Protein AF-0000000071588575 (afdb_homodimer)

Sequence (608 aa):
MKNNDIKLSIPNIRRSRLINVIKSHGCIRILETHNPISALIAEKASANDIDSEENVEYQGFWSSSLTDSVSQGKPDIELLDIKNRISNISDIFEVTSKPLIIDGDTGGKIEHLSFNIRSLERLGVSAIIIEDKTGLKKNSLLGNEVEQKQDTIESFCTKIKKGKESQLTEEFMIIARVESLILDAGMEDALERAFAYSESGADGIMIHSRHQDGKEIFDFAKQYRSKYPDKILVCVPTSYNEIKFDELKQAGFNIVIYANHMLRAAYKAMEYTSEQILKNGRTSEIESHFLSIKRMLDLVPGTRMKNNDIKLSIPNIRRSRLINVIKSHGCIRILETHNPISALIAEKASANDIDSEENVEYQGFWSSSLTDSVSQGKPDIELLDIKNRISNISDIFEVTSKPLIIDGDTGGKIEHLSFNIRSLERLGVSAIIIEDKTGLKKNSLLGNEVEQKQDTIESFCTKIKKGKESQLTEEFMIIARVESLILDAGMEDALERAFAYSESGADGIMIHSRHQDGKEIFDFAKQYRSKYPDKILVCVPTSYNEIKFDELKQAGFNIVIYANHMLRAAYKAMEYTSEQILKNGRTSEIESHFLSIKRMLDLVPGTR

pLDDT: mean 90.4, std 13.35, range [30.83, 98.88]

Solvent-accessible surface area (backbone atoms only — not comparable to full-atom values): 30810 Å² total; per-residue (Å²): 120,59,80,70,46,58,62,34,45,36,31,71,53,13,13,44,39,47,62,51,50,31,68,73,58,52,41,39,41,26,38,31,32,74,42,23,36,51,38,37,47,47,68,69,32,55,23,55,18,72,86,78,64,40,79,41,60,53,62,29,34,27,40,37,52,57,56,44,24,45,48,55,36,34,44,59,56,78,68,94,44,59,64,59,48,50,53,50,50,52,47,29,46,73,68,42,44,65,21,35,36,34,51,42,50,56,38,70,53,64,72,55,32,28,53,49,50,44,54,38,46,67,67,16,36,15,31,38,36,30,32,43,53,43,76,85,63,68,64,77,84,72,52,79,84,58,93,73,44,66,48,54,66,68,60,46,27,50,45,44,35,51,41,60,69,42,50,88,53,85,54,51,37,46,26,40,29,44,49,28,50,63,68,68,60,38,68,66,54,35,50,53,45,51,54,50,35,46,72,37,62,34,54,23,40,28,55,47,56,69,56,54,79,44,59,67,58,51,52,48,36,52,58,51,36,74,77,42,74,80,53,44,26,31,40,50,51,75,46,18,24,80,56,37,47,66,59,44,40,73,48,58,33,27,36,41,35,47,64,52,57,43,60,26,14,18,50,37,33,28,50,52,48,54,27,47,30,44,22,65,33,30,49,54,92,52,52,86,55,37,44,53,68,67,58,58,44,62,65,22,63,80,51,113,119,59,81,71,47,58,62,34,46,36,32,72,53,14,13,43,39,46,62,52,50,30,68,74,58,52,42,39,39,26,39,31,32,74,43,22,38,51,38,38,46,45,69,68,32,54,23,54,17,70,86,79,65,41,80,40,58,53,63,29,32,28,39,36,54,59,56,43,25,45,49,54,34,35,43,58,55,78,74,86,41,62,66,60,47,50,53,49,49,52,46,30,45,74,68,43,44,65,18,34,37,36,51,43,50,55,40,71,54,65,71,54,30,28,52,48,50,44,53,39,48,68,68,13,38,16,31,39,36,30,32,45,53,42,78,83,61,69,63,77,85,73,53,77,85,57,94,72,45,66,48,54,66,67,59,48,27,49,44,44,36,51,42,61,68,43,50,88,54,86,55,51,36,45,25,42,28,44,50,29,51,64,68,68,61,37,68,68,51,35,49,53,46,51,52,50,36,46,73,36,60,32,54,24,38,29,55,47,54,68,56,55,79,44,58,68,58,50,53,47,36,52,57,50,37,74,78,42,74,81,54,43,26,32,39,52,55,74,45,19,24,80,56,37,48,67,59,44,41,72,50,60,33,26,37,40,36,47,65,51,58,43,59,26,14,18,51,37,33,27,49,52,49,55,27,46,30,44,22,65,34,29,50,56,93,52,51,88,56,36,45,51,69,66,57,57,43,64,67,22,62,81,50,113

InterPro domains:
  IPR012698 Phosphoenolpyruvate phosphomutase, core [TIGR02320] (18-303)
  IPR015813 Pyruvate/Phosphoenolpyruvate kinase-like domain superfamily [SSF51621] (14-301)
  IPR039556 ICL/PEPM domain [cd00377] (22-276)
  IPR040442 Pyruvate kinase-like domain superfamily [G3DSA:3.20.20.60] (12-299)

Foldseek 3Di:
DPPVFVVLLQLVNQQLQLVVVLVVPVAFEEEEDQAQLSLLCLQPDWDQDPVVSDIHGGQEYEHELCLNQVVVVHPSWLPPPVVVSLVRVLRNSVFGRGAYEYENEQCPDLVSNLVSQASCSNSNHHEYEHEQWDDTDDDLQVAPPDPIHGHDLVVSLVSLLSNVVSHPDPRRFYEYEYCCQSNVVDLVVSLVSQVSNVVSPHQAYEYEHQAQQCVSVLVNLQVNCVVPVDGAYEYENPRNVVDDPVNCSVSRHSYYYPHCVVSVVVVVLVVVQVVVCVVVVHNVVCVVSDDDPVVVQVSGPPSD/DPPVFVVLLQLVNQQLQLVVVLVVPVAFEEEEDQAQLSLLCLQPDWDQDPVVRDIHGGQYYEAELCLNQVVVVHPSWLPPPVVVSLVRVLRNSVFGRGAYEYECEQCPDLVSNLVSQASCSNSNHHEYEHEQWDDTDDDLQVAPPDPIHGHDLVVSLVSLLSNVVSHPDPRRFYEYEYCCQSNVVDLVVSLVSQVSNVVSPHQAYEYEHQAQQCVSVLVNLQVNCVVPVPGAYEYECPRNVVDDPVNCSVSSHSYYYPHCVVSVVVVVLVVVQVVVCVVVVHNVVCVVSDDDPVVVQVSGPPSD

Structure (mmCIF, N/CA/C/O backbone):
data_AF-0000000071588575-model_v1
#
loop_
_entity.id
_entity.type
_entity.pdbx_description
1 polymer 'phosphoenolpyruvate mutase'
#
loop_
_atom_site.group_PDB
_atom_site.id
_atom_site.type_symbol
_atom_site.label_atom_id
_atom_site.label_alt_id
_atom_site.label_comp_id
_atom_site.label_asym_id
_atom_site.label_entity_id
_atom_site.label_seq_id
_atom_site.pdbx_PDB_ins_code
_atom_site.Cartn_x
_atom_site.Cartn_y
_atom_site.Cartn_z
_atom_site.occupancy
_atom_site.B_iso_or_equiv
_atom_site.auth_seq_id
_atom_site.auth_comp_id
_atom_site.auth_asym_id
_atom_site.auth_atom_id
_atom_site.pdbx_PDB_model_num
ATOM 1 N N . MET A 1 1 ? 21.141 2.66 6.652 1 30.83 1 MET A N 1
ATOM 2 C CA . MET A 1 1 ? 20.922 3.773 7.574 1 30.83 1 MET A CA 1
ATOM 3 C C . MET A 1 1 ? 22.188 4.059 8.383 1 30.83 1 MET A C 1
ATOM 5 O O . MET A 1 1 ? 22.688 3.191 9.102 1 30.83 1 MET A O 1
ATOM 9 N N . LYS A 1 2 ? 22.875 4.992 7.988 1 34.88 2 LYS A N 1
ATOM 10 C CA . LYS A 1 2 ? 24.125 5.32 8.68 1 34.88 2 LYS A CA 1
ATOM 11 C C . LYS A 1 2 ? 23.891 5.473 10.18 1 34.88 2 LYS A C 1
ATOM 13 O O . LYS A 1 2 ? 22.781 5.766 10.617 1 34.88 2 LYS A O 1
ATOM 18 N N . ASN A 1 3 ? 24.859 5.242 11.039 1 41.91 3 ASN A N 1
ATOM 19 C CA . ASN A 1 3 ? 24.922 5.387 12.492 1 41.91 3 ASN A CA 1
ATOM 20 C C . ASN A 1 3 ? 24.078 6.562 12.969 1 41.91 3 ASN A C 1
ATOM 22 O O . ASN A 1 3 ? 23.438 6.488 14.023 1 41.91 3 ASN A O 1
ATOM 26 N N . ASN A 1 4 ? 24.078 7.668 12.375 1 42.34 4 ASN A N 1
ATOM 27 C CA . ASN A 1 4 ? 23.359 8.883 12.758 1 42.34 4 ASN A CA 1
ATOM 28 C C . ASN A 1 4 ? 21.859 8.758 12.492 1 42.34 4 ASN A C 1
ATOM 30 O O . ASN A 1 4 ? 21.062 9.445 13.133 1 42.34 4 ASN A O 1
ATOM 34 N N . ASP A 1 5 ? 21.438 7.949 11.68 1 47.62 5 ASP A N 1
ATOM 35 C CA . ASP A 1 5 ? 20.047 7.715 11.289 1 47.62 5 ASP A CA 1
ATOM 36 C C . ASP A 1 5 ? 19.297 6.902 12.352 1 47.62 5 ASP A C 1
ATOM 38 O O . ASP A 1 5 ? 18.109 7.109 12.578 1 47.62 5 ASP A O 1
ATOM 42 N N . ILE A 1 6 ? 20.078 5.996 13.047 1 48.12 6 ILE A N 1
ATOM 43 C CA . ILE A 1 6 ? 19.516 5.223 14.148 1 48.12 6 ILE A CA 1
ATOM 44 C C . ILE A 1 6 ? 19.125 6.16 15.289 1 48.12 6 ILE A C 1
ATOM 46 O O . ILE A 1 6 ? 18.062 5.98 15.906 1 48.12 6 ILE A O 1
ATOM 50 N N . LYS A 1 7 ? 20.078 7.023 15.688 1 44.59 7 LYS A N 1
ATOM 51 C CA . LYS A 1 7 ? 19.828 7.953 16.781 1 44.59 7 LYS A CA 1
ATOM 52 C C . LYS A 1 7 ? 18.594 8.805 16.516 1 44.59 7 LYS A C 1
ATOM 54 O O . LYS A 1 7 ? 17.859 9.156 17.438 1 44.59 7 LYS A O 1
ATOM 59 N N . LEU A 1 8 ? 18.281 9.195 15.297 1 47.62 8 LEU A N 1
ATOM 60 C CA . LEU A 1 8 ? 17.156 10.023 14.891 1 47.62 8 LEU A CA 1
ATOM 61 C C . LEU A 1 8 ? 15.852 9.242 14.945 1 47.62 8 LEU A C 1
ATOM 63 O O . LEU A 1 8 ? 14.766 9.82 14.883 1 47.62 8 LEU A O 1
ATOM 67 N N . SER A 1 9 ? 16.047 7.965 15.258 1 58.03 9 SER A N 1
ATOM 68 C CA . SER A 1 9 ? 14.875 7.094 15.297 1 58.03 9 SER A CA 1
ATOM 69 C C . SER A 1 9 ? 14.359 6.941 16.719 1 58.03 9 SER A C 1
ATOM 71 O O . SER A 1 9 ? 13.305 6.348 16.953 1 58.03 9 SER A O 1
ATOM 73 N N . ILE A 1 10 ? 15.062 7.73 17.656 1 67.19 10 ILE A N 1
ATOM 74 C CA . ILE A 1 10 ? 14.625 7.68 19.047 1 67.19 10 ILE A CA 1
ATOM 75 C C . ILE A 1 10 ? 13.398 8.578 19.234 1 67.19 10 ILE A C 1
ATOM 77 O O . ILE A 1 10 ? 13.391 9.727 18.781 1 67.19 10 ILE A O 1
ATOM 81 N N . PRO A 1 11 ? 12.484 8.102 19.859 1 76 11 PRO A N 1
ATOM 82 C CA . PRO A 1 11 ? 11.195 8.781 19.938 1 76 11 PRO A CA 1
ATOM 83 C C . PRO A 1 11 ? 11.32 10.227 20.422 1 76 11 PRO A C 1
ATOM 85 O O . PRO A 1 11 ? 10.672 11.125 19.875 1 76 11 PRO A O 1
ATOM 88 N N . ASN A 1 12 ? 12.18 10.523 21.375 1 76.81 12 ASN A N 1
ATOM 89 C CA . ASN A 1 12 ? 12.312 11.883 21.906 1 76.81 12 ASN A CA 1
ATOM 90 C C . ASN A 1 12 ? 12.914 12.828 20.859 1 76.81 12 ASN A C 1
ATOM 92 O O . ASN A 1 12 ? 12.492 13.977 20.75 1 76.81 12 ASN A O 1
ATOM 96 N N . ILE A 1 13 ? 13.844 12.367 20.141 1 76.69 13 ILE A N 1
ATOM 97 C CA . ILE A 1 13 ? 14.5 13.18 19.109 1 76.69 13 ILE A CA 1
ATOM 98 C C . ILE A 1 13 ? 13.531 13.453 17.969 1 76.69 13 ILE A C 1
ATOM 100 O O . ILE A 1 13 ? 13.391 14.594 17.516 1 76.69 13 ILE A O 1
ATOM 104 N N . ARG A 1 14 ? 12.836 12.484 17.562 1 80.5 14 ARG A N 1
ATOM 105 C CA . ARG A 1 14 ? 11.898 12.633 16.453 1 80.5 14 ARG A CA 1
ATOM 106 C C . ARG A 1 14 ? 10.781 13.609 16.812 1 80.5 14 ARG A C 1
ATOM 108 O O . ARG A 1 14 ? 10.406 14.461 15.992 1 80.5 14 ARG A O 1
ATOM 115 N N . ARG A 1 15 ? 10.375 13.562 17.984 1 81.06 15 ARG A N 1
ATOM 116 C CA . ARG A 1 15 ? 9.273 14.398 18.438 1 81.06 15 ARG A CA 1
ATOM 117 C C . ARG A 1 15 ? 9.648 15.875 18.391 1 81.06 15 ARG A C 1
ATOM 119 O O . ARG A 1 15 ? 8.852 16.703 17.969 1 81.06 15 ARG A O 1
ATOM 126 N N . SER A 1 16 ? 10.875 16.172 18.766 1 85.88 16 SER A N 1
ATOM 127 C CA . SER A 1 16 ? 11.305 17.562 18.844 1 85.88 16 SER A CA 1
ATOM 128 C C . SER A 1 16 ? 11.781 18.078 17.5 1 85.88 16 SER A C 1
ATOM 130 O O . SER A 1 16 ? 11.961 19.297 17.312 1 85.88 16 SER A O 1
ATOM 132 N N . ARG A 1 17 ? 11.836 17.219 16.609 1 87.88 17 ARG A N 1
ATOM 133 C CA . ARG A 1 17 ? 12.414 17.578 15.312 1 87.88 17 ARG A CA 1
ATOM 134 C C . ARG A 1 17 ? 11.484 18.5 14.531 1 87.88 17 ARG A C 1
ATOM 136 O O . ARG A 1 17 ? 11.945 19.391 13.82 1 87.88 17 ARG A O 1
ATOM 143 N N . LEU A 1 18 ? 10.25 18.281 14.688 1 94.62 18 LEU A N 1
ATOM 144 C CA . LEU A 1 18 ? 9.297 19.047 13.883 1 94.62 18 LEU A CA 1
ATOM 145 C C . LEU A 1 18 ? 9.43 20.547 14.164 1 94.62 18 LEU A C 1
ATOM 147 O O . LEU A 1 18 ? 9.586 21.344 13.234 1 94.62 18 LEU A O 1
ATOM 151 N N . ILE A 1 19 ? 9.469 20.906 15.406 1 92.75 19 ILE A N 1
ATOM 152 C CA . ILE A 1 19 ? 9.547 22.312 15.773 1 92.75 19 ILE A CA 1
ATOM 153 C C . ILE A 1 19 ? 10.883 22.891 15.328 1 92.75 19 ILE A C 1
ATOM 155 O O . ILE A 1 19 ? 10.953 24.031 14.891 1 92.75 19 ILE A O 1
ATOM 159 N N . ASN A 1 20 ? 11.906 22.109 15.406 1 93.44 20 ASN A N 1
ATOM 160 C CA . ASN A 1 20 ? 13.234 22.562 15.016 1 93.44 20 ASN A CA 1
ATOM 161 C C . ASN A 1 20 ? 13.32 22.812 13.508 1 93.44 20 ASN A C 1
ATOM 163 O O . ASN A 1 20 ? 13.914 23.797 13.07 1 93.44 20 ASN A O 1
ATOM 167 N N . VAL A 1 21 ? 12.719 21.922 12.812 1 95.25 21 VAL A N 1
ATOM 168 C CA . VAL A 1 21 ? 12.789 22.094 11.367 1 95.25 21 VAL A CA 1
ATOM 169 C C . VAL A 1 21 ? 11.898 23.266 10.93 1 95.25 21 VAL A C 1
ATOM 171 O O . VAL A 1 21 ? 12.219 23.969 9.984 1 95.25 21 VAL A O 1
ATOM 174 N N . ILE A 1 22 ? 10.766 23.453 11.578 1 96.5 22 ILE A N 1
ATOM 175 C CA . ILE A 1 22 ? 9.914 24.609 11.289 1 96.5 22 ILE A CA 1
ATOM 176 C C . ILE A 1 22 ? 10.672 25.891 11.555 1 96.5 22 ILE A C 1
ATOM 178 O O . ILE A 1 22 ? 10.641 26.828 10.75 1 96.5 22 ILE A O 1
ATOM 182 N N . LYS A 1 23 ? 11.375 25.938 12.641 1 94.19 23 LYS A N 1
ATOM 183 C CA . LYS A 1 23 ? 12.141 27.125 13 1 94.19 23 LYS A CA 1
ATOM 184 C C . LYS A 1 23 ? 13.258 27.391 11.992 1 94.19 23 LYS A C 1
ATOM 186 O O . LYS A 1 23 ? 13.516 28.531 11.625 1 94.19 23 LYS A O 1
ATOM 191 N N . SER A 1 24 ? 13.867 26.391 11.555 1 95 24 SER A N 1
ATOM 192 C CA . SER A 1 24 ? 15.016 26.5 10.664 1 95 24 SER A CA 1
ATOM 193 C C . SER A 1 24 ? 14.586 26.922 9.258 1 95 24 SER A C 1
ATOM 195 O O . SER A 1 24 ? 15.273 27.703 8.602 1 95 24 SER A O 1
ATOM 197 N N . HIS A 1 25 ? 13.406 26.484 8.797 1 95.38 25 HIS A N 1
ATOM 198 C CA . HIS A 1 25 ? 13.008 26.672 7.406 1 95.38 25 HIS A CA 1
ATOM 199 C C . HIS A 1 25 ? 11.922 27.719 7.273 1 95.38 25 HIS A C 1
ATOM 201 O O . HIS A 1 25 ? 11.688 28.25 6.184 1 95.38 25 HIS A O 1
ATOM 207 N N . GLY A 1 26 ? 11.266 28.016 8.383 1 96.75 26 GLY A N 1
ATOM 208 C CA . GLY A 1 26 ? 10.117 28.906 8.352 1 96.75 26 GLY A CA 1
ATOM 209 C C . GLY A 1 26 ? 8.844 28.219 7.902 1 96.75 26 GLY A C 1
ATOM 210 O O . GLY A 1 26 ? 7.789 28.391 8.523 1 96.75 26 GLY A O 1
ATOM 211 N N . CYS A 1 27 ? 8.914 27.547 6.801 1 98.25 27 CYS A N 1
ATOM 212 C CA . CYS A 1 27 ? 7.828 26.75 6.25 1 98.25 27 CYS A CA 1
ATOM 213 C C . CYS A 1 27 ? 8.344 25.406 5.734 1 98.25 27 CYS A C 1
ATOM 215 O O . CYS A 1 27 ? 9.398 25.344 5.098 1 98.25 27 CYS A O 1
ATOM 217 N N . ILE A 1 28 ? 7.602 24.344 6.062 1 98.62 28 ILE A N 1
ATOM 218 C CA . ILE A 1 28 ? 8.102 23.031 5.699 1 98.62 28 ILE A CA 1
ATOM 219 C C . ILE A 1 28 ? 7.062 22.297 4.855 1 98.62 28 ILE A C 1
ATOM 221 O O . ILE A 1 28 ? 5.875 22.625 4.891 1 98.62 28 ILE A O 1
ATOM 225 N N . ARG A 1 29 ? 7.562 21.344 4.062 1 98.69 29 ARG A N 1
ATOM 226 C CA . ARG A 1 29 ? 6.758 20.453 3.229 1 98.69 29 ARG A CA 1
ATOM 227 C C . ARG A 1 29 ? 6.531 19.109 3.912 1 98.69 29 ARG A C 1
ATOM 229 O O . ARG A 1 29 ? 7.484 18.453 4.324 1 98.69 29 ARG A O 1
ATOM 236 N N . ILE A 1 30 ? 5.266 18.75 4.043 1 98.81 30 ILE A N 1
ATOM 237 C CA . ILE A 1 30 ? 4.863 17.484 4.641 1 98.81 30 ILE A CA 1
ATOM 238 C C . ILE A 1 30 ? 4.129 16.641 3.605 1 98.81 30 ILE A C 1
ATOM 240 O O . ILE A 1 30 ? 3.227 17.125 2.922 1 98.81 30 ILE A O 1
ATOM 244 N N . LEU A 1 31 ? 4.551 15.398 3.445 1 98.88 31 LEU A N 1
ATOM 245 C CA . LEU A 1 31 ? 3.947 14.531 2.438 1 98.88 31 LEU A CA 1
ATOM 246 C C . LEU A 1 31 ? 3.234 13.352 3.094 1 98.88 31 LEU A C 1
ATOM 248 O O . LEU A 1 31 ? 3.756 12.75 4.035 1 98.88 31 LEU A O 1
ATOM 252 N N . GLU A 1 32 ? 2.062 13.055 2.57 1 98.44 32 GLU A N 1
ATOM 253 C CA . GLU A 1 32 ? 1.29 11.898 3.025 1 98.44 32 GLU A CA 1
ATOM 254 C C . GLU A 1 32 ? 2.041 10.594 2.771 1 98.44 32 GLU A C 1
ATOM 256 O O . GLU A 1 32 ? 2.607 10.398 1.694 1 98.44 32 GLU A O 1
ATOM 261 N N . THR A 1 33 ? 2.117 9.797 3.742 1 97.31 33 THR A N 1
ATOM 262 C CA . THR A 1 33 ? 2.645 8.438 3.664 1 97.31 33 THR A CA 1
ATOM 263 C C . THR A 1 33 ? 1.688 7.445 4.316 1 97.31 33 THR A C 1
ATOM 265 O O . THR A 1 33 ? 1.182 7.691 5.414 1 97.31 33 THR A O 1
ATOM 268 N N . HIS A 1 34 ? 1.453 6.312 3.641 1 95.25 34 HIS A N 1
ATOM 269 C CA . HIS A 1 34 ? 0.417 5.41 4.129 1 95.25 34 HIS A CA 1
ATOM 270 C C . HIS A 1 34 ? 0.994 4.035 4.457 1 95.25 34 HIS A C 1
ATOM 272 O O . HIS A 1 34 ? 0.264 3.139 4.879 1 95.25 34 HIS A O 1
ATOM 278 N N . ASN A 1 35 ? 2.207 3.791 4.312 1 92.94 35 ASN A N 1
ATOM 279 C CA . ASN A 1 35 ? 2.947 2.596 4.703 1 92.94 35 ASN A CA 1
ATOM 280 C C . ASN A 1 35 ? 4.453 2.848 4.719 1 92.94 35 ASN A C 1
ATOM 282 O O . ASN A 1 35 ? 4.906 3.93 4.344 1 92.94 35 ASN A O 1
ATOM 286 N N . PRO A 1 36 ? 5.277 1.904 5.184 1 93.31 36 PRO A N 1
ATOM 287 C CA . PRO A 1 36 ? 6.723 2.127 5.312 1 93.31 36 PRO A CA 1
ATOM 288 C C . PRO A 1 36 ? 7.387 2.449 3.975 1 93.31 36 PRO A C 1
ATOM 290 O O . PRO A 1 36 ? 8.258 3.32 3.91 1 93.31 36 PRO A O 1
ATOM 293 N N . ILE A 1 37 ? 6.992 1.932 2.92 1 92.5 37 ILE A N 1
ATOM 294 C CA . ILE A 1 37 ? 7.676 2.166 1.651 1 92.5 37 ILE A CA 1
ATOM 295 C C . ILE A 1 37 ? 7.328 3.559 1.128 1 92.5 37 ILE A C 1
ATOM 297 O O . ILE A 1 37 ? 8.195 4.266 0.609 1 92.5 37 ILE A O 1
ATOM 301 N N . SER A 1 38 ? 6.035 3.92 1.235 1 96.38 38 SER A N 1
ATOM 302 C CA . SER A 1 38 ? 5.723 5.289 0.844 1 96.38 38 SER A CA 1
ATOM 303 C C . SER A 1 38 ? 6.5 6.297 1.685 1 96.38 38 SER A C 1
ATOM 305 O O . SER A 1 38 ? 6.902 7.352 1.186 1 96.38 38 SER A O 1
ATOM 307 N N . ALA A 1 39 ? 6.742 5.98 2.943 1 97.12 39 ALA A N 1
ATOM 308 C CA . ALA A 1 39 ? 7.52 6.848 3.822 1 97.12 39 ALA A CA 1
ATOM 309 C C . ALA A 1 39 ? 8.992 6.871 3.41 1 97.12 39 ALA A C 1
ATOM 311 O O . ALA A 1 39 ? 9.633 7.922 3.441 1 97.12 39 ALA A O 1
ATOM 312 N N . LEU A 1 40 ? 9.5 5.711 3.037 1 95.5 40 LEU A N 1
ATOM 313 C CA . LEU A 1 40 ? 10.883 5.641 2.561 1 95.5 40 LEU A CA 1
ATOM 314 C C . LEU A 1 40 ? 11.062 6.457 1.286 1 95.5 40 LEU A C 1
ATOM 316 O O . LEU A 1 40 ? 12.062 7.16 1.13 1 95.5 40 LEU A O 1
ATOM 320 N N . ILE A 1 41 ? 10.102 6.344 0.407 1 96.5 41 ILE A N 1
ATOM 321 C CA . ILE A 1 41 ? 10.125 7.113 -0.831 1 96.5 41 ILE A CA 1
ATOM 322 C C . ILE A 1 41 ? 10.109 8.609 -0.508 1 96.5 41 ILE A C 1
ATOM 324 O O . ILE A 1 41 ? 10.922 9.367 -1.045 1 96.5 41 ILE A O 1
ATOM 328 N N . ALA A 1 42 ? 9.25 9.031 0.384 1 98.12 42 ALA A N 1
ATOM 329 C CA . ALA A 1 42 ? 9.164 10.43 0.793 1 98.12 42 ALA A CA 1
ATOM 330 C C . ALA A 1 42 ? 10.461 10.883 1.465 1 98.12 42 ALA A C 1
ATOM 332 O O . ALA A 1 42 ? 10.922 12.008 1.237 1 98.12 42 ALA A O 1
ATOM 333 N N . GLU A 1 43 ? 11 10.039 2.303 1 96.69 43 GLU A N 1
ATOM 334 C CA . GLU A 1 43 ? 12.227 10.328 3.035 1 96.69 43 GLU A CA 1
ATOM 335 C C . GLU A 1 43 ? 13.383 10.617 2.082 1 96.69 43 GLU A C 1
ATOM 337 O O . GLU A 1 43 ? 14.188 11.523 2.328 1 96.69 43 GLU A O 1
ATOM 342 N N . LYS A 1 44 ? 13.43 9.922 0.966 1 95.19 44 LYS A N 1
ATOM 343 C CA . LYS A 1 44 ? 14.57 9.977 0.049 1 95.19 44 LYS A CA 1
ATOM 344 C C . LYS A 1 44 ? 14.312 10.977 -1.076 1 95.19 44 LYS A C 1
ATOM 346 O O . LYS A 1 44 ? 15.234 11.352 -1.802 1 95.19 44 LYS A O 1
ATOM 351 N N . ALA A 1 45 ? 13.125 11.406 -1.218 1 97.62 45 ALA A N 1
ATOM 352 C CA . ALA A 1 45 ? 12.758 12.297 -2.32 1 97.62 45 ALA A CA 1
ATOM 353 C C . ALA A 1 45 ? 13.461 13.641 -2.195 1 97.62 45 ALA A C 1
ATOM 355 O O . ALA A 1 45 ? 13.555 14.203 -1.101 1 97.62 45 ALA A O 1
ATOM 356 N N . SER A 1 46 ? 14 14.086 -3.234 1 98.12 46 SER A N 1
ATOM 357 C CA . SER A 1 46 ? 14.594 15.406 -3.379 1 98.12 46 SER A CA 1
ATOM 358 C C . SER A 1 46 ? 14.516 15.898 -4.82 1 98.12 46 SER A C 1
ATOM 360 O O . SER A 1 46 ? 14.398 15.094 -5.75 1 98.12 46 SER A O 1
ATOM 362 N N . ALA A 1 47 ? 14.422 17.094 -4.996 1 98.25 47 ALA A N 1
ATOM 363 C CA . ALA A 1 47 ? 14.383 17.688 -6.332 1 98.25 47 ALA A CA 1
ATOM 364 C C . ALA A 1 47 ? 14.859 19.141 -6.305 1 98.25 47 ALA A C 1
ATOM 366 O O . ALA A 1 47 ? 14.828 19.781 -5.258 1 98.25 47 ALA A O 1
ATOM 367 N N . ASN A 1 48 ? 15.367 19.547 -7.441 1 97.88 48 ASN A N 1
ATOM 368 C CA . ASN A 1 48 ? 15.617 20.969 -7.613 1 97.88 48 ASN A CA 1
ATOM 369 C C . ASN A 1 48 ? 14.336 21.734 -7.957 1 97.88 48 ASN A C 1
ATOM 371 O O . ASN A 1 48 ? 13.75 21.516 -9.016 1 97.88 48 ASN A O 1
ATOM 375 N N . ASP A 1 49 ? 13.977 22.578 -7.016 1 96.88 49 ASP A N 1
ATOM 376 C CA . ASP A 1 49 ? 12.797 23.391 -7.266 1 96.88 49 ASP A CA 1
ATOM 377 C C . ASP A 1 49 ? 13 24.312 -8.477 1 96.88 49 ASP A C 1
ATOM 379 O O . ASP A 1 49 ? 14 25.031 -8.555 1 96.88 49 ASP A O 1
ATOM 383 N N . ILE A 1 50 ? 12.023 24.359 -9.352 1 96 50 ILE A N 1
ATOM 384 C CA . ILE A 1 50 ? 12.227 25.031 -10.641 1 96 50 ILE A CA 1
ATOM 385 C C . ILE A 1 50 ? 12.234 26.547 -10.445 1 96 50 ILE A C 1
ATOM 387 O O . ILE A 1 50 ? 12.867 27.266 -11.211 1 96 50 ILE A O 1
ATOM 391 N N . ASP A 1 51 ? 11.609 27.016 -9.469 1 93.44 51 ASP A N 1
ATOM 392 C CA . ASP A 1 51 ? 11.531 28.453 -9.234 1 93.44 51 ASP A CA 1
ATOM 393 C C . ASP A 1 51 ? 12.742 28.953 -8.445 1 93.44 51 ASP A C 1
ATOM 395 O O . ASP A 1 51 ? 13.414 29.891 -8.852 1 93.44 51 ASP A O 1
ATOM 399 N N . SER A 1 52 ? 13.102 28.266 -7.383 1 92.75 52 SER A N 1
ATOM 400 C CA . SER A 1 52 ? 14.188 28.703 -6.504 1 92.75 52 SER A CA 1
ATOM 401 C C . SER A 1 52 ? 15.516 28.094 -6.93 1 92.75 52 SER A C 1
ATOM 403 O O . SER A 1 52 ? 16.578 28.547 -6.512 1 92.75 52 SER A O 1
ATOM 405 N N . GLU A 1 53 ? 15.516 27.047 -7.699 1 94.5 53 GLU A N 1
ATOM 406 C CA . GLU A 1 53 ? 16.688 26.297 -8.148 1 94.5 53 GLU A CA 1
ATOM 407 C C . GLU A 1 53 ? 17.406 25.641 -6.969 1 94.5 53 GLU A C 1
ATOM 409 O O . GLU A 1 53 ? 18.531 25.172 -7.113 1 94.5 53 GLU A O 1
ATOM 414 N N . GLU A 1 54 ? 16.797 25.672 -5.871 1 95.81 54 GLU A N 1
ATOM 415 C CA . GLU A 1 54 ? 17.344 25.031 -4.684 1 95.81 54 GLU A CA 1
ATOM 416 C C . GLU A 1 54 ? 16.906 23.562 -4.605 1 95.81 54 GLU A C 1
ATOM 418 O O . GLU A 1 54 ? 15.828 23.219 -5.062 1 95.81 54 GLU A O 1
ATOM 423 N N . ASN A 1 55 ? 17.859 22.781 -4.047 1 97.88 55 ASN A N 1
ATOM 424 C CA . ASN A 1 55 ? 17.469 21.406 -3.742 1 97.88 55 ASN A CA 1
ATOM 425 C C . ASN A 1 55 ? 16.547 21.344 -2.537 1 97.88 55 ASN A C 1
ATOM 427 O O . ASN A 1 55 ? 16.859 21.859 -1.468 1 97.88 55 ASN A O 1
ATOM 431 N N . VAL A 1 56 ? 15.422 20.781 -2.744 1 98.12 56 VAL A N 1
ATOM 432 C CA . VAL A 1 56 ? 14.422 20.75 -1.688 1 98.12 56 VAL A CA 1
ATOM 433 C C . VAL A 1 56 ? 14.023 19.312 -1.385 1 98.12 56 VAL A C 1
ATOM 435 O O . VAL A 1 56 ? 14.188 18.422 -2.229 1 98.12 56 VAL A O 1
ATOM 438 N N . GLU A 1 57 ? 13.555 19.047 -0.172 1 98.38 57 GLU A N 1
ATOM 439 C CA . GLU A 1 57 ? 13.086 17.75 0.314 1 98.38 57 GLU A CA 1
ATOM 440 C C . GLU A 1 57 ? 11.898 17.906 1.257 1 98.38 57 GLU A C 1
ATOM 442 O O . GLU A 1 57 ? 11.562 19.031 1.664 1 98.38 57 GLU A O 1
ATOM 447 N N . TYR A 1 58 ? 11.219 16.891 1.501 1 98.69 58 TYR A N 1
ATOM 448 C CA . TYR A 1 58 ? 10.195 16.891 2.543 1 98.69 58 TYR A CA 1
ATOM 449 C C . TYR A 1 58 ? 10.828 16.875 3.928 1 98.69 58 TYR A C 1
ATOM 451 O O . TYR A 1 58 ? 11.828 16.188 4.148 1 98.69 58 TYR A O 1
ATOM 459 N N . GLN A 1 59 ? 10.18 17.562 4.852 1 98.25 59 GLN A N 1
ATOM 460 C CA . GLN A 1 59 ? 10.758 17.625 6.188 1 98.25 59 GLN A CA 1
ATOM 461 C C . GLN A 1 59 ? 10.016 16.734 7.164 1 98.25 59 GLN A C 1
ATOM 463 O O . GLN A 1 59 ? 10.406 16.609 8.328 1 98.25 59 GLN A O 1
ATOM 468 N N . GLY A 1 60 ? 8.961 16.062 6.703 1 98.19 60 GLY A N 1
ATOM 469 C CA . GLY A 1 60 ? 8.203 15.164 7.559 1 98.19 60 GLY A CA 1
ATOM 470 C C . GLY A 1 60 ? 7.082 14.453 6.828 1 98.19 60 GLY A C 1
ATOM 471 O O . GLY A 1 60 ? 6.957 14.57 5.605 1 98.19 60 GLY A O 1
ATOM 472 N N . PHE A 1 61 ? 6.301 13.68 7.629 1 98.44 61 PHE A N 1
ATOM 473 C CA . PHE A 1 61 ? 5.258 12.82 7.078 1 98.44 61 PHE A CA 1
ATOM 474 C C . PHE A 1 61 ? 3.889 13.219 7.621 1 98.44 61 PHE A C 1
ATOM 476 O O . PHE A 1 61 ? 3.775 13.664 8.766 1 98.44 61 PHE A O 1
ATOM 483 N N . TRP A 1 62 ? 2.898 13.07 6.781 1 98.56 62 TRP A N 1
ATOM 484 C CA . TRP A 1 62 ? 1.491 13.172 7.152 1 98.56 62 TRP A CA 1
ATOM 485 C C . TRP A 1 62 ? 0.832 11.797 7.188 1 98.56 62 TRP A C 1
ATOM 487 O O . TRP A 1 62 ? 0.792 11.094 6.172 1 98.56 62 TRP A O 1
ATOM 497 N N . SER A 1 63 ? 0.432 11.352 8.375 1 96.69 63 SER A N 1
ATOM 498 C CA . SER A 1 63 ? -0.404 10.164 8.508 1 96.69 63 SER A CA 1
ATOM 499 C C . SER A 1 63 ? -1.883 10.508 8.375 1 96.69 63 SER A C 1
ATOM 501 O O . SER A 1 63 ? -2.5 11 9.32 1 96.69 63 SER A O 1
ATOM 503 N N . SER A 1 64 ? -2.406 10.203 7.254 1 94.44 64 SER A N 1
ATOM 504 C CA . SER A 1 64 ? -3.762 10.578 6.871 1 94.44 64 SER A CA 1
ATOM 505 C C . SER A 1 64 ? -4.77 9.516 7.301 1 94.44 64 SER A C 1
ATOM 507 O O . SER A 1 64 ? -4.59 8.336 7.02 1 94.44 64 SER A O 1
ATOM 509 N N . SER A 1 65 ? -5.832 10.008 7.996 1 90.69 65 SER A N 1
ATOM 510 C CA . SER A 1 65 ? -6.91 9.086 8.336 1 90.69 65 SER A CA 1
ATOM 511 C C . SER A 1 65 ? -7.594 8.555 7.078 1 90.69 65 SER A C 1
ATOM 513 O O . SER A 1 65 ? -7.898 7.359 6.988 1 90.69 65 SER A O 1
ATOM 515 N N . LEU A 1 66 ? -7.781 9.367 6.117 1 88.25 66 LEU A N 1
ATOM 516 C CA . LEU A 1 66 ? -8.422 8.992 4.863 1 88.25 66 LEU A CA 1
ATOM 517 C C . LEU A 1 66 ? -7.621 7.918 4.141 1 88.25 66 LEU A C 1
ATOM 519 O O . LEU A 1 66 ? -8.148 6.844 3.84 1 88.25 66 LEU A O 1
ATOM 523 N N . THR A 1 67 ? -6.312 8.164 3.844 1 91.19 67 THR A N 1
ATOM 524 C CA . THR A 1 67 ? -5.523 7.246 3.033 1 91.19 67 THR A CA 1
ATOM 525 C C . THR A 1 67 ? -5.25 5.953 3.795 1 91.19 67 THR A C 1
ATOM 527 O O . THR A 1 67 ? -5.168 4.879 3.197 1 91.19 67 THR A O 1
ATOM 530 N N . ASP A 1 68 ? -5.156 6.035 5.137 1 89.19 68 ASP A N 1
ATOM 531 C CA . ASP A 1 68 ? -4.977 4.82 5.93 1 89.19 68 ASP A CA 1
ATOM 532 C C . ASP A 1 68 ? -6.203 3.918 5.832 1 89.19 68 ASP A C 1
ATOM 534 O O . ASP A 1 68 ? -6.074 2.707 5.637 1 89.19 68 ASP A O 1
ATOM 538 N N . SER A 1 69 ? -7.359 4.551 5.98 1 85.81 69 SER A N 1
ATOM 539 C CA . SER A 1 69 ? -8.594 3.779 5.926 1 85.81 69 SER A CA 1
ATOM 540 C C . SER A 1 69 ? -8.805 3.176 4.539 1 85.81 69 SER A C 1
ATOM 542 O O . SER A 1 69 ? -9.117 1.989 4.414 1 85.81 69 SER A O 1
ATOM 544 N N . VAL A 1 70 ? -8.602 3.949 3.516 1 86.25 70 VAL A N 1
ATOM 545 C CA . VAL A 1 70 ? -8.844 3.5 2.146 1 86.25 70 VAL A CA 1
ATOM 546 C C . VAL A 1 70 ? -7.848 2.398 1.783 1 86.25 70 VAL A C 1
ATOM 548 O O . VAL A 1 70 ? -8.211 1.427 1.114 1 86.25 70 VAL A O 1
ATOM 551 N N . SER A 1 71 ? -6.637 2.5 2.232 1 86.94 71 SER A N 1
ATOM 552 C CA . SER A 1 71 ? -5.625 1.495 1.931 1 86.94 71 SER A CA 1
ATOM 553 C C . SER A 1 71 ? -5.992 0.142 2.531 1 86.94 71 SER A C 1
ATOM 555 O O . SER A 1 71 ? -5.562 -0.901 2.033 1 86.94 71 SER A O 1
ATOM 557 N N . GLN A 1 72 ? -6.766 0.179 3.58 1 84.19 72 GLN A N 1
ATOM 558 C CA . GLN A 1 72 ? -7.195 -1.046 4.246 1 84.19 72 GLN A CA 1
ATOM 559 C C . GLN A 1 72 ? -8.539 -1.527 3.705 1 84.19 72 GLN A C 1
ATOM 561 O O . GLN A 1 72 ? -9.086 -2.52 4.188 1 84.19 72 GLN A O 1
ATOM 566 N N . GLY A 1 73 ? -9.031 -0.792 2.688 1 82.06 73 GLY A N 1
ATOM 567 C CA . GLY A 1 73 ? -10.305 -1.174 2.096 1 82.06 73 GLY A CA 1
ATOM 568 C C . GLY A 1 73 ? -11.484 -0.903 3.004 1 82.06 73 GLY A C 1
ATOM 569 O O . GLY A 1 73 ? -12.508 -1.586 2.916 1 82.06 73 GLY A O 1
ATOM 570 N N . LYS A 1 74 ? -11.289 -0.04 3.883 1 78.25 74 LYS A N 1
ATOM 571 C CA . LYS A 1 74 ? -12.328 0.287 4.859 1 78.25 74 LYS A CA 1
ATOM 572 C C . LYS A 1 74 ? -12.812 1.724 4.684 1 78.25 74 LYS A C 1
ATOM 574 O O . LYS A 1 74 ? -12.062 2.586 4.227 1 78.25 74 LYS A O 1
ATOM 579 N N . PRO A 1 75 ? -14.156 1.865 5.023 1 71.56 75 PRO A N 1
ATOM 580 C CA . PRO A 1 75 ? -14.625 3.25 4.996 1 71.56 75 PRO A CA 1
ATOM 581 C C . PRO A 1 75 ? -13.898 4.145 5.996 1 71.56 75 PRO A C 1
ATOM 583 O O . PRO A 1 75 ? -13.375 3.65 6.996 1 71.56 75 PRO A O 1
ATOM 586 N N . ASP A 1 76 ? -13.789 5.391 5.641 1 63.72 76 ASP A N 1
ATOM 587 C CA . ASP A 1 76 ? -13.148 6.355 6.527 1 63.72 76 ASP A CA 1
ATOM 588 C C . ASP A 1 76 ? -14.055 6.695 7.711 1 63.72 76 ASP A C 1
ATOM 590 O O . ASP A 1 76 ? -14.664 7.766 7.746 1 63.72 76 ASP A O 1
ATOM 594 N N . ILE A 1 77 ? -14.25 5.68 8.562 1 61.25 77 ILE A N 1
ATOM 595 C CA . ILE A 1 77 ? -15.016 5.887 9.789 1 61.25 77 ILE A CA 1
ATOM 596 C C . ILE A 1 77 ? -14.086 5.895 10.992 1 61.25 77 ILE A C 1
ATOM 598 O O . ILE A 1 77 ? -13.086 5.168 11.016 1 61.25 77 ILE A O 1
ATOM 602 N N . GLU A 1 78 ? -14.109 7.039 11.883 1 56.19 78 GLU A N 1
ATOM 603 C CA . GLU A 1 78 ? -13.211 7.363 12.992 1 56.19 78 GLU A CA 1
ATOM 604 C C . GLU A 1 78 ? -12.922 6.133 13.844 1 56.19 78 GLU A C 1
ATOM 606 O O . GLU A 1 78 ? -11.828 5.996 14.391 1 56.19 78 GLU A O 1
ATOM 611 N N . LEU A 1 79 ? -13.812 5.285 14.141 1 49.16 79 LEU A N 1
ATOM 612 C CA . LEU A 1 79 ? -13.695 4.379 15.281 1 49.16 79 LEU A CA 1
ATOM 613 C C . LEU A 1 79 ? -12.461 3.488 15.141 1 49.16 79 LEU A C 1
ATOM 615 O O . LEU A 1 79 ? -11.602 3.471 16.016 1 49.16 79 LEU A O 1
ATOM 619 N N . LEU A 1 80 ? -12.609 2.238 14.875 1 51.91 80 LEU A N 1
ATOM 620 C CA . LEU A 1 80 ? -11.836 1.03 15.141 1 51.91 80 LEU A CA 1
ATOM 621 C C . LEU A 1 80 ? -10.383 1.206 14.695 1 51.91 80 LEU A C 1
ATOM 623 O O . LEU A 1 80 ? -9.531 0.381 15.023 1 51.91 80 LEU A O 1
ATOM 627 N N . ASP A 1 81 ? -9.844 2.598 14.414 1 67.06 81 ASP A N 1
ATOM 628 C CA . ASP A 1 81 ? -8.805 2.756 13.398 1 67.06 81 ASP A CA 1
ATOM 629 C C . ASP A 1 81 ? -7.52 3.305 14.008 1 67.06 81 ASP A C 1
ATOM 631 O O . ASP A 1 81 ? -6.422 3.012 13.531 1 67.06 81 ASP A O 1
ATOM 635 N N . ILE A 1 82 ? -7.539 3.852 15.453 1 77 82 ILE A N 1
ATOM 636 C CA . ILE A 1 82 ? -6.316 4.543 15.844 1 77 82 ILE A CA 1
ATOM 637 C C . ILE A 1 82 ? -5.23 3.525 16.172 1 77 82 ILE A C 1
ATOM 639 O O . ILE A 1 82 ? -4.047 3.766 15.922 1 77 82 ILE A O 1
ATOM 643 N N . LYS A 1 83 ? -5.688 2.389 16.734 1 76.88 83 LYS A N 1
ATOM 644 C CA . LYS A 1 83 ? -4.711 1.354 17.062 1 76.88 83 LYS A CA 1
ATOM 645 C C . LYS A 1 83 ? -3.992 0.855 15.812 1 76.88 83 LYS A C 1
ATOM 647 O O . LYS A 1 83 ? -2.771 0.694 15.82 1 76.88 83 LYS A O 1
ATOM 652 N N . ASN A 1 84 ? -4.812 0.636 14.844 1 82.75 84 ASN A N 1
ATOM 653 C CA . ASN A 1 84 ? -4.227 0.215 13.578 1 82.75 84 ASN A CA 1
ATOM 654 C C . ASN A 1 84 ? -3.297 1.281 13.008 1 82.75 84 ASN A C 1
ATOM 656 O O . ASN A 1 84 ? -2.246 0.96 12.453 1 82.75 84 ASN A O 1
ATOM 660 N N . ARG A 1 85 ? -3.688 2.484 13.242 1 90.44 85 ARG A N 1
ATOM 661 C CA . ARG A 1 85 ? -2.875 3.584 12.734 1 90.44 85 ARG A CA 1
ATOM 662 C C . ARG A 1 85 ? -1.57 3.709 13.516 1 90.44 85 ARG A C 1
ATOM 664 O O . ARG A 1 85 ? -0.52 3.992 12.938 1 90.44 85 ARG A O 1
ATOM 671 N N . ILE A 1 86 ? -1.639 3.465 14.82 1 90.81 86 ILE A N 1
ATOM 672 C CA . ILE A 1 86 ? -0.449 3.523 15.664 1 90.81 86 ILE A CA 1
ATOM 673 C C . ILE A 1 86 ? 0.533 2.432 15.242 1 90.81 86 ILE A C 1
ATOM 675 O O . ILE A 1 86 ? 1.738 2.674 15.148 1 90.81 86 ILE A O 1
ATOM 679 N N . SER A 1 87 ? 0.026 1.261 15 1 89.06 87 SER A N 1
ATOM 680 C CA . SER A 1 87 ? 0.874 0.165 14.539 1 89.06 87 SER A CA 1
ATOM 681 C C . SER A 1 87 ? 1.564 0.515 13.227 1 89.06 87 SER A C 1
ATOM 683 O O . SER A 1 87 ? 2.764 0.277 13.062 1 89.06 87 SER A O 1
ATOM 685 N N . ASN A 1 88 ? 0.825 1.029 12.328 1 91.19 88 ASN A N 1
ATOM 686 C CA . ASN A 1 88 ? 1.383 1.45 11.047 1 91.19 88 ASN A CA 1
ATOM 687 C C . ASN A 1 88 ? 2.467 2.51 11.227 1 91.19 88 ASN A C 1
ATOM 689 O O . ASN A 1 88 ? 3.514 2.449 10.586 1 91.19 88 ASN A O 1
ATOM 693 N N . ILE A 1 89 ? 2.24 3.469 12.094 1 95.31 89 ILE A N 1
ATOM 694 C CA . ILE A 1 89 ? 3.205 4.531 12.359 1 95.31 89 ILE A CA 1
ATOM 695 C C . ILE A 1 89 ? 4.477 3.936 12.961 1 95.31 89 ILE A C 1
ATOM 697 O O . ILE A 1 89 ? 5.586 4.336 12.609 1 95.31 89 ILE A O 1
ATOM 701 N N . SER A 1 90 ? 4.27 3.008 13.859 1 93.06 90 SER A N 1
ATOM 702 C CA . SER A 1 90 ? 5.422 2.314 14.422 1 93.06 90 SER A CA 1
ATOM 703 C C . SER A 1 90 ? 6.281 1.69 13.328 1 93.06 90 SER A C 1
ATOM 705 O O . SER A 1 90 ? 7.508 1.812 13.344 1 93.06 90 SER A O 1
ATOM 707 N N . ASP A 1 91 ? 5.656 1.03 12.375 1 90.19 91 ASP A N 1
ATOM 708 C CA . ASP A 1 91 ? 6.363 0.416 11.258 1 90.19 91 ASP A CA 1
ATOM 709 C C . ASP A 1 91 ? 7.086 1.469 10.414 1 90.19 91 ASP A C 1
ATOM 711 O O . ASP A 1 91 ? 8.211 1.246 9.961 1 90.19 91 ASP A O 1
ATOM 715 N N . ILE A 1 92 ? 6.465 2.582 10.172 1 94.19 92 ILE A N 1
ATOM 716 C CA . ILE A 1 92 ? 7.059 3.684 9.422 1 94.19 92 ILE A CA 1
ATOM 717 C C . ILE A 1 92 ? 8.305 4.188 10.148 1 94.19 92 ILE A C 1
ATOM 719 O O . ILE A 1 92 ? 9.352 4.406 9.531 1 94.19 92 ILE A O 1
ATOM 723 N N . PHE A 1 93 ? 8.242 4.301 11.492 1 94.69 93 PHE A N 1
ATOM 724 C CA . PHE A 1 93 ? 9.336 4.844 12.289 1 94.69 93 PHE A CA 1
ATOM 725 C C . PHE A 1 93 ? 10.516 3.875 12.32 1 94.69 93 PHE A C 1
ATOM 727 O O . PHE A 1 93 ? 11.648 4.285 12.57 1 94.69 93 PHE A O 1
ATOM 734 N N . GLU A 1 94 ? 10.258 2.637 12.031 1 89.19 94 GLU A N 1
ATOM 735 C CA . GLU A 1 94 ? 11.328 1.644 12.008 1 89.19 94 GLU A CA 1
ATOM 736 C C . GLU A 1 94 ? 12.273 1.873 10.836 1 89.19 94 GLU A C 1
ATOM 738 O O . GLU A 1 94 ? 13.43 1.46 10.875 1 89.19 94 GLU A O 1
ATOM 743 N N . VAL A 1 95 ? 11.75 2.551 9.82 1 90.5 95 VAL A N 1
ATOM 744 C CA . VAL A 1 95 ? 12.555 2.58 8.602 1 90.5 95 VAL A CA 1
ATOM 745 C C . VAL A 1 95 ? 12.836 4.027 8.203 1 90.5 95 VAL A C 1
ATOM 747 O O . VAL A 1 95 ? 13.461 4.285 7.176 1 90.5 95 VAL A O 1
ATOM 750 N N . THR A 1 96 ? 12.367 5.004 8.961 1 93.88 96 THR A N 1
ATOM 751 C CA . THR A 1 96 ? 12.555 6.414 8.641 1 93.88 96 THR A CA 1
ATOM 752 C C . THR A 1 96 ? 12.977 7.199 9.883 1 93.88 96 THR A C 1
ATOM 754 O O . THR A 1 96 ? 12.961 6.668 10.992 1 93.88 96 THR A O 1
ATOM 757 N N . SER A 1 97 ? 13.32 8.516 9.695 1 93.81 97 SER A N 1
ATOM 758 C CA . SER A 1 97 ? 13.805 9.312 10.812 1 93.81 97 SER A CA 1
ATOM 759 C C . SER A 1 97 ? 13.086 10.656 10.883 1 93.81 97 SER A C 1
ATOM 761 O O . SER A 1 97 ? 13.156 11.359 11.898 1 93.81 97 SER A O 1
ATOM 763 N N . LYS A 1 98 ? 12.406 11.047 9.883 1 96.44 98 LYS A N 1
ATOM 764 C CA . LYS A 1 98 ? 11.766 12.359 9.836 1 96.44 98 LYS A CA 1
ATOM 765 C C . LYS A 1 98 ? 10.539 12.398 10.734 1 96.44 98 LYS A C 1
ATOM 767 O O . LYS A 1 98 ? 9.945 11.359 11.047 1 96.44 98 LYS A O 1
ATOM 772 N N . PRO A 1 99 ? 10.156 13.586 11.195 1 97.38 99 PRO A N 1
ATOM 773 C CA . PRO A 1 99 ? 8.984 13.695 12.078 1 97.38 99 PRO A CA 1
ATOM 774 C C . PRO A 1 99 ? 7.672 13.406 11.352 1 97.38 99 PRO A C 1
ATOM 776 O O . PRO A 1 99 ? 7.617 13.469 10.125 1 97.38 99 PRO A O 1
ATOM 779 N N . LEU A 1 100 ? 6.652 13.086 12.148 1 98.12 100 LEU A N 1
ATOM 780 C CA . LEU A 1 100 ? 5.355 12.711 11.594 1 98.12 100 LEU A CA 1
ATOM 781 C C . LEU A 1 100 ? 4.227 13.445 12.305 1 98.12 100 LEU A C 1
ATOM 783 O O . LEU A 1 100 ? 4.242 13.586 13.531 1 98.12 100 LEU A O 1
ATOM 787 N N . ILE A 1 101 ? 3.287 14.031 11.492 1 98.44 101 ILE A N 1
ATOM 788 C CA . ILE A 1 101 ? 2.033 14.625 11.938 1 98.44 101 ILE A CA 1
ATOM 789 C C . ILE A 1 101 ? 0.875 13.68 11.641 1 98.44 101 ILE A C 1
ATOM 791 O O . ILE A 1 101 ? 0.752 13.172 10.523 1 98.44 101 ILE A O 1
ATOM 795 N N . ILE A 1 102 ? 0.01 13.414 12.641 1 97.12 102 ILE A N 1
ATOM 796 C CA . ILE A 1 102 ? -1.083 12.469 12.422 1 97.12 102 ILE A CA 1
ATOM 797 C C . ILE A 1 102 ? -2.408 13.227 12.367 1 97.12 102 ILE A C 1
ATOM 799 O O . ILE A 1 102 ? -2.629 14.172 13.125 1 97.12 102 ILE A O 1
ATOM 803 N N . ASP A 1 103 ? -3.256 12.836 11.43 1 95.5 103 ASP A N 1
ATOM 804 C CA . ASP A 1 103 ? -4.652 13.266 11.406 1 95.5 103 ASP A CA 1
ATOM 805 C C . ASP A 1 103 ? -5.449 12.594 12.523 1 95.5 103 ASP A C 1
ATOM 807 O O . ASP A 1 103 ? -5.703 11.391 12.477 1 95.5 103 ASP A O 1
ATOM 811 N N . GLY A 1 104 ? -5.898 13.383 13.438 1 92.81 104 GLY A N 1
ATOM 812 C CA . GLY A 1 104 ? -6.625 12.836 14.57 1 92.81 104 GLY A CA 1
ATOM 813 C C . GLY A 1 104 ? -8.133 12.938 14.422 1 92.81 104 GLY A C 1
ATOM 814 O O . GLY A 1 104 ? -8.875 12.68 15.367 1 92.81 104 GLY A O 1
ATOM 815 N N . ASP A 1 105 ? -8.547 13.375 13.273 1 90.62 105 ASP A N 1
ATOM 816 C CA . ASP A 1 105 ? -9.977 13.586 13.031 1 90.62 105 ASP A CA 1
ATOM 817 C C . ASP A 1 105 ? -10.594 14.477 14.102 1 90.62 105 ASP A C 1
ATOM 819 O O . ASP A 1 105 ? -10.094 15.57 14.367 1 90.62 105 ASP A O 1
ATOM 823 N N . THR A 1 106 ? -11.695 14.016 14.672 1 90.94 106 THR A N 1
ATOM 824 C CA . THR A 1 106 ? -12.367 14.852 15.656 1 90.94 106 THR A CA 1
ATOM 825 C C . THR A 1 106 ? -11.703 14.719 17.016 1 90.94 106 THR A C 1
ATOM 827 O O . THR A 1 106 ? -12.031 15.461 17.953 1 90.94 106 THR A O 1
ATOM 830 N N . GLY A 1 107 ? -10.805 13.844 17.172 1 90.25 107 GLY A N 1
ATOM 831 C CA . GLY A 1 107 ? -10.203 13.555 18.469 1 90.25 107 GLY A CA 1
ATOM 832 C C . GLY A 1 107 ? -11.055 12.641 19.328 1 90.25 107 GLY A C 1
ATOM 833 O O . GLY A 1 107 ? -10.594 12.156 20.359 1 90.25 107 GLY A O 1
ATOM 834 N N . GLY A 1 108 ? -12.219 12.453 18.922 1 87.44 108 GLY A N 1
ATOM 835 C CA . GLY A 1 108 ? -13.125 11.617 19.688 1 87.44 108 GLY A CA 1
ATOM 836 C C . GLY A 1 108 ? -13.469 12.203 21.047 1 87.44 108 GLY A C 1
ATOM 837 O O . GLY A 1 108 ? -13.562 13.422 21.203 1 87.44 108 GLY A O 1
ATOM 838 N N . LYS A 1 109 ? -13.789 11.25 21.969 1 89.06 109 LYS A N 1
ATOM 839 C CA . LYS A 1 109 ? -14.062 11.656 23.344 1 89.06 109 LYS A CA 1
ATOM 840 C C . LYS A 1 109 ? -12.789 12.141 24.031 1 89.06 109 LYS A C 1
ATOM 842 O O . LYS A 1 109 ? -11.695 11.641 23.75 1 89.06 109 LYS A O 1
ATOM 847 N N . ILE A 1 110 ? -13.008 13.055 24.938 1 91.69 110 ILE A N 1
ATOM 848 C CA . ILE A 1 110 ? -11.883 13.688 25.625 1 91.69 110 ILE A CA 1
ATOM 849 C C . ILE A 1 110 ? -11.023 12.625 26.297 1 91.69 110 ILE A C 1
ATOM 851 O O . ILE A 1 110 ? -9.789 12.688 26.234 1 91.69 110 ILE A O 1
ATOM 855 N N . GLU A 1 111 ? -11.664 11.648 26.906 1 90.12 111 GLU A N 1
ATOM 856 C CA . GLU A 1 111 ? -10.93 10.578 27.578 1 90.12 111 GLU A CA 1
ATOM 857 C C . GLU A 1 111 ? -10.078 9.789 26.594 1 90.12 111 GLU A C 1
ATOM 859 O O . GLU A 1 111 ? -8.938 9.43 26.906 1 90.12 111 GLU A O 1
ATOM 864 N N . HIS A 1 112 ? -10.609 9.562 25.484 1 88.94 112 HIS A N 1
ATOM 865 C CA . HIS A 1 112 ? -9.883 8.828 24.453 1 88.94 112 HIS A CA 1
ATOM 866 C C . HIS A 1 112 ? -8.75 9.664 23.859 1 88.94 112 HIS A C 1
ATOM 868 O O . HIS A 1 112 ? -7.656 9.156 23.609 1 88.94 112 HIS A O 1
ATOM 874 N N . LEU A 1 113 ? -9.086 10.898 23.672 1 92.19 113 LEU A N 1
ATOM 875 C CA . LEU A 1 113 ? -8.078 11.805 23.125 1 92.19 113 LEU A CA 1
ATOM 876 C C . LEU A 1 113 ? -6.852 11.852 24.031 1 92.19 113 LEU A C 1
ATOM 878 O O . LEU A 1 113 ? -5.719 11.766 23.547 1 92.19 113 LEU A O 1
ATOM 882 N N . SER A 1 114 ? -7.074 11.984 25.312 1 93 114 SER A N 1
ATOM 883 C CA . SER A 1 114 ? -5.984 12.047 26.281 1 93 114 SER A CA 1
ATOM 884 C C . SER A 1 114 ? -5.105 10.805 26.219 1 93 114 SER A C 1
ATOM 886 O O . SER A 1 114 ? -3.879 10.906 26.203 1 93 114 SER A O 1
ATOM 888 N N . PHE A 1 115 ? -5.746 9.711 26.172 1 91.56 115 PHE A N 1
ATOM 889 C CA . PHE A 1 115 ? -5.023 8.445 26.078 1 91.56 115 PHE A CA 1
ATOM 890 C C . PHE A 1 115 ? -4.242 8.367 24.781 1 91.56 115 PHE A C 1
ATOM 892 O O . PHE A 1 115 ? -3.078 7.965 24.766 1 91.56 115 PHE A O 1
ATOM 899 N N . ASN A 1 116 ? -4.859 8.68 23.656 1 91.94 116 ASN A N 1
ATOM 900 C CA . ASN A 1 116 ? -4.234 8.633 22.344 1 91.94 116 ASN A CA 1
ATOM 901 C C . ASN A 1 116 ? -3.016 9.547 22.266 1 91.94 116 ASN A C 1
ATOM 903 O O . ASN A 1 116 ? -1.987 9.172 21.703 1 91.94 116 ASN A O 1
ATOM 907 N N . ILE A 1 117 ? -3.176 10.719 22.812 1 93.94 117 ILE A N 1
ATOM 908 C CA . ILE A 1 117 ? -2.076 11.68 22.812 1 93.94 117 ILE A CA 1
ATOM 909 C C . ILE A 1 117 ? -0.859 11.07 23.516 1 93.94 117 ILE A C 1
ATOM 911 O O . ILE A 1 117 ? 0.252 11.109 22.969 1 93.94 117 ILE A O 1
ATOM 915 N N . ARG A 1 118 ? -1.031 10.438 24.641 1 92.81 118 ARG A N 1
ATOM 916 C CA . ARG A 1 118 ? 0.075 9.828 25.359 1 92.81 118 ARG A CA 1
ATOM 917 C C . ARG A 1 118 ? 0.705 8.695 24.562 1 92.81 118 ARG A C 1
ATOM 919 O O . ARG A 1 118 ? 1.931 8.57 24.5 1 92.81 118 ARG A O 1
ATOM 926 N N . SER A 1 119 ? -0.133 7.949 23.953 1 92.31 119 SER A N 1
ATOM 927 C CA . SER A 1 119 ? 0.357 6.848 23.125 1 92.31 119 SER A CA 1
ATOM 928 C C . SER A 1 119 ? 1.163 7.359 21.938 1 92.31 119 SER A C 1
ATOM 930 O O . SER A 1 119 ? 2.23 6.824 21.625 1 92.31 119 SER A O 1
ATOM 932 N N . LEU A 1 120 ? 0.681 8.344 21.312 1 94.12 120 LEU A N 1
ATOM 933 C CA . LEU A 1 120 ? 1.342 8.938 20.156 1 94.12 120 LEU A CA 1
ATOM 934 C C . LEU A 1 120 ? 2.67 9.57 20.547 1 94.12 120 LEU A C 1
ATOM 936 O O . LEU A 1 120 ? 3.674 9.414 19.844 1 94.12 120 LEU A O 1
ATOM 940 N N . GLU A 1 121 ? 2.605 10.219 21.641 1 92.75 121 GLU A N 1
ATOM 941 C CA . GLU A 1 121 ? 3.811 10.859 22.156 1 92.75 121 GLU A CA 1
ATOM 942 C C . GLU A 1 121 ? 4.895 9.836 22.453 1 92.75 121 GLU A C 1
ATOM 944 O O . GLU A 1 121 ? 6.066 10.039 22.125 1 92.75 121 GLU A O 1
ATOM 949 N N . ARG A 1 122 ? 4.543 8.805 23.078 1 90.88 122 ARG A N 1
ATOM 950 C CA . ARG A 1 122 ? 5.484 7.738 23.422 1 90.88 122 ARG A CA 1
ATOM 951 C C . ARG A 1 122 ? 6.078 7.117 22.156 1 90.88 122 ARG A C 1
ATOM 953 O O . ARG A 1 122 ? 7.246 6.723 22.141 1 90.88 122 ARG A O 1
ATOM 960 N N . LEU A 1 123 ? 5.297 7.098 21.156 1 92.94 123 LEU A N 1
ATOM 961 C CA . LEU A 1 123 ? 5.727 6.508 19.906 1 92.94 123 LEU A CA 1
ATOM 962 C C . LEU A 1 123 ? 6.688 7.434 19.172 1 92.94 123 LEU A C 1
ATOM 964 O O . LEU A 1 123 ? 7.418 7 18.266 1 92.94 123 LEU A O 1
ATOM 968 N N . GLY A 1 124 ? 6.664 8.727 19.453 1 94.62 124 GLY A N 1
ATOM 969 C CA . GLY A 1 124 ? 7.562 9.688 18.844 1 94.62 124 GLY A CA 1
ATOM 970 C C . GLY A 1 124 ? 6.883 10.57 17.812 1 94.62 124 GLY A C 1
ATOM 971 O O . GLY A 1 124 ? 7.551 11.266 17.031 1 94.62 124 GLY A O 1
ATOM 972 N N . VAL A 1 125 ? 5.57 10.508 17.797 1 96.5 125 VAL A N 1
ATOM 973 C CA . VAL A 1 125 ? 4.816 11.383 16.906 1 96.5 125 VAL A CA 1
ATOM 974 C C . VAL A 1 125 ? 4.977 12.836 17.344 1 96.5 125 VAL A C 1
ATOM 976 O O . VAL A 1 125 ? 5 13.125 18.547 1 96.5 125 VAL A O 1
ATOM 979 N N . SER A 1 126 ? 5.055 13.734 16.391 1 97.38 126 SER A N 1
ATOM 980 C CA . SER A 1 126 ? 5.402 15.117 16.719 1 97.38 126 SER A CA 1
ATOM 981 C C . SER A 1 126 ? 4.152 15.961 16.938 1 97.38 126 SER A C 1
ATOM 983 O O . SER A 1 126 ? 4.184 16.938 17.688 1 97.38 126 SER A O 1
ATOM 985 N N . ALA A 1 127 ? 3.109 15.609 16.203 1 97.81 127 ALA A N 1
ATOM 986 C CA . ALA A 1 127 ? 1.928 16.469 16.297 1 97.81 127 ALA A CA 1
ATOM 987 C C . ALA A 1 127 ? 0.667 15.695 15.906 1 97.81 127 ALA A C 1
ATOM 989 O O . ALA A 1 127 ? 0.725 14.758 15.102 1 97.81 127 ALA A O 1
ATOM 990 N N . ILE A 1 128 ? -0.446 16.094 16.516 1 97.38 128 ILE A N 1
ATOM 991 C CA . ILE A 1 128 ? -1.772 15.625 16.125 1 97.38 128 ILE A CA 1
ATOM 992 C C . ILE A 1 128 ? -2.631 16.812 15.695 1 97.38 128 ILE A C 1
ATOM 994 O O . ILE A 1 128 ? -2.561 17.891 16.297 1 97.38 128 ILE A O 1
ATOM 998 N N . ILE A 1 129 ? -3.336 16.672 14.625 1 98.06 129 ILE A N 1
ATOM 999 C CA . ILE A 1 129 ? -4.301 17.672 14.195 1 98.06 129 ILE A CA 1
ATOM 1000 C C . ILE A 1 129 ? -5.723 17.172 14.461 1 98.06 129 ILE A C 1
ATOM 1002 O O . ILE A 1 129 ? -6.105 16.094 13.992 1 98.06 129 ILE A O 1
ATOM 1006 N N . ILE A 1 130 ? -6.504 17.906 15.195 1 96.56 130 ILE A N 1
ATOM 1007 C CA . ILE A 1 130 ? -7.883 17.531 15.484 1 96.56 130 ILE A CA 1
ATOM 1008 C C . ILE A 1 130 ? -8.828 18.578 14.906 1 96.56 130 ILE A C 1
ATOM 1010 O O . ILE A 1 130 ? -8.531 19.781 14.945 1 96.56 130 ILE A O 1
ATOM 1014 N N . GLU A 1 131 ? -9.914 18.109 14.352 1 95.94 131 GLU A N 1
ATOM 1015 C CA . GLU A 1 131 ? -10.828 19.016 13.664 1 95.94 131 GLU A CA 1
ATOM 1016 C C . GLU A 1 131 ? -12.078 19.266 14.5 1 95.94 131 GLU A C 1
ATOM 1018 O O . GLU A 1 131 ? -12.469 18.438 15.32 1 95.94 131 GLU A O 1
ATOM 1023 N N . ASP A 1 132 ? -12.742 20.375 14.273 1 96.25 132 ASP A N 1
ATOM 1024 C CA . ASP A 1 132 ? -13.852 20.812 15.109 1 96.25 132 ASP A CA 1
ATOM 1025 C C . ASP A 1 132 ? -15.195 20.422 14.484 1 96.25 132 ASP A C 1
ATOM 1027 O O . ASP A 1 132 ? -16.141 21.203 14.516 1 96.25 132 ASP A O 1
ATOM 1031 N N . LYS A 1 133 ? -15.227 19.281 13.914 1 91.06 133 LYS A N 1
ATOM 1032 C CA . LYS A 1 133 ? -16.5 18.719 13.453 1 91.06 133 LYS A CA 1
ATOM 1033 C C . LYS A 1 133 ? -17.078 17.766 14.492 1 91.06 133 LYS A C 1
ATOM 1035 O O . LYS A 1 133 ? -16.406 17.391 15.445 1 91.06 133 LYS A O 1
ATOM 1040 N N . THR A 1 134 ? -18.438 17.672 14.352 1 81.75 134 THR A N 1
ATOM 1041 C CA . THR A 1 134 ? -19.141 16.688 15.172 1 81.75 134 THR A CA 1
ATOM 1042 C C . THR A 1 134 ? -19.906 15.703 14.297 1 81.75 134 THR A C 1
ATOM 1044 O O . THR A 1 134 ? -20.156 15.984 13.117 1 81.75 134 THR A O 1
ATOM 1047 N N . GLY A 1 135 ? -20.156 14.469 14.727 1 65.69 135 GLY A N 1
ATOM 1048 C CA . GLY A 1 135 ? -20.938 13.461 14.039 1 65.69 135 GLY A CA 1
ATOM 1049 C C . GLY A 1 135 ? -20.094 12.516 13.203 1 65.69 135 GLY A C 1
ATOM 1050 O O . GLY A 1 135 ? -18.891 12.406 13.414 1 65.69 135 GLY A O 1
ATOM 1051 N N . LEU A 1 136 ? -20.906 11.781 12.375 1 59.97 136 LEU A N 1
ATOM 1052 C CA . LEU A 1 136 ? -20.266 10.734 11.586 1 59.97 136 LEU A CA 1
ATOM 1053 C C . LEU A 1 136 ? -19.375 11.344 10.508 1 59.97 136 LEU A C 1
ATOM 1055 O O . LEU A 1 136 ? -19.812 12.203 9.742 1 59.97 136 LEU A O 1
ATOM 1059 N N . LYS A 1 137 ? -18.188 11.141 10.625 1 59.81 137 LYS A N 1
ATOM 1060 C CA . LYS A 1 137 ? -17.156 11.727 9.766 1 59.81 137 LYS A CA 1
ATOM 1061 C C . LYS A 1 137 ? -17.344 11.297 8.312 1 59.81 137 LYS A C 1
ATOM 1063 O O . LYS A 1 137 ? -17.516 10.109 8.031 1 59.81 137 LYS A O 1
ATOM 1068 N N . LYS A 1 138 ? -17.656 12.305 7.379 1 62.91 138 LYS A N 1
ATOM 1069 C CA . LYS A 1 138 ? -17.453 12.133 5.945 1 62.91 138 LYS A CA 1
ATOM 1070 C C . LYS A 1 138 ? -16.266 12.969 5.453 1 62.91 138 LYS A C 1
ATOM 1072 O O . LYS A 1 138 ? -15.938 14 6.047 1 62.91 138 LYS A O 1
ATOM 1077 N N . ASN A 1 139 ? -15.594 12.516 4.402 1 63.47 139 ASN A N 1
ATOM 1078 C CA . ASN A 1 139 ? -14.43 13.219 3.895 1 63.47 139 ASN A CA 1
ATOM 1079 C C . ASN A 1 139 ? -14.789 14.625 3.408 1 63.47 139 ASN A C 1
ATOM 1081 O O . ASN A 1 139 ? -15.719 14.789 2.623 1 63.47 139 ASN A O 1
ATOM 1085 N N . SER A 1 140 ? -14.125 15.531 3.883 1 66.56 140 SER A N 1
ATOM 1086 C CA . SER A 1 140 ? -14.398 16.953 3.66 1 66.56 140 SER A CA 1
ATOM 1087 C C . SER A 1 140 ? -14.281 17.312 2.184 1 66.56 140 SER A C 1
ATOM 1089 O O . SER A 1 140 ? -14.844 18.312 1.737 1 66.56 140 SER A O 1
ATOM 1091 N N . LEU A 1 141 ? -13.586 16.391 1.496 1 63.06 141 LEU A N 1
ATOM 1092 C CA . LEU A 1 141 ? -13.336 16.75 0.106 1 63.06 141 LEU A CA 1
ATOM 1093 C C . LEU A 1 141 ? -14.5 16.328 -0.786 1 63.06 141 LEU A C 1
ATOM 1095 O O . LEU A 1 141 ? -14.562 16.719 -1.953 1 63.06 141 LEU A O 1
ATOM 1099 N N . LEU A 1 142 ? -15.422 15.453 -0.313 1 65 142 LEU A N 1
ATOM 1100 C CA . LEU A 1 142 ? -16.562 15 -1.101 1 65 142 LEU A CA 1
ATOM 1101 C C . LEU A 1 142 ? -17.734 15.953 -0.958 1 65 142 LEU A C 1
ATOM 1103 O O . LEU A 1 142 ? -18.812 15.703 -1.517 1 65 142 LEU A O 1
ATOM 1107 N N . GLY A 1 143 ? -17.578 16.984 -0.595 1 57.81 143 GLY A N 1
ATOM 1108 C CA . GLY A 1 143 ? -18.656 17.938 -0.512 1 57.81 143 GLY A CA 1
ATOM 1109 C C . GLY A 1 143 ? -19.609 17.672 0.646 1 57.81 143 GLY A C 1
ATOM 1110 O O . GLY A 1 143 ? -19.328 16.812 1.49 1 57.81 143 GLY A O 1
ATOM 1111 N N . ASN A 1 144 ? -20.562 18.531 0.875 1 56.5 144 ASN A N 1
ATOM 1112 C CA . ASN A 1 144 ? -21.469 18.562 2.025 1 56.5 144 ASN A CA 1
ATOM 1113 C C . ASN A 1 144 ? -22.719 17.75 1.776 1 56.5 144 ASN A C 1
ATOM 1115 O O . ASN A 1 144 ? -23.844 18.25 1.896 1 56.5 144 ASN A O 1
ATOM 1119 N N . GLU A 1 145 ? -22.547 16.641 1.165 1 53.84 145 GLU A N 1
ATOM 1120 C CA . GLU A 1 145 ? -23.781 15.898 0.881 1 53.84 145 GLU A CA 1
ATOM 1121 C C . GLU A 1 145 ? -24.453 15.438 2.17 1 53.84 145 GLU A C 1
ATOM 1123 O O . GLU A 1 145 ? -25.672 15.258 2.205 1 53.84 145 GLU A O 1
ATOM 1128 N N . VAL A 1 146 ? -23.594 15.211 3.191 1 56.69 146 VAL A N 1
ATOM 1129 C CA . VAL A 1 146 ? -24.188 14.852 4.473 1 56.69 146 VAL A CA 1
ATOM 1130 C C . VAL A 1 146 ? -23.969 15.977 5.477 1 56.69 146 VAL A C 1
ATOM 1132 O O . VAL A 1 146 ? -22.938 16.641 5.469 1 56.69 146 VAL A O 1
ATOM 1135 N N . GLU A 1 147 ? -25.047 16.234 6.109 1 59.81 147 GLU A N 1
ATOM 1136 C CA . GLU A 1 147 ? -25.016 17.328 7.074 1 59.81 147 GLU A CA 1
ATOM 1137 C C . GLU A 1 147 ? -23.922 17.125 8.109 1 59.81 147 GLU A C 1
ATOM 1139 O O . GLU A 1 147 ? -23.859 16.078 8.766 1 59.81 147 GLU A O 1
ATOM 1144 N N . GLN A 1 148 ? -22.812 17.812 7.953 1 68.69 148 GLN A N 1
ATOM 1145 C CA . GLN A 1 148 ? -21.766 17.859 8.969 1 68.69 148 GLN A CA 1
ATOM 1146 C C . GLN A 1 148 ? -21.906 19.109 9.836 1 68.69 148 GLN A C 1
ATOM 1148 O O . GLN A 1 148 ? -22.234 20.188 9.336 1 68.69 148 GLN A O 1
ATOM 1153 N N . LYS A 1 149 ? -21.938 18.75 11.234 1 82.25 149 LYS A N 1
ATOM 1154 C CA . LYS A 1 149 ? -22.047 19.875 12.156 1 82.25 149 LYS A CA 1
ATOM 1155 C C . LYS A 1 149 ? -20.688 20.219 12.781 1 82.25 149 LYS A C 1
ATOM 1157 O O . LYS A 1 149 ? -19.828 19.344 12.906 1 82.25 149 LYS A O 1
ATOM 1162 N N . GLN A 1 150 ? -20.547 21.484 12.977 1 91.38 150 GLN A N 1
ATOM 1163 C CA . GLN A 1 150 ? -19.359 21.969 13.664 1 91.38 150 GLN A CA 1
ATOM 1164 C C . GLN A 1 150 ? -19.578 21.984 15.18 1 91.38 150 GLN A C 1
ATOM 1166 O O . GLN A 1 150 ? -20.656 22.359 15.656 1 91.38 150 GLN A O 1
ATOM 1171 N N . ASP A 1 151 ? -18.641 21.578 15.906 1 94.12 151 ASP A N 1
ATOM 1172 C CA . ASP A 1 151 ? -18.672 21.641 17.359 1 94.12 151 ASP A CA 1
ATOM 1173 C C . ASP A 1 151 ? -18.812 23.094 17.844 1 94.12 151 ASP A C 1
ATOM 1175 O O . ASP A 1 151 ? -18.516 24.031 17.078 1 94.12 151 ASP A O 1
ATOM 1179 N N . THR A 1 152 ? -19.328 23.234 19.062 1 95.94 152 THR A N 1
ATOM 1180 C CA . THR A 1 152 ? -19.312 24.578 19.625 1 95.94 152 THR A CA 1
ATOM 1181 C C . THR A 1 152 ? -17.875 25.016 19.938 1 95.94 152 THR A C 1
ATOM 1183 O O . THR A 1 152 ? -17.016 24.172 20.172 1 95.94 152 THR A O 1
ATOM 1186 N N . ILE A 1 153 ? -17.641 26.375 19.906 1 98 153 ILE A N 1
ATOM 1187 C CA . ILE A 1 153 ? -16.312 26.922 20.188 1 98 153 ILE A CA 1
ATOM 1188 C C . ILE A 1 153 ? -15.891 26.5 21.609 1 98 153 ILE A C 1
ATOM 1190 O O . ILE A 1 153 ? -14.773 26.031 21.812 1 98 153 ILE A O 1
ATOM 1194 N N . GLU A 1 154 ? -16.781 26.578 22.562 1 97.81 154 GLU A N 1
ATOM 1195 C CA . GLU A 1 154 ? -16.5 26.266 23.953 1 97.81 154 GLU A CA 1
ATOM 1196 C C . GLU A 1 154 ? -16.125 24.797 24.125 1 97.81 154 GLU A C 1
ATOM 1198 O O . GLU A 1 154 ? -15.148 24.469 24.797 1 97.81 154 GLU A O 1
ATOM 1203 N N . SER A 1 155 ? -16.906 23.953 23.562 1 96.56 155 SER A N 1
ATOM 1204 C CA . SER A 1 155 ? -16.672 22.516 23.656 1 96.56 155 SER A CA 1
ATOM 1205 C C . SER A 1 155 ? -15.312 22.156 23.047 1 96.56 155 SER A C 1
ATOM 1207 O O . SER A 1 155 ? -14.547 21.391 23.656 1 96.56 155 SER A O 1
ATOM 1209 N N . PHE A 1 156 ? -15.07 22.672 21.891 1 97.75 156 PHE A N 1
ATOM 1210 C CA . PHE A 1 156 ? -13.812 22.344 21.219 1 97.75 156 PHE A CA 1
ATOM 1211 C C . PHE A 1 156 ? -12.633 22.938 21.969 1 97.75 156 PHE A C 1
ATOM 1213 O O . PHE A 1 156 ? -11.57 22.312 22.078 1 97.75 156 PHE A O 1
ATOM 1220 N N . CYS A 1 157 ? -12.758 24.125 22.531 1 98.31 157 CYS A N 1
ATOM 1221 C CA . CYS A 1 157 ? -11.727 24.703 23.375 1 98.31 157 CYS A CA 1
ATOM 1222 C C . CYS A 1 157 ? -11.43 23.812 24.578 1 98.31 157 CYS A C 1
ATOM 1224 O O . CYS A 1 157 ? -10.266 23.641 24.953 1 98.31 157 CYS A O 1
ATOM 1226 N N . THR A 1 158 ? -12.469 23.297 25.156 1 97.75 158 THR A N 1
ATOM 1227 C CA . THR A 1 158 ? -12.297 22.391 26.281 1 97.75 158 THR A CA 1
ATOM 1228 C C . THR A 1 158 ? -11.5 21.156 25.859 1 97.75 158 THR A C 1
ATOM 1230 O O . THR A 1 158 ? -10.633 20.688 26.609 1 97.75 158 THR A O 1
ATOM 1233 N N . LYS A 1 159 ? -11.812 20.656 24.703 1 97.12 159 LYS A N 1
ATOM 1234 C CA . LYS A 1 159 ? -11.094 19.516 24.188 1 97.12 159 LYS A CA 1
ATOM 1235 C C . LYS A 1 159 ? -9.609 19.828 23.984 1 97.12 159 LYS A C 1
ATOM 1237 O O . LYS A 1 159 ? -8.742 19.031 24.359 1 97.12 159 LYS A O 1
ATOM 1242 N N . ILE A 1 160 ? -9.297 20.938 23.422 1 97.94 160 ILE A N 1
ATOM 1243 C CA . ILE A 1 160 ? -7.918 21.375 23.219 1 97.94 160 ILE A CA 1
ATOM 1244 C C . ILE A 1 160 ? -7.203 21.484 24.562 1 97.94 160 ILE A C 1
ATOM 1246 O O . ILE A 1 160 ? -6.102 20.969 24.734 1 97.94 160 ILE A O 1
ATOM 1250 N N . LYS A 1 161 ? -7.871 22.109 25.484 1 97.69 161 LYS A N 1
ATOM 1251 C CA . LYS A 1 161 ? -7.281 22.312 26.812 1 97.69 161 LYS A CA 1
ATOM 1252 C C . LYS A 1 161 ? -6.969 20.984 27.484 1 97.69 161 LYS A C 1
ATOM 1254 O O . LYS A 1 161 ? -5.879 20.797 28.031 1 97.69 161 LYS A O 1
ATOM 1259 N N . LYS A 1 162 ? -7.918 20.125 27.438 1 96.62 162 LYS A N 1
ATOM 1260 C CA . LYS A 1 162 ? -7.734 18.812 28.062 1 96.62 162 LYS A CA 1
ATOM 1261 C C . LYS A 1 162 ? -6.645 18.016 27.344 1 96.62 162 LYS A C 1
ATOM 1263 O O . LYS A 1 162 ? -5.898 17.266 27.984 1 96.62 162 LYS A O 1
ATOM 1268 N N . GLY A 1 163 ? -6.629 18.141 26.016 1 96.25 163 GLY A N 1
ATOM 1269 C CA . GLY A 1 163 ? -5.539 17.531 25.266 1 96.25 163 GLY A CA 1
ATOM 1270 C C . GLY A 1 163 ? -4.172 18.047 25.688 1 96.25 163 GLY A C 1
ATOM 1271 O O . GLY A 1 163 ? -3.252 17.266 25.922 1 96.25 163 GLY A O 1
ATOM 1272 N N . LYS A 1 164 ? -4.051 19.312 25.828 1 96.75 164 LYS A N 1
ATOM 1273 C CA . LYS A 1 164 ? -2.795 19.953 26.234 1 96.75 164 LYS A CA 1
ATOM 1274 C C . LYS A 1 164 ? -2.375 19.5 27.625 1 96.75 164 LYS A C 1
ATOM 1276 O O . LYS A 1 164 ? -1.189 19.281 27.891 1 96.75 164 LYS A O 1
ATOM 1281 N N . GLU A 1 165 ? -3.318 19.375 28.438 1 95.38 165 GLU A N 1
ATOM 1282 C CA . GLU A 1 165 ? -3.057 18.953 29.797 1 95.38 165 GLU A CA 1
ATOM 1283 C C . GLU A 1 165 ? -2.547 17.516 29.844 1 95.38 165 GLU A C 1
ATOM 1285 O O . GLU A 1 165 ? -1.851 17.109 30.781 1 95.38 165 GLU A O 1
ATOM 1290 N N . SER A 1 166 ? -2.895 16.75 28.875 1 94.31 166 SER A N 1
ATOM 1291 C CA . SER A 1 166 ? -2.572 15.328 28.875 1 94.31 166 SER A CA 1
ATOM 1292 C C . SER A 1 166 ? -1.16 15.086 28.344 1 94.31 166 SER A C 1
ATOM 1294 O O . SER A 1 166 ? -0.615 13.992 28.5 1 94.31 166 SER A O 1
ATOM 1296 N N . GLN A 1 167 ? -0.594 16.062 27.734 1 93.12 167 GLN A N 1
ATOM 1297 C CA . GLN A 1 167 ? 0.715 15.906 27.109 1 93.12 167 GLN A CA 1
ATOM 1298 C C . GLN A 1 167 ? 1.785 15.578 28.156 1 93.12 167 GLN A C 1
ATOM 1300 O O . GLN A 1 167 ? 1.734 16.078 29.281 1 93.12 167 GLN A O 1
ATOM 1305 N N . LEU A 1 168 ? 2.785 14.797 27.734 1 88.44 168 LEU A N 1
ATOM 1306 C CA . LEU A 1 168 ? 3.912 14.414 28.578 1 88.44 168 LEU A CA 1
ATOM 1307 C C . LEU A 1 168 ? 5.109 15.32 28.328 1 88.44 168 LEU A C 1
ATOM 1309 O O . LEU A 1 168 ? 5.973 15.477 29.203 1 88.44 168 LEU A O 1
ATOM 1313 N N . THR A 1 169 ? 5.191 15.828 27.141 1 86.69 169 THR A N 1
ATOM 1314 C CA . THR A 1 169 ? 6.312 16.672 26.734 1 86.69 169 THR A CA 1
ATOM 1315 C C . THR A 1 169 ? 5.816 17.984 26.125 1 86.69 169 THR A C 1
ATOM 1317 O O . THR A 1 169 ? 4.684 18.047 25.656 1 86.69 169 THR A O 1
ATOM 1320 N N . GLU A 1 170 ? 6.695 18.891 26.094 1 86.56 170 GLU A N 1
ATOM 1321 C CA . GLU A 1 170 ? 6.332 20.188 25.516 1 86.56 170 GLU A CA 1
ATOM 1322 C C . GLU A 1 170 ? 6.496 20.188 24 1 86.56 170 GLU A C 1
ATOM 1324 O O . GLU A 1 170 ? 5.957 21.047 23.312 1 86.56 170 GLU A O 1
ATOM 1329 N N . GLU A 1 171 ? 7.211 19.219 23.547 1 90.12 171 GLU A N 1
ATOM 1330 C CA . GLU A 1 171 ? 7.562 19.203 22.125 1 90.12 171 GLU A CA 1
ATOM 1331 C C . GLU A 1 171 ? 6.402 18.688 21.281 1 90.12 171 GLU A C 1
ATOM 1333 O O . GLU A 1 171 ? 6.273 19.062 20.109 1 90.12 171 GLU A O 1
ATOM 1338 N N . PHE A 1 172 ? 5.52 17.812 21.891 1 94.75 172 PHE A N 1
ATOM 1339 C CA . PHE A 1 172 ? 4.359 17.312 21.156 1 94.75 172 PHE A CA 1
ATOM 1340 C C . PHE A 1 172 ? 3.344 18.422 20.922 1 94.75 172 PHE A C 1
ATOM 1342 O O . PHE A 1 172 ? 2.998 19.156 21.859 1 94.75 172 PHE A O 1
ATOM 1349 N N . MET A 1 173 ? 2.887 18.547 19.672 1 97 173 MET A N 1
ATOM 1350 C CA . MET A 1 173 ? 2.012 19.672 19.359 1 97 173 MET A CA 1
ATOM 1351 C C . MET A 1 173 ? 0.586 19.188 19.109 1 97 173 MET A C 1
ATOM 1353 O O . MET A 1 173 ? 0.376 18.125 18.531 1 97 173 MET A O 1
ATOM 1357 N N . ILE A 1 174 ? -0.362 20 19.531 1 97.88 174 ILE A N 1
ATOM 1358 C CA . ILE A 1 174 ? -1.775 19.859 19.203 1 97.88 174 ILE A CA 1
ATOM 1359 C C . ILE A 1 174 ? -2.215 21.031 18.312 1 97.88 174 ILE A C 1
ATOM 1361 O O . ILE A 1 174 ? -2.182 22.188 18.734 1 97.88 174 ILE A O 1
ATOM 1365 N N . ILE A 1 175 ? -2.586 20.703 17.125 1 98.62 175 ILE A N 1
ATOM 1366 C CA . ILE A 1 175 ? -3.002 21.703 16.141 1 98.62 175 ILE A CA 1
ATOM 1367 C C . ILE A 1 175 ? -4.504 21.578 15.883 1 98.62 175 ILE A C 1
ATOM 1369 O O . ILE A 1 175 ? -5.02 20.469 15.711 1 98.62 175 ILE A O 1
ATOM 1373 N N . ALA A 1 176 ? -5.176 22.688 15.961 1 98.69 176 ALA A N 1
ATOM 1374 C CA . ALA A 1 176 ? -6.625 22.703 15.773 1 98.69 176 ALA A CA 1
ATOM 1375 C C . ALA A 1 176 ? -6.992 22.984 14.32 1 98.69 176 ALA A C 1
ATOM 1377 O O . ALA A 1 176 ? -6.535 23.969 13.742 1 98.69 176 ALA A O 1
ATOM 1378 N N . ARG A 1 177 ? -7.727 22.125 13.773 1 98.38 177 ARG A N 1
ATOM 1379 C CA . ARG A 1 177 ? -8.219 22.328 12.414 1 98.38 177 ARG A CA 1
ATOM 1380 C C . ARG A 1 177 ? -9.594 22.984 12.43 1 98.38 177 ARG A C 1
ATOM 1382 O O . ARG A 1 177 ? -10.531 22.469 13.047 1 98.38 177 ARG A O 1
ATOM 1389 N N . VAL A 1 178 ? -9.695 24.078 11.727 1 98.12 178 VAL A N 1
ATOM 1390 C CA . VAL A 1 178 ? -10.922 24.875 11.648 1 98.12 178 VAL A CA 1
ATOM 1391 C C . VAL A 1 178 ? -11.711 24.484 10.398 1 98.12 178 VAL A C 1
ATOM 1393 O O . VAL A 1 178 ? -11.227 24.656 9.273 1 98.12 178 VAL A O 1
ATOM 1396 N N . GLU A 1 179 ? -12.961 24.062 10.609 1 96.06 179 GLU A N 1
ATOM 1397 C CA . GLU A 1 179 ? -13.742 23.516 9.508 1 96.06 179 GLU A CA 1
ATOM 1398 C C . GLU A 1 179 ? -14.773 24.516 9 1 96.06 179 GLU A C 1
ATOM 1400 O O . GLU A 1 179 ? -15.602 24.188 8.156 1 96.06 179 GLU A O 1
ATOM 1405 N N . SER A 1 180 ? -14.703 25.75 9.445 1 96.69 180 SER A N 1
ATOM 1406 C CA . SER A 1 180 ? -15.68 26.781 9.125 1 96.69 180 SER A CA 1
ATOM 1407 C C . SER A 1 180 ? -15.797 26.984 7.617 1 96.69 180 SER A C 1
ATOM 1409 O O . SER A 1 180 ? -16.906 27.078 7.086 1 96.69 180 SER A O 1
ATOM 1411 N N . LEU A 1 181 ? -14.664 27.047 6.922 1 95.12 181 LEU A N 1
ATOM 1412 C CA . LEU A 1 181 ? -14.711 27.328 5.492 1 95.12 181 LEU A CA 1
ATOM 1413 C C . LEU A 1 181 ? -15.227 26.125 4.719 1 95.12 181 LEU A C 1
ATOM 1415 O O . LEU A 1 181 ? -15.93 26.266 3.715 1 95.12 181 LEU A O 1
ATOM 1419 N N . ILE A 1 182 ? -14.922 24.953 5.18 1 91.25 182 ILE A N 1
ATOM 1420 C CA . ILE A 1 182 ? -15.422 23.719 4.586 1 91.25 182 ILE A CA 1
ATOM 1421 C C . ILE A 1 182 ? -16.953 23.688 4.695 1 91.25 182 ILE A C 1
ATOM 1423 O O . ILE A 1 182 ? -17.625 23.234 3.77 1 91.25 182 ILE A O 1
ATOM 1427 N N . LEU A 1 183 ? -17.469 24.172 5.746 1 90.69 183 LEU A N 1
ATOM 1428 C CA . LEU A 1 183 ? -18.891 24.094 6.047 1 90.69 183 LEU A CA 1
ATOM 1429 C C . LEU A 1 183 ? -19.609 25.359 5.605 1 90.69 183 LEU A C 1
ATOM 1431 O O . LEU A 1 183 ? -20.781 25.578 5.941 1 90.69 183 LEU A O 1
ATOM 1435 N N . ASP A 1 184 ? -18.922 26.266 4.996 1 92.06 184 ASP A N 1
ATOM 1436 C CA . ASP A 1 184 ? -19.453 27.516 4.461 1 92.06 184 ASP A CA 1
ATOM 1437 C C . ASP A 1 184 ? -20 28.406 5.578 1 92.06 184 ASP A C 1
ATOM 1439 O O . ASP A 1 184 ? -21.031 29.062 5.398 1 92.06 184 ASP A O 1
ATOM 1443 N N . ALA A 1 185 ? -19.359 28.312 6.777 1 94.44 185 ALA A N 1
ATOM 1444 C CA . ALA A 1 185 ? -19.766 29.141 7.91 1 94.44 185 ALA A CA 1
ATOM 1445 C C . ALA A 1 185 ? -19.188 30.547 7.781 1 94.44 185 ALA A C 1
ATOM 1447 O O . ALA A 1 185 ? -19.562 31.453 8.523 1 94.44 185 ALA A O 1
ATOM 1448 N N . GLY A 1 186 ? -18.188 30.75 6.914 1 95.5 186 GLY A N 1
ATOM 1449 C CA . GLY A 1 186 ? -17.688 32.062 6.586 1 95.5 186 GLY A CA 1
ATOM 1450 C C . GLY A 1 186 ? -16.375 32.406 7.281 1 95.5 186 GLY A C 1
ATOM 1451 O O . GLY A 1 186 ? -15.961 31.688 8.203 1 95.5 186 GLY A O 1
ATOM 1452 N N . MET A 1 187 ? -15.797 33.531 6.867 1 98.12 187 MET A N 1
ATOM 1453 C CA . MET A 1 187 ? -14.477 33.969 7.324 1 98.12 187 MET A CA 1
ATOM 1454 C C . MET A 1 187 ? -14.531 34.438 8.773 1 98.12 187 MET A C 1
ATOM 1456 O O . MET A 1 187 ? -13.633 34.125 9.562 1 98.12 187 MET A O 1
ATOM 1460 N N . GLU A 1 188 ? -15.523 35.125 9.102 1 98.31 188 GLU A N 1
ATOM 1461 C CA . GLU A 1 188 ? -15.648 35.625 10.469 1 98.31 188 GLU A CA 1
ATOM 1462 C C . GLU A 1 188 ? -15.703 34.5 11.484 1 98.31 188 GLU A C 1
ATOM 1464 O O . GLU A 1 188 ? -15.016 34.531 12.508 1 98.31 188 GLU A O 1
ATOM 1469 N N . ASP A 1 189 ? -16.5 33.531 11.148 1 98.25 189 ASP A N 1
ATOM 1470 C CA . ASP A 1 189 ? -16.594 32.344 12.023 1 98.25 189 ASP A CA 1
ATOM 1471 C C . ASP A 1 189 ? -15.242 31.641 12.125 1 98.25 189 ASP A C 1
ATOM 1473 O O . ASP A 1 189 ? -14.828 31.234 13.219 1 98.25 189 ASP A O 1
ATOM 1477 N N . ALA A 1 190 ? -14.578 31.453 11.016 1 98.56 190 ALA A N 1
ATOM 1478 C CA . ALA A 1 190 ? -13.281 30.781 10.977 1 98.56 190 ALA A CA 1
ATOM 1479 C C . ALA A 1 190 ? -12.273 31.5 11.883 1 98.56 190 ALA A C 1
ATOM 1481 O O . ALA A 1 190 ? -11.586 30.859 12.672 1 98.56 190 ALA A O 1
ATOM 1482 N N . LEU A 1 191 ? -12.258 32.812 11.773 1 98.75 191 LEU A N 1
ATOM 1483 C CA . LEU A 1 191 ? -11.2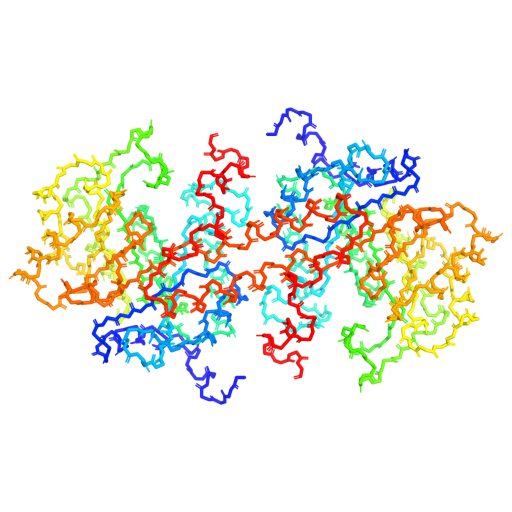97 33.594 12.547 1 98.75 191 LEU A CA 1
ATOM 1484 C C . LEU A 1 191 ? -11.648 33.594 14.031 1 98.75 191 LEU A C 1
ATOM 1486 O O . LEU A 1 191 ? -10.766 33.438 14.875 1 98.75 191 LEU A O 1
ATOM 1490 N N . GLU A 1 192 ? -12.914 33.75 14.344 1 98.69 192 GLU A N 1
ATOM 1491 C CA . GLU A 1 192 ? -13.352 33.688 15.734 1 98.69 192 GLU A CA 1
ATOM 1492 C C . GLU A 1 192 ? -12.922 32.375 16.391 1 98.69 192 GLU A C 1
ATOM 1494 O O . GLU A 1 192 ? -12.391 32.375 17.5 1 98.69 192 GLU A O 1
ATOM 1499 N N . ARG A 1 193 ? -13.133 31.328 15.742 1 98.75 193 ARG A N 1
ATOM 1500 C CA . ARG A 1 193 ? -12.773 30.016 16.25 1 98.75 193 ARG A CA 1
ATOM 1501 C C . ARG A 1 193 ? -11.258 29.859 16.359 1 98.75 193 ARG A C 1
ATOM 1503 O O . ARG A 1 193 ? -10.75 29.375 17.375 1 98.75 193 ARG A O 1
ATOM 1510 N N . ALA A 1 194 ? -10.578 30.266 15.336 1 98.81 194 ALA A N 1
ATOM 1511 C CA . ALA A 1 194 ? -9.125 30.141 15.344 1 98.81 194 ALA A CA 1
ATOM 1512 C C . ALA A 1 194 ? -8.523 30.891 16.531 1 98.81 194 ALA A C 1
ATOM 1514 O O . ALA A 1 194 ? -7.609 30.391 17.188 1 98.81 194 ALA A O 1
ATOM 1515 N N . PHE A 1 195 ? -9.031 32.094 16.75 1 98.81 195 PHE A N 1
ATOM 1516 C CA . PHE A 1 195 ? -8.539 32.906 17.875 1 98.81 195 PHE A CA 1
ATOM 1517 C C . PHE A 1 195 ? -8.867 32.219 19.203 1 98.81 195 PHE A C 1
ATOM 1519 O O . PHE A 1 195 ? -8.008 32.094 20.078 1 98.81 195 PHE A O 1
ATOM 1526 N N . ALA A 1 196 ? -10.07 31.703 19.328 1 98.75 196 ALA A N 1
ATOM 1527 C CA . ALA A 1 196 ? -10.477 31.016 20.547 1 98.75 196 ALA A CA 1
ATOM 1528 C C . ALA A 1 196 ? -9.625 29.781 20.797 1 98.75 196 ALA A C 1
ATOM 1530 O O . ALA A 1 196 ? -9.203 29.516 21.938 1 98.75 196 ALA A O 1
ATOM 1531 N N . TYR A 1 197 ? -9.406 29.016 19.734 1 98.75 197 TYR A N 1
ATOM 1532 C CA . TYR A 1 197 ? -8.602 27.797 19.859 1 98.75 197 TYR A CA 1
ATOM 1533 C C . TYR A 1 197 ? -7.164 28.125 20.25 1 98.75 197 TYR A C 1
ATOM 1535 O O . TYR A 1 197 ? -6.566 27.438 21.078 1 98.75 197 TYR A O 1
ATOM 1543 N N . SER A 1 198 ? -6.621 29.141 19.656 1 98.5 198 SER A N 1
ATOM 1544 C CA . SER A 1 198 ? -5.273 29.594 19.984 1 98.5 198 SER A CA 1
ATOM 1545 C C . SER A 1 198 ? -5.18 30.016 21.453 1 98.5 198 SER A C 1
ATOM 1547 O O . SER A 1 198 ? -4.215 29.672 22.141 1 98.5 198 SER A O 1
ATOM 1549 N N . GLU A 1 199 ? -6.164 30.703 21.891 1 97.88 199 GLU A N 1
ATOM 1550 C CA . GLU A 1 199 ? -6.195 31.156 23.266 1 97.88 199 GLU A CA 1
ATOM 1551 C C . GLU A 1 199 ? -6.359 29.984 24.234 1 97.88 199 GLU A C 1
ATOM 1553 O O . GLU A 1 199 ? -5.895 30.062 25.375 1 97.88 199 GLU A O 1
ATOM 1558 N N . SER A 1 200 ? -6.941 28.953 23.734 1 97.56 200 SER A N 1
ATOM 1559 C CA . SER A 1 200 ? -7.211 27.797 24.578 1 97.56 200 SER A CA 1
ATOM 1560 C C . SER A 1 200 ? -5.984 26.891 24.688 1 97.56 200 SER A C 1
ATOM 1562 O O . SER A 1 200 ? -6.004 25.891 25.422 1 97.56 200 SER A O 1
ATOM 1564 N N . GLY A 1 201 ? -4.961 27.203 23.938 1 97 201 GLY A N 1
ATOM 1565 C CA . GLY A 1 201 ? -3.715 26.484 24.141 1 97 201 GLY A CA 1
ATOM 1566 C C . GLY A 1 201 ? -3.246 25.75 22.891 1 97 201 GLY A C 1
ATOM 1567 O O . GLY A 1 201 ? -2.172 25.141 22.891 1 97 201 GLY A O 1
ATOM 1568 N N . ALA A 1 202 ? -4.027 25.75 21.812 1 98.25 202 ALA A N 1
ATOM 1569 C CA . ALA A 1 202 ? -3.58 25.094 20.594 1 98.25 202 ALA A CA 1
ATOM 1570 C C . ALA A 1 202 ? -2.209 25.609 20.172 1 98.25 202 ALA A C 1
ATOM 1572 O O . ALA A 1 202 ? -1.949 26.828 20.219 1 98.25 202 ALA A O 1
ATOM 1573 N N . ASP A 1 203 ? -1.301 24.688 19.734 1 97.5 203 ASP A N 1
ATOM 1574 C CA . ASP A 1 203 ? 0.04 25.078 19.312 1 97.5 203 ASP A CA 1
ATOM 1575 C C . ASP A 1 203 ? 0.014 25.688 17.906 1 97.5 203 ASP A C 1
ATOM 1577 O O . ASP A 1 203 ? 0.967 26.344 17.5 1 97.5 203 ASP A O 1
ATOM 1581 N N . GLY A 1 204 ? -1.023 25.422 17.2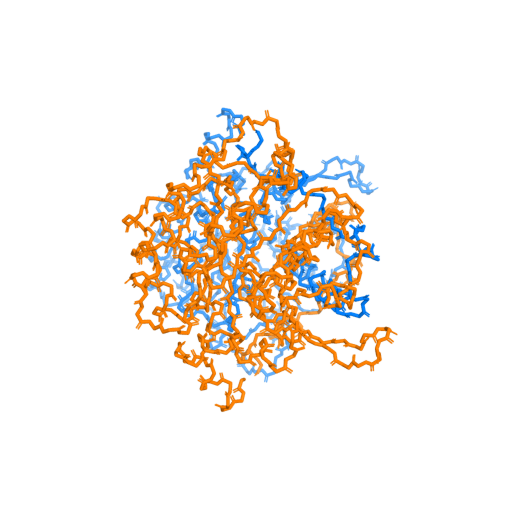19 1 98.25 204 GLY A N 1
ATOM 1582 C CA . GLY A 1 204 ? -1.2 25.938 15.867 1 98.25 204 GLY A CA 1
ATOM 1583 C C . GLY A 1 204 ? -2.613 25.766 15.344 1 98.25 204 GLY A C 1
ATOM 1584 O O . GLY A 1 204 ? -3.471 25.203 16.031 1 98.25 204 GLY A O 1
ATOM 1585 N N . ILE A 1 205 ? -2.828 26.312 14.148 1 98.88 205 ILE A N 1
ATOM 1586 C CA . ILE A 1 205 ? -4.121 26.266 13.477 1 98.88 205 ILE A CA 1
ATOM 1587 C C . ILE A 1 205 ? -3.947 25.703 12.07 1 98.88 205 ILE A C 1
ATOM 1589 O O . ILE A 1 205 ? -3.004 26.078 11.359 1 98.88 205 ILE A O 1
ATOM 1593 N N . MET A 1 206 ? -4.773 24.734 11.734 1 98.88 206 MET A N 1
ATOM 1594 C CA . MET A 1 206 ? -4.934 24.328 10.336 1 98.88 206 MET A CA 1
ATOM 1595 C C . MET A 1 206 ? -6.219 24.906 9.75 1 98.88 206 MET A C 1
ATOM 1597 O O . MET A 1 206 ? -7.305 24.688 10.305 1 98.88 206 MET A O 1
ATOM 1601 N N . ILE A 1 207 ? -6.105 25.688 8.719 1 98.62 207 ILE A N 1
ATOM 1602 C CA . ILE A 1 207 ? -7.281 26.188 8.016 1 98.62 207 ILE A CA 1
ATOM 1603 C C . ILE A 1 207 ? -7.496 25.375 6.738 1 98.62 207 ILE A C 1
ATOM 1605 O O . ILE A 1 207 ? -6.566 25.188 5.945 1 98.62 207 ILE A O 1
ATOM 1609 N N . HIS A 1 208 ? -8.656 24.828 6.566 1 94.94 208 HIS A N 1
ATOM 1610 C CA . HIS A 1 208 ? -8.992 23.969 5.441 1 94.94 208 HIS A CA 1
ATOM 1611 C C . HIS A 1 208 ? -10.062 24.609 4.566 1 94.94 208 HIS A C 1
ATOM 1613 O O . HIS A 1 208 ? -10.961 25.281 5.07 1 94.94 208 HIS A O 1
ATOM 1619 N N . SER A 1 209 ? -9.898 24.5 3.293 1 93.69 209 SER A N 1
ATOM 1620 C CA . SER A 1 209 ? -10.836 25.016 2.303 1 93.69 209 SER A CA 1
ATOM 1621 C C . SER A 1 209 ? -10.961 24.078 1.114 1 93.69 209 SER A C 1
ATOM 1623 O O . SER A 1 209 ? -10.016 23.359 0.768 1 93.69 209 SER A O 1
ATOM 1625 N N . ARG A 1 210 ? -12.164 24.047 0.487 1 91.12 210 ARG A N 1
ATOM 1626 C CA . ARG A 1 210 ? -12.383 23.219 -0.693 1 91.12 210 ARG A CA 1
ATOM 1627 C C . ARG A 1 210 ? -12.445 24.062 -1.958 1 91.12 210 ARG A C 1
ATOM 1629 O O . ARG A 1 210 ? -12.602 23.547 -3.061 1 91.12 210 ARG A O 1
ATOM 1636 N N . HIS A 1 211 ? -12.352 25.359 -1.753 1 93.06 211 HIS A N 1
ATOM 1637 C CA . HIS A 1 211 ? -12.375 26.234 -2.926 1 93.06 211 HIS A CA 1
ATOM 1638 C C . HIS A 1 211 ? -11.078 26.109 -3.725 1 93.06 211 HIS A C 1
ATOM 1640 O O . HIS A 1 211 ? -10 25.922 -3.15 1 93.06 211 HIS A O 1
ATOM 1646 N N . GLN A 1 212 ? -11.18 26.359 -4.996 1 93.94 212 GLN A N 1
ATOM 1647 C CA . GLN A 1 212 ? -10.086 26.016 -5.895 1 93.94 212 GLN A CA 1
ATOM 1648 C C . GLN A 1 212 ? -9.102 27.172 -6.031 1 93.94 212 GLN A C 1
ATOM 1650 O O . GLN A 1 212 ? -7.965 26.984 -6.469 1 93.94 212 GLN A O 1
ATOM 1655 N N . ASP A 1 213 ? -9.469 28.359 -5.691 1 95.25 213 ASP A N 1
ATOM 1656 C CA . ASP A 1 213 ? -8.633 29.516 -6.016 1 95.25 213 ASP A CA 1
ATOM 1657 C C . ASP A 1 213 ? -7.746 29.906 -4.836 1 95.25 213 ASP A C 1
ATOM 1659 O O . ASP A 1 213 ? -6.871 30.766 -4.965 1 95.25 213 ASP A O 1
ATOM 1663 N N . GLY A 1 214 ? -7.91 29.438 -3.664 1 96.12 214 GLY A N 1
ATOM 1664 C CA . GLY A 1 214 ? -7.059 29.656 -2.51 1 96.12 214 GLY A CA 1
ATOM 1665 C C . GLY A 1 214 ? -7.234 31.031 -1.9 1 96.12 214 GLY A C 1
ATOM 1666 O O . GLY A 1 214 ? -6.547 31.391 -0.941 1 96.12 214 GLY A O 1
ATOM 1667 N N . LYS A 1 215 ? -8.188 31.844 -2.348 1 97.25 215 LYS A N 1
ATOM 1668 C CA . LYS A 1 215 ? -8.352 33.219 -1.895 1 97.25 215 LYS A CA 1
ATOM 1669 C C . LYS A 1 215 ? -8.703 33.281 -0.411 1 97.25 215 LYS A C 1
ATOM 1671 O O . LYS A 1 215 ? -8.125 34.062 0.343 1 97.25 215 LYS A O 1
ATOM 1676 N N . GLU A 1 216 ? -9.602 32.469 -0.044 1 97.56 216 GLU A N 1
ATOM 1677 C CA . GLU A 1 216 ? -10.023 32.5 1.352 1 97.56 216 GLU A CA 1
ATOM 1678 C C . GLU A 1 216 ? -8.914 32.031 2.285 1 97.56 216 GLU A C 1
ATOM 1680 O O . GLU A 1 216 ? -8.836 32.5 3.434 1 97.56 216 GLU A O 1
ATOM 1685 N N . ILE A 1 217 ? -8.07 31.188 1.791 1 97.88 217 ILE A N 1
ATOM 1686 C CA . ILE A 1 217 ? -6.941 30.703 2.582 1 97.88 217 ILE A CA 1
ATOM 1687 C C . ILE A 1 217 ? -5.957 31.844 2.822 1 97.88 217 ILE A C 1
ATOM 1689 O O . ILE A 1 217 ? -5.473 32.031 3.939 1 97.88 217 ILE A O 1
ATOM 1693 N N . PHE A 1 218 ? -5.688 32.688 1.842 1 98.5 218 PHE A N 1
ATOM 1694 C CA . PHE A 1 218 ? -4.793 33.812 1.958 1 98.5 218 PHE A CA 1
ATOM 1695 C C . PHE A 1 218 ? -5.395 34.875 2.859 1 98.5 218 PHE A C 1
ATOM 1697 O O . PHE A 1 218 ? -4.691 35.469 3.682 1 98.5 218 PHE A O 1
ATOM 1704 N N . ASP A 1 219 ? -6.652 35.094 2.652 1 98.56 219 ASP A N 1
ATOM 1705 C CA . ASP A 1 219 ? -7.344 36.062 3.492 1 98.56 219 ASP A CA 1
ATOM 1706 C C . ASP A 1 219 ? -7.289 35.656 4.965 1 98.56 219 ASP A C 1
ATOM 1708 O O . ASP A 1 219 ? -6.988 36.469 5.832 1 98.56 219 ASP A O 1
ATOM 1712 N N . PHE A 1 220 ? -7.566 34.438 5.195 1 98.75 220 PHE A N 1
ATOM 1713 C CA . PHE A 1 220 ? -7.5 33.938 6.555 1 98.75 220 PHE A CA 1
ATOM 1714 C C . PHE A 1 220 ? -6.109 34.125 7.145 1 98.75 220 PHE A C 1
ATOM 1716 O O . PHE A 1 220 ? -5.965 34.625 8.266 1 98.75 220 PHE A O 1
ATOM 1723 N N . ALA A 1 221 ? -5.07 33.688 6.426 1 98.75 221 ALA A N 1
ATOM 1724 C CA . ALA A 1 221 ? -3.689 33.781 6.898 1 98.75 221 ALA A CA 1
ATOM 1725 C C . ALA A 1 221 ? -3.32 35.188 7.27 1 98.75 221 ALA A C 1
ATOM 1727 O O . ALA A 1 221 ? -2.74 35.438 8.328 1 98.75 221 ALA A O 1
ATOM 1728 N N . LYS A 1 222 ? -3.697 36.125 6.414 1 98.5 222 LYS A N 1
ATOM 1729 C CA . LYS A 1 222 ? -3.393 37.531 6.652 1 98.5 222 LYS A CA 1
ATOM 1730 C C . LYS A 1 222 ? -4.008 38 7.961 1 98.5 222 LYS A C 1
ATOM 1732 O O . LYS A 1 222 ? -3.32 38.625 8.789 1 98.5 222 LYS A O 1
ATOM 1737 N N . GLN A 1 223 ? -5.234 37.719 8.133 1 98.62 223 GLN A N 1
ATOM 1738 C CA . GLN A 1 223 ? -5.949 38.188 9.312 1 98.62 223 GLN A CA 1
ATOM 1739 C C . GLN A 1 223 ? -5.48 37.469 10.57 1 98.62 223 GLN A C 1
ATOM 1741 O O . GLN A 1 223 ? -5.289 38.094 11.617 1 98.62 223 GLN A O 1
ATOM 1746 N N . TYR A 1 224 ? -5.316 36.188 10.516 1 98.62 224 TYR A N 1
ATOM 1747 C CA . TYR A 1 224 ? -4.859 35.406 11.664 1 98.62 224 TYR A CA 1
ATOM 1748 C C . TYR A 1 224 ? -3.479 35.875 12.117 1 98.62 224 TYR A C 1
ATOM 1750 O O . TYR A 1 224 ? -3.227 36 13.312 1 98.62 224 TYR A O 1
ATOM 1758 N N . ARG A 1 225 ? -2.574 36.156 11.164 1 98.19 225 ARG A N 1
ATOM 1759 C CA . ARG A 1 225 ? -1.195 36.562 11.438 1 98.19 225 ARG A CA 1
ATOM 1760 C C . ARG A 1 225 ? -1.138 37.938 12.109 1 98.19 225 ARG A C 1
ATOM 1762 O O . ARG A 1 225 ? -0.204 38.219 12.867 1 98.19 225 ARG A O 1
ATOM 1769 N N . SER A 1 226 ? -2.086 38.688 11.836 1 97.75 226 SER A N 1
ATOM 1770 C CA . SER A 1 226 ? -2.119 40 12.477 1 97.75 226 SER A CA 1
ATOM 1771 C C . SER A 1 226 ? -2.211 39.875 13.992 1 97.75 226 SER A C 1
ATOM 1773 O O . SER A 1 226 ? -1.67 40.719 14.719 1 97.75 226 SER A O 1
ATOM 1775 N N . LYS A 1 227 ? -2.834 38.875 14.43 1 97.25 227 LYS A N 1
ATOM 1776 C CA . LYS A 1 227 ? -2.994 38.656 15.867 1 97.25 227 LYS A CA 1
ATOM 1777 C C . LYS A 1 227 ? -1.955 37.688 16.406 1 97.25 227 LYS A C 1
ATOM 1779 O O . LYS A 1 227 ? -1.442 37.844 17.516 1 97.25 227 LYS A O 1
ATOM 1784 N N . TYR A 1 228 ? -1.682 36.688 15.633 1 97.38 228 TYR A N 1
ATOM 1785 C CA . TYR A 1 228 ? -0.741 35.656 16.047 1 97.38 228 TYR A CA 1
ATOM 1786 C C . TYR A 1 228 ? 0.376 35.5 15.023 1 97.38 228 TYR A C 1
ATOM 1788 O O . TYR A 1 228 ? 0.377 34.531 14.242 1 97.38 228 TYR A O 1
ATOM 1796 N N . PRO A 1 229 ? 1.397 36.281 15.102 1 95.62 229 PRO A N 1
ATOM 1797 C CA . PRO A 1 229 ? 2.469 36.25 14.102 1 95.62 229 PRO A CA 1
ATOM 1798 C C . PRO A 1 229 ? 3.352 35 14.227 1 95.62 229 PRO A C 1
ATOM 1800 O O . PRO A 1 229 ? 3.969 34.594 13.25 1 95.62 229 PRO A O 1
ATOM 1803 N N . ASP A 1 230 ? 3.346 34.375 15.391 1 94 230 ASP A N 1
ATOM 1804 C CA . ASP A 1 230 ? 4.367 33.344 15.617 1 94 230 ASP A CA 1
ATOM 1805 C C . ASP A 1 230 ? 3.74 31.969 15.766 1 94 230 ASP A C 1
ATOM 1807 O O . ASP A 1 230 ? 4.453 30.969 15.867 1 94 230 ASP A O 1
ATOM 1811 N N . LYS A 1 231 ? 2.414 31.859 15.781 1 96.88 231 LYS A N 1
ATOM 1812 C CA . LYS A 1 231 ? 1.769 30.562 15.938 1 96.88 231 LYS A CA 1
ATOM 1813 C C . LYS A 1 231 ? 1.829 29.75 14.648 1 96.88 231 LYS A C 1
ATOM 1815 O O . LYS A 1 231 ? 1.791 30.328 13.555 1 96.88 231 LYS A O 1
ATOM 1820 N N . ILE A 1 232 ? 1.911 28.469 14.836 1 98.12 232 ILE A N 1
ATOM 1821 C CA . ILE A 1 232 ? 2.01 27.578 13.68 1 98.12 232 ILE A CA 1
ATOM 1822 C C . ILE A 1 232 ? 0.719 27.656 12.867 1 98.12 232 ILE A C 1
ATOM 1824 O O . ILE A 1 232 ? -0.378 27.578 13.43 1 98.12 232 ILE A O 1
ATOM 1828 N N . LEU A 1 233 ? 0.843 27.891 11.625 1 98.81 233 LEU A N 1
ATOM 1829 C CA . LEU A 1 233 ? -0.269 27.891 10.68 1 98.81 233 LEU A CA 1
ATOM 1830 C C . LEU A 1 233 ? -0.072 26.844 9.602 1 98.81 233 LEU A C 1
ATOM 1832 O O . LEU A 1 233 ? 1 26.75 8.992 1 98.81 233 LEU A O 1
ATOM 1836 N N . VAL A 1 234 ? -1.116 25.938 9.391 1 98.88 234 VAL A N 1
ATOM 1837 C CA . VAL A 1 234 ? -1.037 24.781 8.516 1 98.88 234 VAL A CA 1
ATOM 1838 C C . VAL A 1 234 ? -2.09 24.875 7.418 1 98.88 234 VAL A C 1
ATOM 1840 O O . VAL A 1 234 ? -3.223 25.297 7.672 1 98.88 234 VAL A O 1
ATOM 1843 N N . CYS A 1 235 ? -1.748 24.531 6.195 1 98.56 235 CYS A N 1
ATOM 1844 C CA . CYS A 1 235 ? -2.725 24.422 5.117 1 98.56 235 CYS A CA 1
ATOM 1845 C C . CYS A 1 235 ? -2.529 23.141 4.332 1 98.56 235 CYS A C 1
ATOM 1847 O O . CYS A 1 235 ? -1.502 22.469 4.473 1 98.56 235 CYS A O 1
ATOM 1849 N N . VAL A 1 236 ? -3.539 22.703 3.588 1 98.25 236 VAL A N 1
ATOM 1850 C CA . VAL A 1 236 ? -3.59 21.547 2.711 1 98.25 236 VAL A CA 1
ATOM 1851 C C . VAL A 1 236 ? -4.07 21.953 1.323 1 98.25 236 VAL A C 1
ATOM 1853 O O . VAL A 1 236 ? -5.273 22.047 1.076 1 98.25 236 VAL A O 1
ATOM 1856 N N . PRO A 1 237 ? -3.18 22.141 0.404 1 97.88 237 PRO A N 1
ATOM 1857 C CA . PRO A 1 237 ? -3.547 22.75 -0.878 1 97.88 237 PRO A CA 1
ATOM 1858 C C . PRO A 1 237 ? -4.035 21.719 -1.898 1 97.88 237 PRO A C 1
ATOM 1860 O O . PRO A 1 237 ? -3.684 21.797 -3.078 1 97.88 237 PRO A O 1
ATOM 1863 N N . THR A 1 238 ? -4.867 20.812 -1.489 1 95.5 238 THR A N 1
ATOM 1864 C CA . THR A 1 238 ? -5.383 19.781 -2.381 1 95.5 238 THR A CA 1
ATOM 1865 C C . THR A 1 238 ? -6.336 20.375 -3.41 1 95.5 238 THR A C 1
ATOM 1867 O O . THR A 1 238 ? -6.23 20.094 -4.605 1 95.5 238 THR A O 1
ATOM 1870 N N . SER A 1 239 ? -7.258 21.25 -2.984 1 93.62 239 SER A N 1
ATOM 1871 C CA . SER A 1 239 ? -8.266 21.828 -3.869 1 93.62 239 SER A CA 1
ATOM 1872 C C . SER A 1 239 ? -7.738 23.062 -4.594 1 93.62 239 SER A C 1
ATOM 1874 O O . SER A 1 239 ? -8.25 23.438 -5.648 1 93.62 239 SER A O 1
ATOM 1876 N N . TYR A 1 240 ? -6.848 23.703 -4.066 1 96.88 240 TYR A N 1
ATOM 1877 C CA . TYR A 1 240 ? -6.227 24.875 -4.68 1 96.88 240 TYR A CA 1
ATOM 1878 C C . TYR A 1 240 ? -4.781 24.594 -5.066 1 96.88 240 TYR A C 1
ATOM 1880 O O . TYR A 1 240 ? -3.867 25.312 -4.66 1 96.88 240 TYR A O 1
ATOM 1888 N N . ASN A 1 241 ? -4.645 23.625 -5.93 1 97.25 241 ASN A N 1
ATOM 1889 C CA . ASN A 1 241 ? -3.365 23 -6.258 1 97.25 241 ASN A CA 1
ATOM 1890 C C . ASN A 1 241 ? -2.578 23.844 -7.258 1 97.25 241 ASN A C 1
ATOM 1892 O O . ASN A 1 241 ? -1.451 23.5 -7.617 1 97.25 241 ASN A O 1
ATOM 1896 N N . GLU A 1 242 ? -3.107 25 -7.668 1 97.62 242 GLU A N 1
ATOM 1897 C CA . GLU A 1 242 ? -2.369 25.906 -8.547 1 97.62 242 GLU A CA 1
ATOM 1898 C C . GLU A 1 242 ? -1.42 26.781 -7.746 1 97.62 242 GLU A C 1
ATOM 1900 O O . GLU A 1 242 ? -0.516 27.406 -8.312 1 97.62 242 GLU A O 1
ATOM 1905 N N . ILE A 1 243 ? -1.713 26.922 -6.457 1 98.19 243 ILE A N 1
ATOM 1906 C CA . ILE A 1 243 ? -0.9 27.781 -5.598 1 98.19 243 ILE A CA 1
ATOM 1907 C C . ILE A 1 243 ? 0.412 27.078 -5.262 1 98.19 243 ILE A C 1
ATOM 1909 O O . ILE A 1 243 ? 0.414 25.906 -4.871 1 98.19 243 ILE A O 1
ATOM 1913 N N . LYS A 1 244 ? 1.49 27.797 -5.441 1 98.12 244 LYS A N 1
ATOM 1914 C CA . LYS A 1 244 ? 2.811 27.219 -5.203 1 98.12 244 LYS A CA 1
ATOM 1915 C C . LYS A 1 244 ? 3.197 27.328 -3.73 1 98.12 244 LYS A C 1
ATOM 1917 O O . LYS A 1 244 ? 2.717 28.203 -3.016 1 98.12 244 LYS A O 1
ATOM 1922 N N . PHE A 1 245 ? 4.148 26.5 -3.336 1 98.31 245 PHE A N 1
ATOM 1923 C CA . PHE A 1 245 ? 4.664 26.422 -1.973 1 98.31 245 PHE A CA 1
ATOM 1924 C C . PHE A 1 245 ? 5.152 27.797 -1.511 1 98.31 245 PHE A C 1
ATOM 1926 O O . PHE A 1 245 ? 4.828 28.234 -0.406 1 98.31 245 PHE A O 1
ATOM 1933 N N . ASP A 1 246 ? 5.879 28.438 -2.367 1 97.94 246 ASP A N 1
ATOM 1934 C CA . ASP A 1 246 ? 6.496 29.703 -1.987 1 97.94 246 ASP A CA 1
ATOM 1935 C C . ASP A 1 246 ? 5.438 30.766 -1.715 1 97.94 246 ASP A C 1
ATOM 1937 O O . ASP A 1 246 ? 5.625 31.641 -0.856 1 97.94 246 ASP A O 1
ATOM 1941 N N . GLU A 1 247 ? 4.359 30.688 -2.422 1 98.31 247 GLU A N 1
ATOM 1942 C CA . GLU A 1 247 ? 3.258 31.625 -2.172 1 98.31 247 GLU A CA 1
ATOM 1943 C C . GLU A 1 247 ? 2.643 31.391 -0.794 1 98.31 247 GLU A C 1
ATOM 1945 O O . GLU A 1 247 ? 2.307 32.344 -0.092 1 98.31 247 GLU A O 1
ATOM 1950 N N . LEU A 1 248 ? 2.508 30.172 -0.433 1 98.62 248 LEU A N 1
ATOM 1951 C CA . LEU A 1 248 ? 1.957 29.812 0.87 1 98.62 248 LEU A CA 1
ATOM 1952 C C . LEU A 1 248 ? 2.914 30.203 1.991 1 98.62 248 LEU A C 1
ATOM 1954 O O . LEU A 1 248 ? 2.488 30.719 3.027 1 98.62 248 LEU A O 1
ATOM 1958 N N . LYS A 1 249 ? 4.199 29.984 1.725 1 98.19 249 LYS A N 1
ATOM 1959 C CA . LYS A 1 249 ? 5.234 30.406 2.664 1 98.19 249 LYS A CA 1
ATOM 1960 C C . LYS A 1 249 ? 5.18 31.906 2.891 1 98.19 249 LYS A C 1
ATOM 1962 O O . LYS A 1 249 ? 5.18 32.375 4.035 1 98.19 249 LYS A O 1
ATOM 1967 N N . GLN A 1 250 ? 5.043 32.625 1.864 1 97.75 250 GLN A N 1
ATOM 1968 C CA . GLN A 1 250 ? 4.996 34.062 1.946 1 97.75 250 GLN A CA 1
ATOM 1969 C C . GLN A 1 250 ? 3.736 34.531 2.668 1 97.75 250 GLN A C 1
ATOM 1971 O O . GLN A 1 250 ? 3.752 35.562 3.35 1 97.75 250 GLN A O 1
ATOM 1976 N N . ALA A 1 251 ? 2.682 33.781 2.543 1 98.25 251 ALA A N 1
ATOM 1977 C CA . ALA A 1 251 ? 1.408 34.125 3.172 1 98.25 251 ALA A CA 1
ATOM 1978 C C . ALA A 1 251 ? 1.457 33.875 4.676 1 98.25 251 ALA A C 1
ATOM 1980 O O . ALA A 1 251 ? 0.535 34.25 5.406 1 98.25 251 ALA A O 1
ATOM 1981 N N . GLY A 1 252 ? 2.521 33.188 5.145 1 98.12 252 GLY A N 1
ATOM 1982 C CA . GLY A 1 252 ? 2.705 33.062 6.578 1 98.12 252 GLY A CA 1
ATOM 1983 C C . G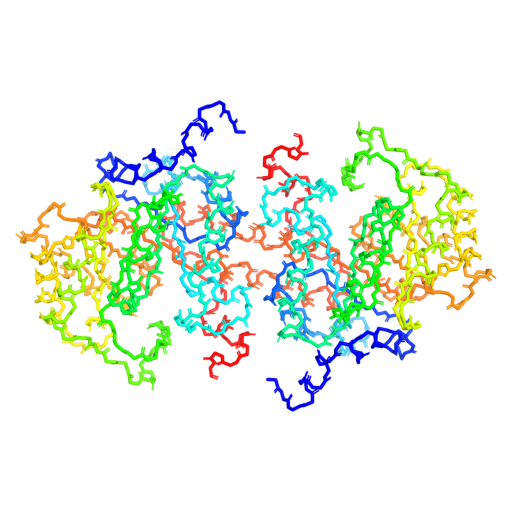LY A 1 252 ? 2.449 31.641 7.066 1 98.12 252 GLY A C 1
ATOM 1984 O O . GLY A 1 25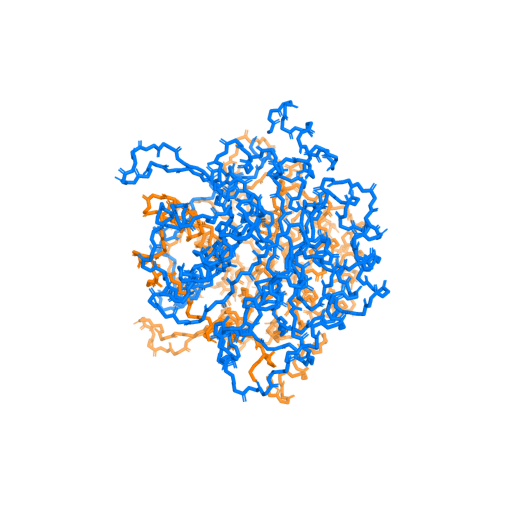2 ? 2.451 31.375 8.273 1 98.12 252 GLY A O 1
ATOM 1985 N N . PHE A 1 253 ? 2.229 30.703 6.156 1 98.75 253 PHE A N 1
ATOM 1986 C CA . PHE A 1 253 ? 2.049 29.312 6.57 1 98.75 253 PHE A CA 1
ATOM 1987 C C . PHE A 1 253 ? 3.375 28.703 7 1 98.75 253 PHE A C 1
ATOM 1989 O O . PHE A 1 253 ? 4.426 29.031 6.445 1 98.75 253 PHE A O 1
ATOM 1996 N N . ASN A 1 254 ? 3.34 27.828 8.008 1 98.75 254 ASN A N 1
ATOM 1997 C CA . ASN A 1 254 ? 4.523 27.156 8.539 1 98.75 254 ASN A CA 1
ATOM 1998 C C . ASN A 1 254 ? 4.609 25.703 8.07 1 98.75 254 ASN A C 1
ATOM 2000 O O . ASN A 1 254 ? 5.688 25.109 8.078 1 98.75 254 ASN A O 1
ATOM 2004 N N . ILE A 1 255 ? 3.461 25.078 7.758 1 98.88 255 ILE A N 1
ATOM 2005 C CA . ILE A 1 255 ? 3.381 23.688 7.328 1 98.88 255 ILE A CA 1
ATOM 2006 C C . ILE A 1 255 ? 2.438 23.562 6.137 1 98.88 255 ILE A C 1
ATOM 2008 O O . ILE A 1 255 ? 1.288 24.016 6.199 1 98.88 255 ILE A O 1
ATOM 2012 N N . VAL A 1 256 ? 2.934 23.047 5.066 1 98.88 256 VAL A N 1
ATOM 2013 C CA . VAL A 1 256 ? 2.133 22.703 3.896 1 98.88 256 VAL A CA 1
ATOM 2014 C C . VAL A 1 256 ? 2.061 21.188 3.744 1 98.88 256 VAL A C 1
ATOM 2016 O O . VAL A 1 256 ? 3.088 20.516 3.594 1 98.88 256 VAL A O 1
ATOM 2019 N N . ILE A 1 257 ? 0.85 20.641 3.756 1 98.81 257 ILE A N 1
ATOM 2020 C CA . ILE A 1 257 ? 0.66 19.188 3.746 1 98.81 257 ILE A CA 1
ATOM 2021 C C . ILE A 1 257 ? 0.116 18.75 2.391 1 98.81 257 ILE A C 1
ATOM 2023 O O . ILE A 1 257 ? -0.953 19.203 1.968 1 98.81 257 ILE A O 1
ATOM 2027 N N . TYR A 1 258 ? 0.84 17.969 1.681 1 98.62 258 TYR A N 1
ATOM 2028 C CA . TYR A 1 258 ? 0.339 17.234 0.525 1 98.62 258 TYR A CA 1
ATOM 2029 C C . TYR A 1 258 ? -0.25 15.891 0.947 1 98.62 258 TYR A C 1
ATOM 2031 O O . TYR A 1 258 ? 0.482 14.914 1.145 1 98.62 258 TYR A O 1
ATOM 2039 N N . ALA A 1 259 ? -1.552 15.797 0.956 1 97.69 259 ALA A N 1
ATOM 2040 C CA . ALA A 1 259 ? -2.23 14.984 1.959 1 97.69 259 ALA A CA 1
ATOM 2041 C C . ALA A 1 259 ? -2.623 13.625 1.387 1 97.69 259 ALA A C 1
ATOM 2043 O O . ALA A 1 259 ? -2.939 12.695 2.135 1 97.69 259 ALA A O 1
ATOM 2044 N N . ASN A 1 260 ? -2.646 13.43 0.114 1 96.69 260 ASN A N 1
ATOM 2045 C CA . ASN A 1 260 ? -3.217 12.172 -0.374 1 96.69 260 ASN A CA 1
ATOM 2046 C C . ASN A 1 260 ? -2.666 11.805 -1.749 1 96.69 260 ASN A C 1
ATOM 2048 O O . ASN A 1 260 ? -3.17 10.891 -2.4 1 96.69 260 ASN A O 1
ATOM 2052 N N . HIS A 1 261 ? -1.676 12.445 -2.143 1 98.19 261 HIS A N 1
ATOM 2053 C CA . HIS A 1 261 ? -1.232 12.391 -3.531 1 98.19 261 HIS A CA 1
ATOM 2054 C C . HIS A 1 261 ? -0.472 11.102 -3.82 1 98.19 261 HIS A C 1
ATOM 2056 O O . HIS A 1 261 ? -0.628 10.508 -4.891 1 98.19 261 HIS A O 1
ATOM 2062 N N . MET A 1 262 ? 0.345 10.609 -2.854 1 98.19 262 MET A N 1
ATOM 2063 C CA . MET A 1 262 ? 1.069 9.359 -3.066 1 98.19 262 MET A CA 1
ATOM 2064 C C . MET A 1 262 ? 0.102 8.195 -3.27 1 98.19 262 MET A C 1
ATOM 2066 O O . MET A 1 262 ? 0.273 7.395 -4.188 1 98.19 262 MET A O 1
ATOM 2070 N N . LEU A 1 263 ? -0.913 8.141 -2.424 1 97.25 263 LEU A N 1
ATOM 2071 C CA . LEU A 1 263 ? -1.863 7.035 -2.51 1 97.25 263 LEU A CA 1
ATOM 2072 C C . LEU A 1 263 ? -2.648 7.094 -3.816 1 97.25 263 LEU A C 1
ATOM 2074 O O . LEU A 1 263 ? -2.82 6.074 -4.488 1 97.25 263 LEU A O 1
ATOM 2078 N N . ARG A 1 264 ? -3.152 8.273 -4.172 1 97.62 264 ARG A N 1
ATOM 2079 C CA . ARG A 1 264 ? -3.938 8.414 -5.395 1 97.62 264 ARG A CA 1
ATOM 2080 C C . ARG A 1 264 ? -3.109 8.055 -6.621 1 97.62 264 ARG A C 1
ATOM 2082 O O . ARG A 1 264 ? -3.627 7.473 -7.578 1 97.62 264 ARG A O 1
ATOM 2089 N N . ALA A 1 265 ? -1.836 8.445 -6.629 1 98.44 265 ALA A N 1
ATOM 2090 C CA . ALA A 1 265 ? -0.937 8.078 -7.719 1 98.44 265 ALA A CA 1
ATOM 2091 C C . ALA A 1 265 ? -0.759 6.566 -7.801 1 98.44 265 ALA A C 1
ATOM 2093 O O . ALA A 1 265 ? -0.825 5.984 -8.891 1 98.44 265 ALA A O 1
ATOM 2094 N N . ALA A 1 266 ? -0.526 5.934 -6.691 1 98 266 ALA A N 1
ATOM 2095 C CA . ALA A 1 266 ? -0.334 4.488 -6.629 1 98 266 ALA A CA 1
ATOM 2096 C C . ALA A 1 266 ? -1.56 3.748 -7.156 1 98 266 ALA A C 1
ATOM 2098 O O . ALA A 1 266 ? -1.433 2.797 -7.93 1 98 266 ALA A O 1
ATOM 2099 N N . TYR A 1 267 ? -2.738 4.188 -6.707 1 96.81 267 TYR A N 1
ATOM 2100 C CA . TYR A 1 267 ? -3.98 3.527 -7.098 1 96.81 267 TYR A CA 1
ATOM 2101 C C . TYR A 1 267 ? -4.195 3.617 -8.602 1 96.81 267 TYR A C 1
ATOM 2103 O O . TYR A 1 267 ? -4.559 2.629 -9.242 1 96.81 267 TYR A O 1
ATOM 2111 N N . LYS A 1 268 ? -3.984 4.773 -9.133 1 97.94 268 LYS A N 1
ATOM 2112 C CA . LYS A 1 268 ? -4.137 4.945 -10.578 1 97.94 268 LYS A CA 1
ATOM 2113 C C . LYS A 1 268 ? -3.182 4.035 -11.344 1 97.94 268 LYS A C 1
ATOM 2115 O O . LYS A 1 268 ? -3.574 3.4 -12.328 1 97.94 268 LYS A O 1
ATOM 2120 N N . ALA A 1 269 ? -1.935 3.984 -10.922 1 98.38 269 ALA A N 1
ATOM 2121 C CA . ALA A 1 269 ? -0.928 3.141 -11.555 1 98.38 269 ALA A CA 1
ATOM 2122 C C . ALA A 1 269 ? -1.327 1.668 -11.5 1 98.38 269 ALA A C 1
ATOM 2124 O O . ALA A 1 269 ? -1.173 0.936 -12.477 1 98.38 269 ALA A O 1
ATOM 2125 N N . MET A 1 270 ? -1.86 1.237 -10.391 1 98.19 270 MET A N 1
ATOM 2126 C CA . MET A 1 270 ? -2.262 -0.157 -10.234 1 98.19 270 MET A CA 1
ATOM 2127 C C . MET A 1 270 ? -3.471 -0.48 -11.102 1 98.19 270 MET A C 1
ATOM 2129 O O . MET A 1 270 ? -3.533 -1.547 -11.719 1 98.19 270 MET A O 1
ATOM 2133 N N . GLU A 1 271 ? -4.445 0.454 -11.125 1 97.69 271 GLU A N 1
ATOM 2134 C CA . GLU A 1 271 ? -5.605 0.254 -11.984 1 97.69 271 GLU A CA 1
ATOM 2135 C C . GLU A 1 271 ? -5.188 0.096 -13.445 1 97.69 271 GLU A C 1
ATOM 2137 O O . GLU A 1 271 ? -5.602 -0.85 -14.117 1 97.69 271 GLU A O 1
ATOM 2142 N N . TYR A 1 272 ? -4.359 0.985 -13.898 1 98.25 272 TYR A N 1
ATOM 2143 C CA . TYR A 1 272 ? -3.861 0.945 -15.273 1 98.25 272 TYR A CA 1
ATOM 2144 C C . TYR A 1 272 ? -3.117 -0.357 -15.547 1 98.25 272 TYR A C 1
ATOM 2146 O O . TYR A 1 272 ? -3.363 -1.02 -16.562 1 98.25 272 TYR A O 1
ATOM 2154 N N . THR A 1 273 ? -2.225 -0.737 -14.672 1 98.62 273 THR A N 1
ATOM 2155 C CA . THR A 1 273 ? -1.396 -1.929 -14.805 1 98.62 273 THR A CA 1
ATOM 2156 C C . THR A 1 273 ? -2.262 -3.184 -14.891 1 98.62 273 THR A C 1
ATOM 2158 O O . THR A 1 273 ? -2.098 -3.996 -15.805 1 98.62 273 THR A O 1
ATOM 2161 N N . SER A 1 274 ? -3.184 -3.334 -13.938 1 98.69 274 SER A N 1
ATOM 2162 C CA . SER A 1 274 ? -4.035 -4.52 -13.891 1 98.69 274 SER A CA 1
ATOM 2163 C C . SER A 1 274 ? -4.852 -4.664 -15.172 1 98.69 274 SER A C 1
ATOM 2165 O O . SER A 1 274 ? -4.969 -5.762 -15.719 1 98.69 274 SER A O 1
ATOM 2167 N N . GLU A 1 275 ? -5.355 -3.594 -15.703 1 98.56 275 GLU A N 1
ATOM 2168 C CA . GLU A 1 275 ? -6.168 -3.623 -16.922 1 98.56 275 GLU A CA 1
ATOM 2169 C C . GLU A 1 275 ? -5.312 -3.91 -18.141 1 98.56 275 GLU A C 1
ATOM 2171 O O . GLU A 1 275 ? -5.711 -4.688 -19.016 1 98.56 275 GLU A O 1
ATOM 2176 N N . GLN A 1 276 ? -4.141 -3.311 -18.188 1 98.75 276 GLN A N 1
ATOM 2177 C CA . GLN A 1 276 ? -3.279 -3.467 -19.359 1 98.75 276 GLN A CA 1
ATOM 2178 C C . GLN A 1 276 ? -2.76 -4.898 -19.469 1 98.75 276 GLN A C 1
ATOM 2180 O O . GLN A 1 276 ? -2.602 -5.418 -20.578 1 98.75 276 GLN A O 1
ATOM 2185 N N . ILE A 1 277 ? -2.455 -5.539 -18.359 1 98.81 277 ILE A N 1
ATOM 2186 C CA . ILE A 1 277 ? -2.01 -6.93 -18.375 1 98.81 277 ILE A CA 1
ATOM 2187 C C . ILE A 1 277 ? -3.109 -7.812 -18.969 1 98.81 277 ILE A C 1
ATOM 2189 O O . ILE A 1 277 ? -2.838 -8.68 -19.812 1 98.81 277 ILE A O 1
ATOM 2193 N N . LEU A 1 278 ? -4.383 -7.594 -18.531 1 98.75 278 LEU A N 1
ATOM 2194 C CA . LEU A 1 278 ? -5.512 -8.344 -19.062 1 98.75 278 LEU A CA 1
ATOM 2195 C C . LEU A 1 278 ? -5.703 -8.055 -20.547 1 98.75 278 LEU A C 1
ATOM 2197 O O . LEU A 1 278 ? -5.863 -8.977 -21.344 1 98.75 278 LEU A O 1
ATOM 2201 N N . LYS A 1 279 ? -5.637 -6.785 -20.922 1 98.62 279 LYS A N 1
ATOM 2202 C CA . LYS A 1 279 ? -5.875 -6.348 -22.297 1 98.62 279 LYS A CA 1
ATOM 2203 C C . LYS A 1 279 ? -4.879 -6.988 -23.25 1 98.62 279 LYS A C 1
ATOM 2205 O O . LYS A 1 279 ? -5.25 -7.422 -24.344 1 98.62 279 LYS A O 1
ATOM 2210 N N . ASN A 1 280 ? -3.609 -7.105 -22.875 1 98.56 280 ASN A N 1
ATOM 2211 C CA . ASN A 1 280 ? -2.547 -7.539 -23.781 1 98.56 280 ASN A CA 1
ATOM 2212 C C . ASN A 1 280 ? -2.225 -9.023 -23.594 1 98.56 280 ASN A C 1
ATOM 2214 O O . ASN A 1 280 ? -1.561 -9.625 -24.438 1 98.56 280 ASN A O 1
ATOM 2218 N N . GLY A 1 281 ? -2.646 -9.555 -22.438 1 98.12 281 GLY A N 1
ATOM 2219 C CA . GLY A 1 281 ? -2.318 -10.93 -22.109 1 98.12 281 GLY A CA 1
ATOM 2220 C C . GLY A 1 281 ? -0.864 -11.125 -21.734 1 98.12 281 GLY A C 1
ATOM 2221 O O . GLY A 1 281 ? -0.346 -12.242 -21.781 1 98.12 281 GLY A O 1
ATOM 2222 N N . ARG A 1 282 ? -0.174 -10.078 -21.453 1 98.31 282 ARG A N 1
ATOM 2223 C CA . ARG A 1 282 ? 1.225 -10.039 -21.031 1 98.31 282 ARG A CA 1
ATOM 2224 C C . ARG A 1 282 ? 1.596 -8.672 -20.484 1 98.31 282 ARG A C 1
ATOM 2226 O O . ARG A 1 282 ? 0.784 -7.742 -20.5 1 98.31 282 ARG A O 1
ATOM 2233 N N . THR A 1 283 ? 2.822 -8.555 -19.922 1 98.19 283 THR A N 1
ATOM 2234 C CA . THR A 1 283 ? 3.191 -7.297 -19.266 1 98.19 283 THR A CA 1
ATOM 2235 C C . THR A 1 283 ? 4.129 -6.488 -20.156 1 98.19 283 THR A C 1
ATOM 2237 O O . THR A 1 283 ? 4.465 -5.344 -19.844 1 98.19 283 THR A O 1
ATOM 2240 N N . SER A 1 284 ? 4.555 -6.953 -21.312 1 97.81 284 SER A N 1
ATOM 2241 C CA . SER A 1 284 ? 5.617 -6.387 -22.141 1 97.81 284 SER A CA 1
ATOM 2242 C C . SER A 1 284 ? 5.328 -4.93 -22.5 1 97.81 284 SER A C 1
ATOM 2244 O O . SER A 1 284 ? 6.234 -4.094 -22.484 1 97.81 284 SER A O 1
ATOM 2246 N N . GLU A 1 285 ? 4.086 -4.562 -22.812 1 97.81 285 GLU A N 1
ATOM 2247 C CA . GLU A 1 285 ? 3.711 -3.236 -23.297 1 97.81 285 GLU A CA 1
ATOM 2248 C C . GLU A 1 285 ? 3.873 -2.184 -22.203 1 97.81 285 GLU A C 1
ATOM 2250 O O . GLU A 1 285 ? 3.955 -0.989 -22.5 1 97.81 285 GLU A O 1
ATOM 2255 N N . ILE A 1 286 ? 3.975 -2.67 -20.875 1 97.62 286 ILE A N 1
ATOM 2256 C CA . ILE A 1 286 ? 3.904 -1.662 -19.828 1 97.62 286 ILE A CA 1
ATOM 2257 C C . ILE A 1 286 ? 5.098 -1.812 -18.891 1 97.62 286 ILE A C 1
ATOM 2259 O O . ILE A 1 286 ? 5.066 -1.333 -17.75 1 97.62 286 ILE A O 1
ATOM 2263 N N . GLU A 1 287 ? 6.105 -2.504 -19.344 1 97 287 GLU A N 1
ATOM 2264 C CA . GLU A 1 287 ? 7.273 -2.74 -18.5 1 97 287 GLU A CA 1
ATOM 2265 C C . GLU A 1 287 ? 7.918 -1.427 -18.078 1 97 287 GLU A C 1
ATOM 2267 O O . GLU A 1 287 ? 8.469 -1.329 -16.969 1 97 287 GLU A O 1
ATOM 2272 N N . SER A 1 288 ? 7.816 -0.408 -18.953 1 96.12 288 SER A N 1
ATOM 2273 C CA . SER A 1 288 ? 8.398 0.894 -18.641 1 96.12 288 SER A CA 1
ATOM 2274 C C . SER A 1 288 ? 7.664 1.568 -17.5 1 96.12 288 SER A C 1
ATOM 2276 O O . SER A 1 288 ? 8.156 2.539 -16.922 1 96.12 288 SER A O 1
ATOM 2278 N N . HIS A 1 289 ? 6.488 1.086 -17.141 1 96.19 289 HIS A N 1
ATOM 2279 C CA . HIS A 1 289 ? 5.676 1.681 -16.078 1 96.19 289 HIS A CA 1
ATOM 2280 C C . HIS A 1 289 ? 6.023 1.092 -14.719 1 96.19 289 HIS A C 1
ATOM 2282 O O . HIS A 1 289 ? 5.438 1.474 -13.703 1 96.19 289 HIS A O 1
ATOM 2288 N N . PHE A 1 290 ? 7.051 0.192 -14.688 1 96.62 290 PHE A N 1
ATOM 2289 C CA . PHE A 1 290 ? 7.414 -0.477 -13.445 1 96.62 290 PHE A CA 1
ATOM 2290 C C . PHE A 1 290 ? 8.797 -0.037 -12.977 1 96.62 290 PHE A C 1
ATOM 2292 O O . PHE A 1 290 ? 9.68 0.215 -13.797 1 96.62 290 PHE A O 1
ATOM 2299 N N . LEU A 1 291 ? 8.914 0.091 -11.648 1 94.69 291 LEU A N 1
ATOM 2300 C CA . LEU A 1 291 ? 10.273 0.095 -11.109 1 94.69 291 LEU A CA 1
ATOM 2301 C C . LEU A 1 291 ? 10.961 -1.239 -11.367 1 94.69 291 LEU A C 1
ATOM 2303 O O . LEU A 1 291 ? 10.328 -2.293 -11.336 1 94.69 291 LEU A O 1
ATOM 2307 N N . SER A 1 292 ? 12.219 -1.149 -11.648 1 92 292 SER A N 1
ATOM 2308 C CA . SER A 1 292 ? 12.953 -2.412 -11.711 1 92 292 SER A CA 1
ATOM 2309 C C . SER A 1 292 ? 12.938 -3.129 -10.367 1 92 292 SER A C 1
ATOM 2311 O O . SER A 1 292 ? 12.789 -2.494 -9.32 1 92 292 SER A O 1
ATOM 2313 N N . ILE A 1 293 ? 13.031 -4.434 -10.398 1 88.31 293 ILE A N 1
ATOM 2314 C CA . ILE A 1 293 ? 13.078 -5.215 -9.164 1 88.31 293 ILE A CA 1
ATOM 2315 C C . ILE A 1 293 ? 14.281 -4.777 -8.32 1 88.31 293 ILE A C 1
ATOM 2317 O O . ILE A 1 293 ? 14.164 -4.621 -7.105 1 88.31 293 ILE A O 1
ATOM 2321 N N . LYS A 1 294 ? 15.375 -4.547 -8.977 1 87.12 294 LYS A N 1
ATOM 2322 C CA . LYS A 1 294 ? 16.578 -4.094 -8.289 1 87.12 294 LYS A CA 1
ATOM 2323 C C . LYS A 1 294 ? 16.328 -2.785 -7.547 1 87.12 294 LYS A C 1
ATOM 2325 O O . LYS A 1 294 ? 16.672 -2.662 -6.367 1 87.12 294 LYS A O 1
ATOM 2330 N N . ARG A 1 295 ? 15.781 -1.86 -8.211 1 88.38 295 ARG A N 1
ATOM 2331 C CA . ARG A 1 295 ? 15.492 -0.57 -7.59 1 88.38 295 ARG A CA 1
ATOM 2332 C C . ARG A 1 295 ? 14.5 -0.719 -6.441 1 88.38 295 ARG A C 1
ATOM 2334 O O . ARG A 1 295 ? 14.633 -0.05 -5.414 1 88.38 295 ARG A O 1
ATOM 2341 N N . MET A 1 296 ? 13.516 -1.534 -6.68 1 87.94 296 MET A N 1
ATOM 2342 C CA . MET A 1 296 ? 12.531 -1.793 -5.637 1 87.94 296 MET A CA 1
ATOM 2343 C C . MET A 1 296 ? 13.203 -2.324 -4.375 1 87.94 296 MET A C 1
ATOM 2345 O O . MET A 1 296 ? 12.906 -1.863 -3.27 1 87.94 296 MET A O 1
ATOM 2349 N N . LEU A 1 297 ? 14.148 -3.197 -4.547 1 85.69 297 LEU A N 1
ATOM 2350 C CA . LEU A 1 297 ? 14.852 -3.789 -3.414 1 85.69 297 LEU A CA 1
ATOM 2351 C C . LEU A 1 297 ? 15.797 -2.777 -2.775 1 85.69 297 LEU A C 1
ATOM 2353 O O . LEU A 1 297 ? 15.992 -2.787 -1.558 1 85.69 297 LEU A O 1
ATOM 2357 N N . ASP A 1 298 ? 16.266 -1.86 -3.541 1 86.44 298 ASP A N 1
ATOM 2358 C CA . ASP A 1 298 ? 17.203 -0.849 -3.059 1 86.44 298 ASP A CA 1
ATOM 2359 C C . ASP A 1 298 ? 16.5 0.167 -2.16 1 86.44 298 ASP A C 1
ATOM 2361 O O . ASP A 1 298 ? 17.156 0.884 -1.397 1 86.44 298 ASP A O 1
ATOM 2365 N N . LEU A 1 299 ? 15.234 0.263 -2.311 1 84.44 299 LEU A N 1
ATOM 2366 C CA . LEU A 1 299 ? 14.492 1.204 -1.48 1 84.44 299 LEU A CA 1
ATOM 2367 C C . LEU A 1 299 ? 14.469 0.745 -0.027 1 84.44 299 LEU A C 1
ATOM 2369 O O . LEU A 1 299 ? 14.266 1.556 0.881 1 84.44 299 LEU A O 1
ATOM 2373 N N . VAL A 1 300 ? 14.57 -0.548 0.195 1 82.88 300 VAL A N 1
ATOM 2374 C CA . VAL A 1 300 ? 14.477 -1.111 1.538 1 82.88 300 VAL A CA 1
ATOM 2375 C C . VAL A 1 300 ? 15.867 -1.268 2.135 1 82.88 300 VAL A C 1
ATOM 2377 O O . VAL A 1 300 ? 16.688 -2.025 1.617 1 82.88 300 VAL A O 1
ATOM 2380 N N . PRO A 1 301 ? 16.078 -0.602 3.236 1 75.5 301 PRO A N 1
ATOM 2381 C CA . PRO A 1 301 ? 17.391 -0.726 3.871 1 75.5 301 PRO A CA 1
ATOM 2382 C C . PRO A 1 301 ? 17.719 -2.162 4.266 1 75.5 301 PRO A C 1
ATOM 2384 O O . PRO A 1 301 ? 16.844 -2.902 4.715 1 75.5 301 PRO A O 1
ATOM 2387 N N . GLY A 1 302 ? 18.906 -2.594 4.055 1 65.88 302 GLY A N 1
ATOM 2388 C CA . GLY A 1 302 ? 19.375 -3.893 4.504 1 65.88 302 GLY A CA 1
ATOM 2389 C C . GLY A 1 302 ? 19.125 -5 3.5 1 65.88 302 GLY A C 1
ATOM 2390 O O . GLY A 1 302 ? 19.5 -6.152 3.727 1 65.88 302 GLY A O 1
ATOM 2391 N N . THR A 1 303 ? 18.281 -4.781 2.512 1 59.44 303 THR A N 1
ATOM 2392 C CA . THR A 1 303 ? 17.969 -5.832 1.554 1 59.44 303 THR A CA 1
ATOM 2393 C C . THR A 1 303 ? 19.156 -6.121 0.649 1 59.44 303 THR A C 1
ATOM 2395 O O . THR A 1 303 ? 19.344 -7.25 0.198 1 59.44 303 THR A O 1
ATOM 2398 N N . ARG A 1 304 ? 19.891 -5.117 0.192 1 54.22 304 ARG A N 1
ATOM 2399 C CA . ARG A 1 304 ? 21.078 -5.434 -0.577 1 54.22 304 ARG A CA 1
ATOM 2400 C C . ARG A 1 304 ? 22.328 -5.363 0.3 1 54.22 304 ARG A C 1
ATOM 2402 O O . ARG A 1 304 ? 22.438 -4.5 1.175 1 54.22 304 ARG A O 1
ATOM 2409 N N . MET B 1 1 ? -21.047 -4.801 -1.956 1 31.02 1 MET B N 1
ATOM 2410 C CA . MET B 1 1 ? -20.922 -6.246 -2.131 1 31.02 1 MET B CA 1
ATOM 2411 C C . MET B 1 1 ? -22.297 -6.914 -2.1 1 31.02 1 MET B C 1
ATOM 2413 O O . MET B 1 1 ? -23.016 -6.816 -1.107 1 31.02 1 MET B O 1
ATOM 2417 N N . LYS B 1 2 ? -22.812 -7.184 -3.178 1 34.78 2 LYS B N 1
ATOM 2418 C CA . LYS B 1 2 ? -24.125 -7.797 -3.252 1 34.78 2 LYS B CA 1
ATOM 2419 C C . LYS B 1 2 ? -24.203 -9.039 -2.365 1 34.78 2 LYS B C 1
ATOM 2421 O O . LYS B 1 2 ? -23.188 -9.656 -2.061 1 34.78 2 LYS B O 1
ATOM 2426 N N . ASN B 1 3 ? -25.359 -9.445 -1.862 1 41.53 3 ASN B N 1
ATOM 2427 C CA . ASN B 1 3 ? -25.703 -10.617 -1.062 1 41.53 3 ASN B CA 1
ATOM 2428 C C . ASN B 1 3 ? -24.859 -11.828 -1.438 1 41.53 3 ASN B C 1
ATOM 2430 O O . ASN B 1 3 ? -24.469 -12.609 -0.571 1 41.53 3 ASN B O 1
ATOM 2434 N N . ASN B 1 4 ? -24.609 -12.117 -2.629 1 42.5 4 ASN B N 1
ATOM 2435 C CA . ASN B 1 4 ? -23.875 -13.273 -3.135 1 42.5 4 ASN B CA 1
ATOM 2436 C C . ASN B 1 4 ? -22.375 -13.125 -2.891 1 42.5 4 ASN B C 1
ATOM 2438 O O . ASN B 1 4 ? -21.656 -14.125 -2.83 1 42.5 4 ASN B O 1
ATOM 2442 N N . ASP B 1 5 ? -21.859 -12.023 -2.719 1 47.81 5 ASP B N 1
ATOM 2443 C CA . ASP B 1 5 ? -20.453 -11.703 -2.512 1 47.81 5 ASP B CA 1
ATOM 2444 C C . ASP B 1 5 ? -20.031 -12.016 -1.081 1 47.81 5 ASP B C 1
ATOM 2446 O O . ASP B 1 5 ? -18.891 -12.43 -0.848 1 47.81 5 ASP B O 1
ATOM 2450 N N . ILE B 1 6 ? -21.016 -11.867 -0.126 1 48.16 6 ILE B N 1
ATOM 2451 C CA . ILE B 1 6 ? -20.766 -12.211 1.267 1 48.16 6 ILE B CA 1
ATOM 2452 C C . ILE B 1 6 ? -20.531 -13.719 1.389 1 48.16 6 ILE B C 1
ATOM 2454 O O . ILE B 1 6 ? -19.641 -14.156 2.127 1 48.16 6 ILE B O 1
ATOM 2458 N N . LYS B 1 7 ? -21.469 -14.5 0.81 1 44.59 7 LYS B N 1
ATOM 2459 C CA . LYS B 1 7 ? -21.375 -15.953 0.889 1 44.59 7 LYS B CA 1
ATOM 2460 C C . LYS B 1 7 ? -20.047 -16.453 0.337 1 44.59 7 LYS B C 1
ATOM 2462 O O . LYS B 1 7 ? -19.484 -17.438 0.828 1 44.59 7 LYS B O 1
ATOM 2467 N N . LEU B 1 8 ? -19.453 -15.852 -0.666 1 47.84 8 LEU B N 1
ATOM 2468 C CA . LEU B 1 8 ? -18.188 -16.219 -1.312 1 47.84 8 LEU B CA 1
ATOM 2469 C C . LEU B 1 8 ? -17 -15.852 -0.43 1 47.84 8 LEU B C 1
ATOM 2471 O O . LEU B 1 8 ? -15.875 -16.281 -0.681 1 47.84 8 LEU B O 1
ATOM 2475 N N . SER B 1 9 ? -17.375 -15.203 0.663 1 58.25 9 SER B N 1
ATOM 2476 C CA . SER B 1 9 ? -16.328 -14.766 1.579 1 58.25 9 SER B CA 1
ATOM 2477 C C . SER B 1 9 ? -16.125 -15.766 2.715 1 58.25 9 SER B C 1
ATOM 2479 O O . SER B 1 9 ? -15.195 -15.633 3.512 1 58.25 9 SER B O 1
ATOM 2481 N N . ILE B 1 10 ? -16.938 -16.906 2.572 1 67.44 10 ILE B N 1
ATOM 2482 C CA . ILE B 1 10 ? -16.797 -17.953 3.592 1 67.44 10 ILE B CA 1
ATOM 2483 C C . ILE B 1 10 ? -15.562 -18.797 3.297 1 67.44 10 ILE B C 1
ATOM 2485 O O . ILE B 1 10 ? -15.359 -19.219 2.158 1 67.44 10 ILE B O 1
ATOM 2489 N N . PRO B 1 11 ? -14.836 -19.031 4.242 1 75.81 11 PRO B N 1
ATOM 2490 C CA . PRO B 1 11 ? -13.531 -19.672 4.055 1 75.81 11 PRO B CA 1
ATOM 2491 C C . PRO B 1 11 ? -13.625 -20.984 3.262 1 75.81 11 PRO B C 1
ATOM 2493 O O . PRO B 1 11 ? -12.797 -21.234 2.383 1 75.81 11 PRO B O 1
ATOM 2496 N N . ASN B 1 12 ? -14.641 -21.797 3.475 1 76.62 12 ASN B N 1
ATOM 2497 C CA . ASN B 1 12 ? -14.75 -23.078 2.777 1 76.62 12 ASN B CA 1
ATOM 2498 C C . ASN B 1 12 ? -15.031 -22.891 1.292 1 76.62 12 ASN B C 1
ATOM 2500 O O . ASN B 1 12 ? -14.492 -23.609 0.451 1 76.62 12 ASN B O 1
ATOM 2504 N N . ILE B 1 13 ? -15.828 -21.953 0.969 1 76.75 13 ILE B N 1
ATOM 2505 C CA . ILE B 1 13 ? -16.188 -21.672 -0.418 1 76.75 13 ILE B CA 1
ATOM 2506 C C . ILE B 1 13 ? -14.984 -21.094 -1.157 1 76.75 13 ILE B C 1
ATOM 2508 O O . ILE B 1 13 ? -14.656 -21.531 -2.264 1 76.75 13 ILE B O 1
ATOM 2512 N N . ARG B 1 14 ? -14.312 -20.219 -0.549 1 80.75 14 ARG B N 1
ATOM 2513 C CA . ARG B 1 14 ? -13.156 -19.578 -1.176 1 80.75 14 ARG B CA 1
ATOM 2514 C C . ARG B 1 14 ? -12.047 -20.594 -1.446 1 80.75 14 ARG B C 1
ATOM 2516 O O . ARG B 1 14 ? -11.445 -20.594 -2.52 1 80.75 14 ARG B O 1
ATOM 2523 N N . ARG B 1 15 ? -11.891 -21.469 -0.579 1 81.06 15 ARG B N 1
ATOM 2524 C CA . ARG B 1 15 ? -10.836 -22.484 -0.68 1 81.06 15 ARG B CA 1
ATOM 2525 C C . ARG B 1 15 ? -11.055 -23.375 -1.891 1 81.06 15 ARG B C 1
ATOM 2527 O O . ARG B 1 15 ? -10.109 -23.688 -2.615 1 81.06 15 ARG B O 1
ATOM 2534 N N . SER B 1 16 ? -12.297 -23.734 -2.119 1 85.81 16 SER B N 1
ATOM 2535 C CA . SER B 1 16 ? -12.609 -24.688 -3.186 1 85.81 16 SER B CA 1
ATOM 2536 C C . SER B 1 16 ? -12.758 -23.984 -4.527 1 85.81 16 SER B C 1
ATOM 2538 O O . SER B 1 16 ? -12.773 -24.625 -5.578 1 85.81 16 SER B O 1
ATOM 2540 N N . ARG B 1 17 ? -12.711 -22.75 -4.461 1 87.94 17 ARG B N 1
ATOM 2541 C CA . ARG B 1 17 ? -12.984 -21.969 -5.668 1 87.94 17 ARG B CA 1
ATOM 2542 C C . ARG B 1 17 ? -11.836 -22.078 -6.664 1 87.94 17 ARG B C 1
ATOM 2544 O O . ARG B 1 17 ? -12.062 -22.109 -7.875 1 87.94 17 ARG B O 1
ATOM 2551 N N . LEU B 1 18 ? -10.68 -22.172 -6.16 1 94.69 18 LEU B N 1
ATOM 2552 C CA . LEU B 1 18 ? -9.523 -22.172 -7.047 1 94.69 18 LEU B CA 1
ATOM 2553 C C . LEU B 1 18 ? -9.57 -23.359 -8 1 94.69 18 LEU B C 1
ATOM 2555 O O . LEU B 1 18 ? -9.469 -23.188 -9.219 1 94.69 18 LEU B O 1
ATOM 2559 N N . ILE B 1 19 ? -9.828 -24.516 -7.484 1 92.75 19 ILE B N 1
ATOM 2560 C CA . ILE B 1 19 ? -9.852 -25.719 -8.305 1 92.75 19 ILE B CA 1
ATOM 2561 C C . ILE B 1 19 ? -11.016 -25.656 -9.297 1 92.75 19 ILE B C 1
ATOM 2563 O O . ILE B 1 19 ? -10.891 -26.078 -10.445 1 92.75 19 ILE B O 1
ATOM 2567 N N . ASN B 1 20 ? -12.094 -25.094 -8.859 1 93.5 20 ASN B N 1
ATOM 2568 C CA . ASN B 1 20 ? -13.273 -24.984 -9.719 1 93.5 20 ASN B CA 1
ATOM 2569 C C . ASN B 1 20 ? -13.031 -24.031 -10.883 1 93.5 20 ASN B C 1
ATOM 2571 O O . ASN B 1 20 ? -13.43 -24.312 -12.016 1 93.5 20 ASN B O 1
ATOM 2575 N N . VAL B 1 21 ? -12.375 -22.984 -10.555 1 95.25 21 VAL B N 1
ATOM 2576 C CA . VAL B 1 21 ? -12.141 -22.016 -11.625 1 95.25 21 VAL B CA 1
ATOM 2577 C C . VAL B 1 21 ? -11.086 -22.547 -12.578 1 95.25 21 VAL B C 1
ATOM 2579 O O . VAL B 1 21 ? -11.141 -22.297 -13.789 1 95.25 21 VAL B O 1
ATOM 2582 N N . ILE B 1 22 ? -10.094 -23.266 -12.086 1 96.5 22 ILE B N 1
ATOM 2583 C CA . ILE B 1 22 ? -9.102 -23.891 -12.953 1 96.5 22 ILE B CA 1
ATOM 2584 C C . ILE B 1 22 ? -9.781 -24.875 -13.891 1 96.5 22 ILE B C 1
ATOM 2586 O O . ILE B 1 22 ? -9.5 -24.906 -15.094 1 96.5 22 ILE B O 1
ATOM 2590 N N . LYS B 1 23 ? -10.672 -25.656 -13.367 1 94.19 23 LYS B N 1
ATOM 2591 C CA . LYS B 1 23 ? -11.391 -26.641 -14.172 1 94.19 23 LYS B CA 1
ATOM 2592 C C . LYS B 1 23 ? -12.25 -25.969 -15.234 1 94.19 23 LYS B C 1
ATOM 2594 O O . LYS B 1 23 ? -12.328 -26.438 -16.375 1 94.19 23 LYS B O 1
ATOM 2599 N N . SER B 1 24 ? -12.852 -24.922 -14.898 1 95 24 SER B N 1
ATOM 2600 C CA . SER B 1 24 ? -13.781 -24.234 -15.781 1 95 24 SER B CA 1
ATOM 2601 C C . SER B 1 24 ? -13.047 -23.516 -16.906 1 95 24 SER B C 1
ATOM 2603 O O . SER B 1 24 ? -13.508 -23.484 -18.047 1 95 24 SER B O 1
ATOM 2605 N N . HIS B 1 25 ? -11.836 -22.969 -16.625 1 95.38 25 HIS B N 1
ATOM 2606 C CA . HIS B 1 25 ? -11.156 -22.109 -17.578 1 95.38 25 HIS B CA 1
ATOM 2607 C C . HIS B 1 25 ? -9.977 -22.812 -18.234 1 95.38 25 HIS B C 1
ATOM 2609 O O . HIS B 1 25 ? -9.484 -22.375 -19.281 1 95.38 25 HIS B O 1
ATOM 2615 N N . GLY B 1 26 ? -9.531 -23.891 -17.609 1 96.75 26 GLY B N 1
ATOM 2616 C CA . GLY B 1 26 ? -8.328 -24.562 -18.062 1 96.75 26 GLY B CA 1
ATOM 2617 C C . GLY B 1 26 ? -7.055 -23.891 -17.594 1 96.75 26 GLY B C 1
ATOM 2618 O O . GLY B 1 26 ? -6.137 -24.547 -17.109 1 96.75 26 GLY B O 1
ATOM 2619 N N . CYS B 1 27 ? -6.973 -22.609 -17.797 1 98.25 27 CYS B N 1
ATOM 2620 C CA . CYS B 1 27 ? -5.871 -21.766 -17.344 1 98.25 27 CYS B CA 1
ATOM 2621 C C . CYS B 1 27 ? -6.391 -20.453 -16.781 1 98.25 27 CYS B C 1
ATOM 2623 O O . CYS B 1 27 ? -7.297 -19.844 -17.359 1 98.25 27 CYS B O 1
ATOM 2625 N N . ILE B 1 28 ? -5.824 -20.062 -15.641 1 98.62 28 ILE B N 1
ATOM 2626 C CA . ILE B 1 28 ? -6.359 -18.859 -14.992 1 98.62 28 ILE B CA 1
ATOM 2627 C C . ILE B 1 28 ? -5.242 -17.844 -14.781 1 98.62 28 ILE B C 1
ATOM 2629 O O . ILE B 1 28 ? -4.059 -18.203 -14.773 1 98.62 28 ILE B O 1
ATOM 2633 N N . ARG B 1 29 ? -5.652 -16.578 -14.68 1 98.69 29 ARG B N 1
ATOM 2634 C CA . ARG B 1 29 ? -4.777 -15.445 -14.398 1 98.69 29 ARG B CA 1
ATOM 2635 C C . ARG B 1 29 ? -4.812 -15.078 -12.922 1 98.69 29 ARG B C 1
ATOM 2637 O O . ARG B 1 29 ? -5.887 -14.852 -12.359 1 98.69 29 ARG B O 1
ATOM 2644 N N . ILE B 1 30 ? -3.648 -15.055 -12.312 1 98.81 30 ILE B N 1
ATOM 2645 C CA . ILE B 1 30 ? -3.488 -14.695 -10.906 1 98.81 30 ILE B CA 1
ATOM 2646 C C . ILE B 1 30 ? -2.641 -13.43 -10.797 1 98.81 30 ILE B C 1
ATOM 2648 O O . ILE B 1 30 ? -1.577 -13.328 -11.406 1 98.81 30 ILE B O 1
ATOM 2652 N N . LEU B 1 31 ? -3.129 -12.445 -10.07 1 98.88 31 LEU B N 1
ATOM 2653 C CA . LEU B 1 31 ? -2.418 -11.18 -9.953 1 98.88 31 LEU B CA 1
ATOM 2654 C C . LEU B 1 31 ? -1.956 -10.945 -8.516 1 98.88 31 LEU B C 1
ATOM 2656 O O . LEU B 1 31 ? -2.707 -11.195 -7.57 1 98.88 31 LEU B O 1
ATOM 2660 N N . GLU B 1 32 ? -0.743 -10.461 -8.398 1 98.38 32 GLU B N 1
ATOM 2661 C CA . GLU B 1 32 ? -0.18 -10.102 -7.102 1 98.38 32 GLU B CA 1
ATOM 2662 C C . GLU B 1 32 ? -0.981 -8.977 -6.449 1 98.38 32 GLU B C 1
ATOM 2664 O O . GLU B 1 32 ? -1.34 -8 -7.105 1 98.38 32 GLU B O 1
ATOM 2669 N N . THR B 1 33 ? -1.313 -9.148 -5.238 1 97.25 33 THR B N 1
ATOM 2670 C CA . THR B 1 33 ? -1.938 -8.141 -4.391 1 97.25 33 THR B CA 1
ATOM 2671 C C . THR B 1 33 ? -1.226 -8.047 -3.043 1 97.25 33 THR B C 1
ATOM 2673 O O . THR B 1 33 ? -0.93 -9.07 -2.42 1 97.25 33 THR B O 1
ATOM 2676 N N . HIS B 1 34 ? -0.958 -6.82 -2.598 1 95.12 34 HIS B N 1
ATOM 2677 C CA . HIS B 1 34 ? -0.13 -6.672 -1.406 1 95.12 34 HIS B CA 1
ATOM 2678 C C . HIS B 1 34 ? -0.886 -5.949 -0.296 1 95.12 34 HIS B C 1
ATOM 2680 O O . HIS B 1 34 ? -0.345 -5.73 0.791 1 95.12 34 HIS B O 1
ATOM 2686 N N . ASN B 1 35 ? -2.068 -5.559 -0.459 1 92.94 35 ASN B N 1
ATOM 2687 C CA . ASN B 1 35 ? -2.977 -4.988 0.529 1 92.94 35 ASN B CA 1
ATOM 2688 C C . ASN B 1 35 ? -4.426 -5.035 0.05 1 92.94 35 ASN B C 1
ATOM 2690 O O . ASN B 1 35 ? -4.695 -5.438 -1.083 1 92.94 35 ASN B O 1
ATOM 2694 N N . PRO B 1 36 ? -5.402 -4.684 0.883 1 93.31 36 PRO B N 1
ATOM 2695 C CA . PRO B 1 36 ? -6.816 -4.793 0.512 1 93.31 36 PRO B CA 1
ATOM 2696 C C . PRO B 1 36 ? -7.172 -3.961 -0.716 1 93.31 36 PRO B C 1
ATOM 2698 O O . PRO B 1 36 ? -7.93 -4.414 -1.577 1 93.31 36 PRO B O 1
ATOM 2701 N N . ILE B 1 37 ? -6.621 -2.865 -0.928 1 92.75 37 ILE B N 1
ATOM 2702 C CA . ILE B 1 37 ? -7.016 -2.021 -2.051 1 92.75 37 ILE B CA 1
ATOM 2703 C C . ILE B 1 37 ? -6.445 -2.59 -3.35 1 92.75 37 ILE B C 1
ATOM 2705 O O . ILE B 1 37 ? -7.125 -2.604 -4.379 1 92.75 37 ILE B O 1
ATOM 2709 N N . SER B 1 38 ? -5.176 -3.029 -3.289 1 96.38 38 SER B N 1
ATOM 2710 C CA . SER B 1 38 ? -4.668 -3.68 -4.492 1 96.38 38 SER B CA 1
ATOM 2711 C C . SER B 1 38 ? -5.504 -4.902 -4.855 1 96.38 38 SER B C 1
ATOM 2713 O O . SER B 1 38 ? -5.703 -5.195 -6.035 1 96.38 38 SER B O 1
ATOM 2715 N N . ALA B 1 39 ? -6.012 -5.605 -3.857 1 97.12 39 ALA B N 1
ATOM 2716 C CA . ALA B 1 39 ? -6.867 -6.766 -4.094 1 97.12 39 ALA B CA 1
ATOM 2717 C C . ALA B 1 39 ? -8.219 -6.344 -4.668 1 97.12 39 ALA B C 1
ATOM 2719 O O . ALA B 1 39 ? -8.758 -7.008 -5.555 1 97.12 39 ALA B O 1
ATOM 2720 N N . LEU B 1 40 ? -8.75 -5.246 -4.148 1 95.62 40 LEU B N 1
ATOM 2721 C CA . LEU B 1 40 ? -10.008 -4.723 -4.676 1 95.62 40 LEU B CA 1
ATOM 2722 C C . LEU B 1 40 ? -9.852 -4.305 -6.133 1 95.62 40 LEU B C 1
ATOM 2724 O O . LEU B 1 40 ? -10.734 -4.57 -6.957 1 95.62 40 LEU B O 1
ATOM 2728 N N . ILE B 1 41 ? -8.75 -3.658 -6.422 1 96.5 41 ILE B N 1
ATOM 2729 C CA . ILE B 1 41 ? -8.461 -3.254 -7.793 1 96.5 41 ILE B CA 1
ATOM 2730 C C . ILE B 1 41 ? -8.383 -4.484 -8.688 1 96.5 41 ILE B C 1
ATOM 2732 O O . ILE B 1 41 ? -8.992 -4.523 -9.758 1 96.5 41 ILE B O 1
ATOM 2736 N N . ALA B 1 42 ? -7.68 -5.504 -8.258 1 98.12 42 ALA B N 1
ATOM 2737 C CA . ALA B 1 42 ? -7.551 -6.746 -9.016 1 98.12 42 ALA B CA 1
ATOM 2738 C C . ALA B 1 42 ? -8.906 -7.434 -9.18 1 98.12 42 ALA B C 1
ATOM 2740 O O . ALA B 1 42 ? -9.211 -7.965 -10.25 1 98.12 42 ALA B O 1
ATOM 2741 N N . GLU B 1 43 ? -9.664 -7.449 -8.125 1 96.75 43 GLU B N 1
ATOM 2742 C CA . GLU B 1 43 ? -10.984 -8.078 -8.109 1 96.75 43 GLU B CA 1
ATOM 2743 C C . GLU B 1 43 ? -11.898 -7.465 -9.172 1 96.75 43 GLU B C 1
ATOM 2745 O O . GLU B 1 43 ? -12.648 -8.18 -9.836 1 96.75 43 GLU B O 1
ATOM 2750 N N . LYS B 1 44 ? -11.789 -6.164 -9.375 1 95.19 44 LYS B N 1
ATOM 2751 C CA . LYS B 1 44 ? -12.711 -5.422 -10.234 1 95.19 44 LYS B CA 1
ATOM 2752 C C . LYS B 1 44 ? -12.148 -5.273 -11.648 1 95.19 44 LYS B C 1
ATOM 2754 O O . LYS B 1 44 ? -12.867 -4.902 -12.578 1 95.19 44 LYS B O 1
ATOM 2759 N N . ALA B 1 45 ? -10.914 -5.562 -11.828 1 97.69 45 ALA B N 1
ATOM 2760 C CA . ALA B 1 45 ? -10.258 -5.363 -13.117 1 97.69 45 ALA B CA 1
ATOM 2761 C C . ALA B 1 45 ? -10.844 -6.285 -14.18 1 97.69 45 ALA B C 1
ATOM 2763 O O . ALA B 1 45 ? -11.109 -7.461 -13.914 1 97.69 45 ALA B O 1
ATOM 2764 N N . SER B 1 46 ? -11.117 -5.766 -15.281 1 98.19 46 SER B N 1
ATOM 2765 C CA . SER B 1 46 ? -11.555 -6.48 -16.469 1 98.19 46 SER B CA 1
ATOM 2766 C C . SER B 1 46 ? -11.133 -5.746 -17.734 1 98.19 46 SER B C 1
ATOM 2768 O O . SER B 1 46 ? -10.906 -4.535 -17.719 1 98.19 46 SER B O 1
ATOM 2770 N N . ALA B 1 47 ? -10.914 -6.422 -18.719 1 98.25 47 ALA B N 1
ATOM 2771 C CA . ALA B 1 47 ? -10.555 -5.828 -20.016 1 98.25 47 ALA B CA 1
ATOM 2772 C C . ALA B 1 47 ? -10.891 -6.77 -21.156 1 98.25 47 ALA B C 1
ATOM 2774 O O . ALA B 1 47 ? -11.023 -7.98 -20.969 1 98.25 47 ALA B O 1
ATOM 2775 N N . ASN B 1 48 ? -11.109 -6.156 -22.297 1 97.88 48 ASN B N 1
ATOM 2776 C CA . ASN B 1 48 ? -11.195 -6.953 -23.516 1 97.88 48 ASN B CA 1
ATOM 2777 C C . ASN B 1 48 ? -9.812 -7.32 -24.047 1 97.88 48 ASN B C 1
ATOM 2779 O O . ASN B 1 48 ? -9.047 -6.445 -24.438 1 97.88 48 ASN B O 1
ATOM 2783 N N . ASP B 1 49 ? -9.578 -8.609 -24 1 96.88 49 ASP B N 1
ATOM 2784 C CA . ASP B 1 49 ? -8.297 -9.078 -24.531 1 96.88 49 ASP B CA 1
ATOM 2785 C C . ASP B 1 49 ? -8.18 -8.773 -26.016 1 96.88 49 ASP B C 1
ATOM 2787 O O . ASP B 1 49 ? -9.07 -9.102 -26.797 1 96.88 49 ASP B O 1
ATOM 2791 N N . ILE B 1 50 ? -7.047 -8.242 -26.422 1 95.94 50 ILE B N 1
ATOM 2792 C CA . ILE B 1 50 ? -6.926 -7.715 -27.781 1 95.94 50 ILE B CA 1
ATOM 2793 C C . ILE B 1 50 ? -6.836 -8.867 -28.766 1 95.94 50 ILE B C 1
ATOM 2795 O O . ILE B 1 50 ? -7.238 -8.719 -29.938 1 95.94 50 ILE B O 1
ATOM 2799 N N . ASP B 1 51 ? -6.383 -9.961 -28.375 1 93.44 51 ASP B N 1
ATOM 2800 C CA . ASP B 1 51 ? -6.223 -11.094 -29.281 1 93.44 51 ASP B CA 1
ATOM 2801 C C . ASP B 1 51 ? -7.512 -11.906 -29.375 1 93.44 51 ASP B C 1
ATOM 2803 O O . ASP B 1 51 ? -7.996 -12.172 -30.484 1 93.44 51 ASP B O 1
ATOM 2807 N N . SER B 1 52 ? -8.133 -12.211 -28.266 1 92.75 52 SER B N 1
ATOM 2808 C CA . SER B 1 52 ? -9.328 -13.055 -28.25 1 92.75 52 SER B CA 1
ATOM 2809 C C . SER B 1 52 ? -10.602 -12.219 -28.328 1 92.75 52 SER B C 1
ATOM 2811 O O . SER B 1 52 ? -11.672 -12.75 -28.625 1 92.75 52 SER B O 1
ATOM 2813 N N . GLU B 1 53 ? -10.531 -10.953 -28.047 1 94.38 53 GLU B N 1
ATOM 2814 C CA . GLU B 1 53 ? -11.656 -10.023 -28.016 1 94.38 53 GLU B CA 1
ATOM 2815 C C . GLU B 1 53 ? -12.656 -10.398 -26.922 1 94.38 53 GLU B C 1
ATOM 2817 O O . GLU B 1 53 ? -13.773 -9.883 -26.906 1 94.38 53 GLU B O 1
ATOM 2822 N N . GLU B 1 54 ? -12.281 -11.273 -26.125 1 95.81 54 GLU B N 1
ATOM 2823 C CA . GLU B 1 54 ? -13.109 -11.664 -24.984 1 95.81 54 GLU B CA 1
ATOM 2824 C C . GLU B 1 54 ? -12.836 -10.789 -23.766 1 95.81 54 GLU B C 1
ATOM 2826 O O . GLU B 1 54 ? -11.719 -10.305 -23.578 1 95.81 54 GLU B O 1
ATOM 2831 N N . ASN B 1 55 ? -13.945 -10.602 -23.016 1 97.81 55 ASN B N 1
ATOM 2832 C CA . ASN B 1 55 ? -13.758 -9.945 -21.719 1 97.81 55 ASN B CA 1
ATOM 2833 C C . ASN B 1 55 ? -13.094 -10.875 -20.703 1 97.81 55 ASN B C 1
ATOM 2835 O O . ASN B 1 55 ? -13.57 -11.992 -20.469 1 97.81 55 ASN B O 1
ATOM 2839 N N . VAL B 1 56 ? -12.016 -10.453 -20.203 1 98.12 56 VAL B N 1
ATOM 2840 C CA . VAL B 1 56 ? -11.25 -11.305 -19.312 1 98.12 56 VAL B CA 1
ATOM 2841 C C . VAL B 1 56 ? -11.055 -10.602 -17.969 1 98.12 56 VAL B C 1
ATOM 2843 O O . VAL B 1 56 ? -11.125 -9.375 -17.891 1 98.12 56 VAL B O 1
ATOM 2846 N N . GLU B 1 57 ? -10.852 -11.367 -16.891 1 98.38 57 GLU B N 1
ATOM 2847 C CA . GLU B 1 57 ? -10.609 -10.906 -15.531 1 98.38 57 GLU B CA 1
ATOM 2848 C C . GLU B 1 57 ? -9.625 -11.82 -14.805 1 98.38 57 GLU B C 1
ATOM 2850 O O . GLU B 1 57 ? -9.289 -12.898 -15.297 1 98.38 57 GLU B O 1
ATOM 2855 N N . TYR B 1 58 ? -9.109 -11.391 -13.758 1 98.69 58 TYR B N 1
ATOM 2856 C CA . TYR B 1 58 ? -8.32 -12.25 -12.891 1 98.69 58 TYR B CA 1
ATOM 2857 C C . TYR B 1 58 ? -9.219 -13.211 -12.109 1 98.69 58 TYR B C 1
ATOM 2859 O O . TYR B 1 58 ? -10.297 -12.828 -11.664 1 98.69 58 TYR B O 1
ATOM 2867 N N . GLN B 1 59 ? -8.703 -14.406 -11.898 1 98.25 59 GLN B N 1
ATOM 2868 C CA . GLN B 1 59 ? -9.539 -15.391 -11.219 1 98.25 59 GLN B CA 1
ATOM 2869 C C . GLN B 1 59 ? -9.086 -15.586 -9.773 1 98.25 59 GLN B C 1
ATOM 2871 O O . GLN B 1 59 ? -9.711 -16.328 -9.016 1 98.25 59 GLN B O 1
ATOM 2876 N N . GLY B 1 60 ? -8.023 -14.898 -9.359 1 98.19 60 GLY B N 1
ATOM 2877 C CA . GLY B 1 60 ? -7.539 -15 -7.996 1 98.19 60 GLY B CA 1
ATOM 2878 C C . GLY B 1 60 ? -6.359 -14.086 -7.711 1 98.19 60 GLY B C 1
ATOM 2879 O O . GLY B 1 60 ? -5.98 -13.273 -8.555 1 98.19 60 GLY B O 1
ATOM 2880 N N . PHE B 1 61 ? -5.832 -14.234 -6.469 1 98.44 61 PHE B N 1
ATOM 2881 C CA . PHE B 1 61 ? -4.781 -13.352 -5.973 1 98.44 61 PHE B CA 1
ATOM 2882 C C . PHE B 1 61 ? -3.52 -14.141 -5.645 1 98.44 61 PHE B C 1
ATOM 2884 O O . PHE B 1 61 ? -3.596 -15.305 -5.23 1 98.44 61 PHE B O 1
ATOM 2891 N N . TRP B 1 62 ? -2.398 -13.516 -5.867 1 98.56 62 TRP B N 1
ATOM 2892 C CA . TRP B 1 62 ? -1.09 -13.984 -5.43 1 98.56 62 TRP B CA 1
ATOM 2893 C C . TRP B 1 62 ? -0.577 -13.164 -4.254 1 98.56 62 TRP B C 1
ATOM 2895 O O . TRP B 1 62 ? -0.401 -11.945 -4.371 1 98.56 62 TRP B O 1
ATOM 2905 N N . SER B 1 63 ? -0.459 -13.781 -3.092 1 96.56 63 SER B N 1
ATOM 2906 C CA . SER B 1 63 ? 0.223 -13.172 -1.958 1 96.56 63 SER B CA 1
ATOM 2907 C C . SER B 1 63 ? 1.724 -13.438 -2.004 1 96.56 63 SER B C 1
ATOM 2909 O O . SER B 1 63 ? 2.18 -14.516 -1.629 1 96.56 63 SER B O 1
ATOM 2911 N N . SER B 1 64 ? 2.434 -12.445 -2.395 1 94.31 64 SER B N 1
ATOM 2912 C CA . SER B 1 64 ? 3.869 -12.539 -2.643 1 94.31 64 SER B CA 1
ATOM 2913 C C . SER B 1 64 ? 4.668 -12.242 -1.377 1 94.31 64 SER B C 1
ATOM 2915 O O . SER B 1 64 ? 4.441 -11.227 -0.717 1 94.31 64 SER B O 1
ATOM 2917 N N . SER B 1 65 ? 5.598 -13.18 -1.077 1 90.5 65 SER B N 1
ATOM 2918 C CA . SER B 1 65 ? 6.496 -12.914 0.041 1 90.5 65 SER B CA 1
ATOM 2919 C C . SER B 1 65 ? 7.371 -11.695 -0.229 1 90.5 65 SER B C 1
ATOM 2921 O O . SER B 1 65 ? 7.574 -10.859 0.658 1 90.5 65 SER B O 1
ATOM 2923 N N . LEU B 1 66 ? 7.812 -11.539 -1.419 1 88.12 66 LEU B N 1
ATOM 2924 C CA . LEU B 1 66 ? 8.656 -10.422 -1.812 1 88.12 66 LEU B CA 1
ATOM 2925 C C . LEU B 1 66 ? 7.926 -9.094 -1.639 1 88.12 66 LEU B C 1
ATOM 2927 O O . LEU B 1 66 ? 8.406 -8.203 -0.934 1 88.12 66 LEU B O 1
ATOM 2931 N N . THR B 1 67 ? 6.734 -8.922 -2.271 1 90.94 67 THR B N 1
ATOM 2932 C CA . THR B 1 67 ? 6.043 -7.633 -2.268 1 90.94 67 THR B CA 1
ATOM 2933 C C . THR B 1 67 ? 5.504 -7.312 -0.876 1 90.94 67 THR B C 1
ATOM 2935 O O . THR B 1 67 ? 5.449 -6.148 -0.479 1 90.94 67 THR B O 1
ATOM 2938 N N . ASP B 1 68 ? 5.152 -8.352 -0.097 1 88.94 68 ASP B N 1
ATOM 2939 C CA . ASP B 1 68 ? 4.719 -8.117 1.276 1 88.94 68 ASP B CA 1
ATOM 2940 C C . ASP B 1 68 ? 5.852 -7.551 2.125 1 88.94 68 ASP B C 1
ATOM 2942 O O . ASP B 1 68 ? 5.656 -6.586 2.867 1 88.94 68 ASP B O 1
ATOM 2946 N N . SER B 1 69 ? 7 -8.18 1.985 1 85.69 69 SER B N 1
ATOM 2947 C CA . SER B 1 69 ? 8.148 -7.734 2.768 1 85.69 69 SER B CA 1
ATOM 2948 C C . SER B 1 69 ? 8.578 -6.328 2.367 1 85.69 69 SER B C 1
ATOM 2950 O O . SER B 1 69 ? 8.805 -5.473 3.229 1 85.69 69 SER B O 1
ATOM 2952 N N . VAL B 1 70 ? 8.641 -6.062 1.097 1 86.06 70 VAL B N 1
ATOM 2953 C CA . VAL B 1 70 ? 9.102 -4.773 0.595 1 86.06 70 VAL B CA 1
ATOM 2954 C C . VAL B 1 70 ? 8.102 -3.684 0.985 1 86.06 70 VAL B C 1
ATOM 2956 O O . VAL B 1 70 ? 8.5 -2.574 1.351 1 86.06 70 VAL B O 1
ATOM 2959 N N . SER B 1 71 ? 6.848 -3.984 0.957 1 86.81 71 SER B N 1
ATOM 2960 C CA . SER B 1 71 ? 5.824 -3.006 1.311 1 86.81 71 SER B CA 1
ATOM 2961 C C . SER B 1 71 ? 5.941 -2.586 2.771 1 86.81 71 SER B C 1
ATOM 2963 O O . SER B 1 71 ? 5.531 -1.484 3.143 1 86.81 71 SER B O 1
ATOM 2965 N N . GLN B 1 72 ? 6.5 -3.449 3.574 1 84 72 GLN B N 1
ATOM 2966 C CA . GLN B 1 72 ? 6.68 -3.17 4.996 1 84 72 GLN B CA 1
ATOM 2967 C C . GLN B 1 72 ? 8.055 -2.568 5.27 1 84 72 GLN B C 1
ATOM 2969 O O . GLN B 1 72 ? 8.406 -2.316 6.426 1 84 72 GLN B O 1
ATOM 2974 N N . GLY B 1 73 ? 8.805 -2.352 4.176 1 81.69 73 GLY B N 1
ATOM 2975 C CA . GLY B 1 73 ? 10.125 -1.77 4.332 1 81.69 73 GLY B CA 1
ATOM 2976 C C . GLY B 1 73 ? 11.125 -2.723 4.961 1 81.69 73 GLY B C 1
ATOM 2977 O O . GLY B 1 73 ? 12.078 -2.291 5.609 1 81.69 73 GLY B O 1
ATOM 2978 N N . LYS B 1 74 ? 10.836 -3.936 4.852 1 77.56 74 LYS B N 1
ATOM 2979 C CA . LYS B 1 74 ? 11.68 -4.965 5.449 1 77.56 74 LYS B CA 1
ATOM 2980 C C . LYS B 1 74 ? 12.336 -5.828 4.371 1 77.56 74 LYS B C 1
ATOM 2982 O O . LYS B 1 74 ? 11.781 -5.996 3.283 1 77.56 74 LYS B O 1
ATOM 2987 N N . PRO B 1 75 ? 13.609 -6.273 4.77 1 70.31 75 PRO B N 1
ATOM 2988 C CA . PRO B 1 75 ? 14.227 -7.207 3.82 1 70.31 75 PRO B CA 1
ATOM 2989 C C . PRO B 1 75 ? 13.406 -8.484 3.637 1 70.31 75 PRO B C 1
ATOM 2991 O O . PRO B 1 75 ? 12.656 -8.875 4.531 1 70.31 75 PRO B O 1
ATOM 2994 N N . ASP B 1 76 ? 13.469 -8.984 2.441 1 62.28 76 ASP B N 1
ATOM 2995 C CA . ASP B 1 76 ? 12.766 -10.234 2.152 1 62.28 76 ASP B CA 1
ATOM 2996 C C . ASP B 1 76 ? 13.461 -11.414 2.826 1 62.28 76 ASP B C 1
ATOM 2998 O O . ASP B 1 76 ? 14.156 -12.195 2.168 1 62.28 76 ASP B O 1
ATOM 3002 N N . ILE B 1 77 ? 13.453 -11.359 4.168 1 59.12 77 ILE B N 1
ATOM 3003 C CA . ILE B 1 77 ? 13.992 -12.477 4.934 1 59.12 77 ILE B CA 1
ATOM 3004 C C . ILE B 1 77 ? 12.844 -13.305 5.512 1 59.12 77 ILE B C 1
ATOM 3006 O O . ILE B 1 77 ? 11.805 -12.758 5.883 1 59.12 77 ILE B O 1
ATOM 3010 N N . GLU B 1 78 ? 12.75 -14.719 5.203 1 54.5 78 GLU B N 1
ATOM 3011 C CA . GLU B 1 78 ? 11.695 -15.672 5.543 1 54.5 78 GLU B CA 1
ATOM 3012 C C . GLU B 1 78 ? 11.141 -15.406 6.941 1 54.5 78 GLU B C 1
ATOM 3014 O O . GLU B 1 78 ? 9.953 -15.609 7.188 1 54.5 78 GLU B O 1
ATOM 3019 N N . LEU B 1 79 ? 11.852 -15.141 7.914 1 47.66 79 LEU B N 1
ATOM 3020 C CA . LEU B 1 79 ? 11.5 -15.305 9.32 1 47.66 79 LEU B CA 1
ATOM 3021 C C . LEU B 1 79 ? 10.219 -14.555 9.656 1 47.66 79 LEU B C 1
ATOM 3023 O O . LEU B 1 79 ? 9.297 -15.117 10.25 1 47.66 79 LEU B O 1
ATOM 3027 N N . LEU B 1 80 ? 10.258 -13.336 10.031 1 52.16 80 LEU B N 1
ATOM 3028 C CA . LEU B 1 80 ? 9.367 -12.594 10.914 1 52.16 80 LEU B CA 1
ATOM 3029 C C . LEU B 1 80 ? 7.957 -12.523 10.336 1 52.16 80 LEU B C 1
ATOM 3031 O O . LEU B 1 80 ? 7.023 -12.086 11.016 1 52.16 80 LEU B O 1
ATOM 3035 N N . ASP B 1 81 ? 7.578 -13.398 9.164 1 65.25 81 ASP B N 1
ATOM 3036 C CA . ASP B 1 81 ? 6.738 -12.695 8.203 1 65.25 81 ASP B CA 1
ATOM 3037 C C . ASP B 1 81 ? 5.406 -13.414 8.008 1 65.25 81 ASP B C 1
ATOM 3039 O O . ASP B 1 81 ? 4.391 -12.773 7.715 1 65.25 81 ASP B O 1
ATOM 3043 N N . ILE B 1 82 ? 5.199 -14.805 8.672 1 75.62 82 ILE B N 1
ATOM 3044 C CA . ILE B 1 82 ? 3.986 -15.438 8.156 1 75.62 82 ILE B CA 1
ATOM 3045 C C . ILE B 1 82 ? 2.768 -14.883 8.891 1 75.62 82 ILE B C 1
ATOM 3047 O O . ILE B 1 82 ? 1.693 -14.734 8.305 1 75.62 82 ILE B O 1
ATOM 3051 N N . LYS B 1 83 ? 2.99 -14.547 10.172 1 76.19 83 LYS B N 1
ATOM 3052 C CA . LYS B 1 83 ? 1.874 -14.008 10.945 1 76.19 83 LYS B CA 1
ATOM 3053 C C . LYS B 1 83 ? 1.391 -12.688 10.352 1 76.19 83 LYS B C 1
ATOM 3055 O O . LYS B 1 83 ? 0.186 -12.461 10.219 1 76.19 83 LYS B O 1
ATOM 3060 N N . ASN B 1 84 ? 2.365 -11.914 10.062 1 82.12 84 ASN B N 1
ATOM 3061 C CA . ASN B 1 84 ? 2.023 -10.641 9.43 1 82.12 84 ASN B CA 1
ATOM 3062 C C . ASN B 1 84 ? 1.332 -10.852 8.086 1 82.12 84 ASN B C 1
ATOM 3064 O O . ASN B 1 84 ? 0.395 -10.125 7.75 1 82.12 84 ASN B O 1
ATOM 3068 N N . ARG B 1 85 ? 1.774 -11.867 7.434 1 90.19 85 ARG B N 1
ATOM 3069 C CA . ARG B 1 85 ? 1.188 -12.156 6.129 1 90.19 85 ARG B CA 1
ATOM 3070 C C . ARG B 1 85 ? -0.233 -12.688 6.273 1 90.19 85 ARG B C 1
ATOM 3072 O O . ARG B 1 85 ? -1.113 -12.352 5.48 1 90.19 85 ARG B O 1
ATOM 3079 N N . ILE B 1 86 ? -0.449 -13.492 7.301 1 90.5 86 ILE B N 1
ATOM 3080 C CA . ILE B 1 86 ? -1.775 -14.047 7.559 1 90.5 86 ILE B CA 1
ATOM 3081 C C . ILE B 1 86 ? -2.746 -12.922 7.898 1 90.5 86 ILE B C 1
ATOM 3083 O O . ILE B 1 86 ? -3.879 -12.898 7.41 1 90.5 86 ILE B O 1
ATOM 3087 N N . SER B 1 87 ? -2.311 -12 8.711 1 88.88 87 SER B N 1
ATOM 3088 C CA . SER B 1 87 ? -3.145 -10.852 9.055 1 88.88 87 SER B CA 1
ATOM 3089 C C . SER B 1 87 ? -3.521 -10.055 7.816 1 88.88 87 SER B C 1
ATOM 3091 O O . SER B 1 87 ? -4.68 -9.672 7.648 1 88.88 87 SER B O 1
ATOM 3093 N N . ASN B 1 88 ? -2.572 -9.805 7.008 1 91.19 88 ASN B N 1
ATOM 3094 C CA . ASN B 1 88 ? -2.82 -9.086 5.762 1 91.19 88 ASN B CA 1
ATOM 3095 C C . ASN B 1 88 ? -3.816 -9.828 4.875 1 91.19 88 ASN B C 1
ATOM 3097 O O . ASN B 1 88 ? -4.715 -9.211 4.293 1 91.19 88 ASN B O 1
ATOM 3101 N N . ILE B 1 89 ? -3.682 -11.133 4.766 1 95.25 89 ILE B N 1
ATOM 3102 C CA . ILE B 1 89 ? -4.578 -11.953 3.961 1 95.25 89 ILE B CA 1
ATOM 3103 C C . ILE B 1 89 ? -5.992 -11.883 4.531 1 95.25 89 ILE B C 1
ATOM 3105 O O . ILE B 1 89 ? -6.969 -11.789 3.783 1 95.25 89 ILE B O 1
ATOM 3109 N N . SER B 1 90 ? -6.059 -11.945 5.836 1 93.12 90 SER B N 1
ATOM 3110 C CA . SER B 1 90 ? -7.359 -11.797 6.48 1 93.12 90 SER B CA 1
ATOM 3111 C C . SER B 1 90 ? -8.031 -10.492 6.066 1 93.12 90 SER B C 1
ATOM 3113 O O . SER B 1 90 ? -9.219 -10.477 5.742 1 93.12 90 SER B O 1
ATOM 3115 N N . ASP B 1 91 ? -7.289 -9.406 6.074 1 90.25 91 ASP B N 1
ATOM 3116 C CA . ASP B 1 91 ? -7.812 -8.102 5.668 1 90.25 91 ASP B CA 1
ATOM 3117 C C . ASP B 1 91 ? -8.25 -8.117 4.207 1 90.25 91 ASP B C 1
ATOM 3119 O O . ASP B 1 91 ? -9.281 -7.527 3.857 1 90.25 91 ASP B O 1
ATOM 3123 N N . ILE B 1 92 ? -7.5 -8.727 3.35 1 94.25 92 ILE B N 1
ATOM 3124 C CA . ILE B 1 92 ? -7.832 -8.852 1.935 1 94.25 92 ILE B CA 1
ATOM 3125 C C . ILE B 1 92 ? -9.148 -9.609 1.78 1 94.25 92 ILE B C 1
ATOM 3127 O O . ILE B 1 92 ? -10.023 -9.203 1.012 1 94.25 92 ILE B O 1
ATOM 3131 N N . PHE B 1 93 ? -9.344 -10.695 2.568 1 94.69 93 PHE B N 1
ATOM 3132 C CA . PHE B 1 93 ? -10.523 -11.547 2.461 1 94.69 93 PHE B CA 1
ATOM 3133 C C . PHE B 1 93 ? -11.766 -10.82 2.965 1 94.69 93 PHE B C 1
ATOM 3135 O O . PHE B 1 93 ? -12.883 -11.172 2.596 1 94.69 93 PHE B O 1
ATOM 3142 N N . GLU B 1 94 ? -11.562 -9.805 3.74 1 89.25 94 GLU B N 1
ATOM 3143 C CA . GLU B 1 94 ? -12.695 -9.031 4.25 1 89.25 94 GLU B CA 1
ATOM 3144 C C . GLU B 1 94 ? -13.359 -8.227 3.137 1 89.25 94 GLU B C 1
ATOM 3146 O O . GLU B 1 94 ? -14.539 -7.871 3.236 1 89.25 94 GLU B O 1
ATOM 3151 N N . VAL B 1 95 ? -12.586 -7.973 2.096 1 90.62 95 VAL B N 1
ATOM 3152 C CA . VAL B 1 95 ? -13.125 -7.02 1.13 1 90.62 95 VAL B CA 1
ATOM 3153 C C . VAL B 1 95 ? -13.188 -7.66 -0.253 1 90.62 95 VAL B C 1
ATOM 3155 O O . VAL B 1 95 ? -13.562 -7.012 -1.231 1 90.62 95 VAL B O 1
ATOM 3158 N N . THR B 1 96 ? -12.797 -8.914 -0.396 1 93.88 96 THR B N 1
ATOM 3159 C CA . THR B 1 96 ? -12.789 -9.602 -1.684 1 93.88 96 THR B CA 1
ATOM 3160 C C . THR B 1 96 ? -13.367 -11 -1.554 1 93.88 96 THR B C 1
ATOM 3162 O O . THR B 1 96 ? -13.625 -11.477 -0.444 1 93.88 96 THR B O 1
ATOM 3165 N N . SER B 1 97 ? -13.547 -11.703 -2.713 1 93.81 97 SER B N 1
ATOM 3166 C CA . SER B 1 97 ? -14.172 -13.023 -2.682 1 93.81 97 SER B CA 1
ATOM 3167 C C . SER B 1 97 ? -13.367 -14.031 -3.492 1 93.81 97 SER B C 1
ATOM 3169 O O . SER B 1 97 ? -13.57 -15.242 -3.371 1 93.81 97 SER B O 1
ATOM 3171 N N . LYS B 1 98 ? -12.484 -13.602 -4.289 1 96.44 98 LYS B N 1
ATOM 3172 C CA . LYS B 1 98 ? -11.734 -14.508 -5.16 1 96.44 98 LYS B CA 1
ATOM 3173 C C . LYS B 1 98 ? -10.703 -15.312 -4.371 1 96.44 98 LYS B C 1
ATOM 3175 O O . LYS B 1 98 ? -10.289 -14.898 -3.287 1 96.44 98 LYS B O 1
ATOM 3180 N N . PRO B 1 99 ? -10.312 -16.469 -4.895 1 97.44 99 PRO B N 1
ATOM 3181 C CA . PRO B 1 99 ? -9.344 -17.297 -4.18 1 97.44 99 PRO B CA 1
ATOM 3182 C C . PRO B 1 99 ? -7.941 -16.688 -4.168 1 97.44 99 PRO B C 1
ATOM 3184 O O . PRO B 1 99 ? -7.633 -15.82 -4.988 1 97.44 99 PRO B O 1
ATOM 3187 N N . LEU B 1 100 ? -7.137 -17.156 -3.215 1 98.06 100 LEU B N 1
ATOM 3188 C CA . LEU B 1 100 ? -5.797 -16.625 -3.029 1 98.06 100 LEU B CA 1
ATOM 3189 C C . LEU B 1 100 ? -4.77 -17.734 -2.895 1 98.06 100 LEU B C 1
ATOM 3191 O O . LEU B 1 100 ? -5.02 -18.734 -2.213 1 98.06 100 LEU B O 1
ATOM 3195 N N . ILE B 1 101 ? -3.627 -17.609 -3.658 1 98.44 101 ILE B N 1
ATOM 3196 C CA . ILE B 1 101 ? -2.443 -18.453 -3.555 1 98.44 101 ILE B CA 1
ATOM 3197 C C . ILE B 1 101 ? -1.339 -17.703 -2.811 1 98.44 101 ILE B C 1
ATOM 3199 O O . ILE B 1 101 ? -1.037 -16.547 -3.129 1 98.44 101 ILE B O 1
ATOM 3203 N N . ILE B 1 102 ? -0.73 -18.359 -1.798 1 97 102 ILE B N 1
ATOM 3204 C CA . ILE B 1 102 ? 0.297 -17.672 -1.021 1 97 102 ILE B CA 1
ATOM 3205 C C . ILE B 1 102 ? 1.67 -18.25 -1.357 1 97 102 ILE B C 1
ATOM 3207 O O . ILE B 1 102 ? 1.815 -19.453 -1.525 1 97 102 ILE B O 1
ATOM 3211 N N . ASP B 1 103 ? 2.648 -17.359 -1.487 1 95.38 103 ASP B N 1
ATOM 3212 C CA . ASP B 1 103 ? 4.051 -17.766 -1.543 1 95.38 103 ASP B CA 1
ATOM 3213 C C . ASP B 1 103 ? 4.547 -18.219 -0.174 1 95.38 103 ASP B C 1
ATOM 3215 O O . ASP B 1 103 ? 4.695 -17.406 0.743 1 95.38 103 ASP B O 1
ATOM 3219 N N . GLY B 1 104 ? 4.879 -19.453 -0.095 1 92.62 104 GLY B N 1
ATOM 3220 C CA . GLY B 1 104 ? 5.312 -20 1.182 1 92.62 104 GLY B CA 1
ATOM 3221 C C . GLY B 1 104 ? 6.82 -20.094 1.31 1 92.62 104 GLY B C 1
ATOM 3222 O O . GLY B 1 104 ? 7.328 -20.703 2.258 1 92.62 104 GLY B O 1
ATOM 3223 N N . ASP B 1 105 ? 7.496 -19.578 0.327 1 90.38 105 ASP B N 1
ATOM 3224 C CA . ASP B 1 105 ? 8.953 -19.656 0.306 1 90.38 105 ASP B CA 1
ATOM 3225 C C . ASP B 1 105 ? 9.422 -21.109 0.454 1 90.38 105 ASP B C 1
ATOM 3227 O O . ASP B 1 105 ? 8.977 -21.984 -0.288 1 90.38 105 ASP B O 1
ATOM 3231 N N . THR B 1 106 ? 10.336 -21.328 1.379 1 90.75 106 THR B N 1
ATOM 3232 C CA . THR B 1 106 ? 10.875 -22.672 1.526 1 90.75 106 THR B CA 1
ATOM 3233 C C . THR B 1 106 ? 9.938 -23.547 2.367 1 90.75 106 THR B C 1
ATOM 3235 O O . THR B 1 106 ? 10.141 -24.75 2.48 1 90.75 106 THR B O 1
ATOM 3238 N N . GLY B 1 107 ? 8.961 -22.984 2.936 1 90.06 107 GLY B N 1
ATOM 3239 C CA . GLY B 1 107 ? 8.086 -23.688 3.859 1 90.06 107 GLY B CA 1
ATOM 3240 C C . GLY B 1 107 ? 8.664 -23.812 5.258 1 90.06 107 GLY B C 1
ATOM 3241 O O . GLY B 1 107 ? 7.965 -24.203 6.191 1 90.06 107 GLY B O 1
ATOM 3242 N N . GLY B 1 108 ? 9.859 -23.484 5.375 1 87.25 108 GLY B N 1
ATOM 3243 C CA . GLY B 1 108 ? 10.516 -23.578 6.668 1 87.25 108 GLY B CA 1
ATOM 3244 C C . GLY B 1 108 ? 10.625 -25 7.184 1 87.25 108 GLY B C 1
ATOM 3245 O O . GLY B 1 108 ? 10.781 -25.938 6.398 1 87.25 108 GLY B O 1
ATOM 3246 N N . LYS B 1 109 ? 10.664 -25.078 8.539 1 88.88 109 LYS B N 1
ATOM 3247 C CA . LYS B 1 109 ? 10.68 -26.391 9.18 1 88.88 109 LYS B CA 1
ATOM 3248 C C . LYS B 1 109 ? 9.344 -27.109 9.008 1 88.88 109 LYS B C 1
ATOM 3250 O O . LYS B 1 109 ? 8.289 -26.453 8.977 1 88.88 109 LYS B O 1
ATOM 3255 N N . ILE B 1 110 ? 9.453 -28.422 8.953 1 91.56 110 ILE B N 1
ATOM 3256 C CA . ILE B 1 110 ? 8.281 -29.234 8.695 1 91.56 110 ILE B CA 1
ATOM 3257 C C . ILE B 1 110 ? 7.203 -28.953 9.734 1 91.56 110 ILE B C 1
ATOM 3259 O O . ILE B 1 110 ? 6.023 -28.828 9.398 1 91.56 110 ILE B O 1
ATOM 3263 N N . GLU B 1 111 ? 7.617 -28.797 10.977 1 90.06 111 GLU B N 1
ATOM 3264 C CA . GLU B 1 111 ? 6.668 -28.516 12.047 1 90.06 111 GLU B CA 1
ATOM 3265 C C . GLU B 1 111 ? 5.965 -27.188 11.828 1 90.06 111 GLU B C 1
ATOM 3267 O O . GLU B 1 111 ? 4.758 -27.062 12.062 1 90.06 111 GLU B O 1
ATOM 3272 N N . HIS B 1 112 ? 6.688 -26.25 11.391 1 88.94 112 HIS B N 1
ATOM 3273 C CA . HIS B 1 112 ? 6.125 -24.938 11.125 1 88.94 112 HIS B CA 1
ATOM 3274 C C . HIS B 1 112 ? 5.215 -24.953 9.906 1 88.94 112 HIS B C 1
ATOM 3276 O O . HIS B 1 112 ? 4.156 -24.328 9.898 1 88.94 112 HIS B O 1
ATOM 3282 N N . LEU B 1 113 ? 5.695 -25.672 8.938 1 92.06 113 LEU B N 1
ATOM 3283 C CA . LEU B 1 113 ? 4.902 -25.781 7.723 1 92.06 113 LEU B 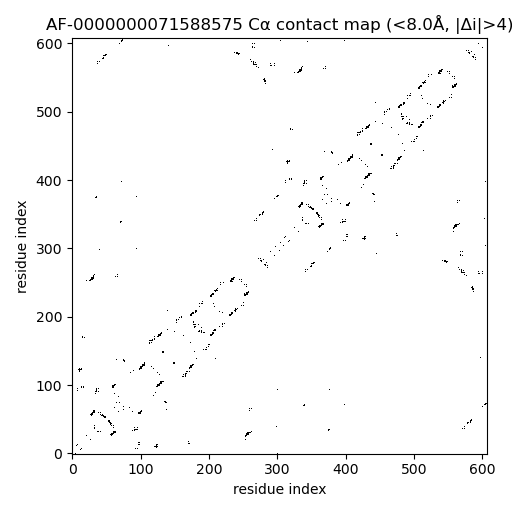CA 1
ATOM 3284 C C . LEU B 1 113 ? 3.525 -26.359 8.023 1 92.06 113 LEU B C 1
ATOM 3286 O O . LEU B 1 113 ? 2.51 -25.844 7.551 1 92.06 113 LEU B O 1
ATOM 3290 N N . SER B 1 114 ? 3.5 -27.422 8.789 1 92.94 114 SER B N 1
ATOM 3291 C CA . SER B 1 114 ? 2.248 -28.094 9.141 1 92.94 114 SER B CA 1
ATOM 3292 C C . SER B 1 114 ? 1.296 -27.125 9.852 1 92.94 114 SER B C 1
ATOM 3294 O O . SER B 1 114 ? 0.11 -27.062 9.516 1 92.94 114 SER B O 1
ATOM 3296 N N . PHE B 1 115 ? 1.832 -26.438 10.75 1 91.38 115 PHE B N 1
ATOM 3297 C CA . PHE B 1 115 ? 1.036 -25.453 11.484 1 91.38 115 PHE B CA 1
ATOM 3298 C C . PHE B 1 115 ? 0.528 -24.359 10.547 1 91.38 115 PHE B C 1
ATOM 3300 O O . PHE B 1 115 ? -0.644 -23.984 10.609 1 91.38 115 PHE B O 1
ATOM 3307 N N . ASN B 1 116 ? 1.377 -23.812 9.727 1 91.75 116 ASN B N 1
ATOM 3308 C CA . ASN B 1 116 ? 1.022 -22.734 8.797 1 91.75 116 ASN B CA 1
ATOM 3309 C C . ASN B 1 116 ? -0.065 -23.188 7.824 1 91.75 116 ASN B C 1
ATOM 3311 O O . ASN B 1 116 ? -0.991 -22.422 7.535 1 91.75 116 ASN B O 1
ATOM 3315 N N . ILE B 1 117 ? 0.083 -24.391 7.348 1 93.88 117 ILE B N 1
ATOM 3316 C CA . ILE B 1 117 ? -0.901 -24.922 6.414 1 93.88 117 ILE B CA 1
ATOM 3317 C C . ILE B 1 117 ? -2.281 -24.922 7.062 1 93.88 117 ILE B C 1
ATOM 3319 O O . ILE B 1 117 ? -3.256 -24.453 6.469 1 93.88 117 ILE B O 1
ATOM 3323 N N . ARG B 1 118 ? -2.391 -25.359 8.289 1 92.69 118 ARG B N 1
ATOM 3324 C CA . ARG B 1 118 ? -3.67 -25.391 8.992 1 92.69 118 ARG B CA 1
ATOM 3325 C C . ARG B 1 118 ? -4.227 -23.984 9.188 1 92.69 118 ARG B C 1
ATOM 3327 O O . ARG B 1 118 ? -5.422 -23.75 9 1 92.69 118 ARG B O 1
ATOM 3334 N N . SER B 1 119 ? -3.357 -23.109 9.523 1 92.12 119 SER B N 1
ATOM 3335 C CA . SER B 1 119 ? -3.771 -21.719 9.719 1 92.12 119 SER B CA 1
ATOM 3336 C C . SER B 1 119 ? -4.273 -21.109 8.414 1 92.12 119 SER B C 1
ATOM 3338 O O . SER B 1 119 ? -5.301 -20.438 8.398 1 92.12 119 SER B O 1
ATOM 3340 N N . LEU B 1 120 ? -3.594 -21.344 7.379 1 94 120 LEU B N 1
ATOM 3341 C CA . LEU B 1 120 ? -3.955 -20.812 6.066 1 94 120 LEU B CA 1
ATOM 3342 C C . LEU B 1 120 ? -5.273 -21.406 5.586 1 94 120 LEU B C 1
ATOM 3344 O O . LEU B 1 120 ? -6.129 -20.688 5.059 1 94 120 LEU B O 1
ATOM 3348 N N . GLU B 1 121 ? -5.363 -22.656 5.797 1 92.75 121 GLU B N 1
ATOM 3349 C CA . GLU B 1 121 ? -6.586 -23.359 5.41 1 92.75 121 GLU B CA 1
ATOM 3350 C C . GLU B 1 121 ? -7.797 -22.797 6.152 1 92.75 121 GLU B C 1
ATOM 3352 O O . GLU B 1 121 ? -8.852 -22.578 5.555 1 92.75 121 GLU B O 1
ATOM 3357 N N . ARG B 1 122 ? -7.676 -22.625 7.391 1 90.94 122 ARG B N 1
ATOM 3358 C CA . ARG B 1 122 ? -8.758 -22.078 8.203 1 90.94 122 ARG B CA 1
ATOM 3359 C C . ARG B 1 122 ? -9.141 -20.672 7.742 1 90.94 122 ARG B C 1
ATOM 3361 O O . ARG B 1 122 ? -10.312 -20.297 7.797 1 90.94 122 ARG B O 1
ATOM 3368 N N . LEU B 1 123 ? -8.18 -19.984 7.273 1 93 123 LEU B N 1
ATOM 3369 C CA . LEU B 1 123 ? -8.406 -18.625 6.816 1 93 123 LEU B CA 1
ATOM 3370 C C . LEU B 1 123 ? -9.109 -18.609 5.465 1 93 123 LEU B C 1
ATOM 3372 O O . LEU B 1 123 ? -9.68 -17.594 5.07 1 93 123 LEU B O 1
ATOM 3376 N N . GLY B 1 124 ? -9.023 -19.672 4.703 1 94.62 124 GLY B N 1
ATOM 3377 C CA . GLY B 1 124 ? -9.695 -19.781 3.416 1 94.62 124 GLY B CA 1
ATOM 3378 C C . GLY B 1 124 ? -8.742 -19.672 2.24 1 94.62 124 GLY B C 1
ATOM 3379 O O . GLY B 1 124 ? -9.172 -19.484 1.099 1 94.62 124 GLY B O 1
ATOM 3380 N N . VAL B 1 125 ? -7.461 -19.734 2.541 1 96.5 125 VAL B N 1
ATOM 3381 C CA . VAL B 1 125 ? -6.469 -19.719 1.473 1 96.5 125 VAL B CA 1
ATOM 3382 C C . VAL B 1 125 ? -6.582 -21 0.652 1 96.5 125 VAL B C 1
ATOM 3384 O O . VAL B 1 125 ? -6.828 -22.078 1.202 1 96.5 125 VAL B O 1
ATOM 3387 N N . SER B 1 126 ? -6.379 -20.875 -0.646 1 97.38 126 SER B N 1
ATOM 3388 C CA . SER B 1 126 ? -6.66 -22.016 -1.524 1 97.38 126 SER B CA 1
ATOM 3389 C C . SER B 1 126 ? -5.41 -22.844 -1.764 1 97.38 126 SER B C 1
ATOM 3391 O O . SER B 1 126 ? -5.504 -24.047 -2.014 1 97.38 126 SER B O 1
ATOM 3393 N N . ALA B 1 127 ? -4.273 -22.156 -1.759 1 97.81 127 ALA B N 1
ATOM 3394 C CA . ALA B 1 127 ? -3.064 -22.906 -2.104 1 97.81 127 ALA B CA 1
ATOM 3395 C C . ALA B 1 127 ? -1.823 -22.219 -1.537 1 97.81 127 ALA B C 1
ATOM 3397 O O . ALA B 1 127 ? -1.804 -21 -1.359 1 97.81 127 ALA B O 1
ATOM 3398 N N . ILE B 1 128 ? -0.82 -23.047 -1.219 1 97.25 128 ILE B N 1
ATOM 3399 C CA . ILE B 1 128 ? 0.511 -22.562 -0.861 1 97.25 128 ILE B CA 1
ATOM 3400 C C . ILE B 1 128 ? 1.539 -23.125 -1.846 1 97.25 128 ILE B C 1
ATOM 3402 O O . ILE B 1 128 ? 1.445 -24.266 -2.27 1 97.25 128 ILE B O 1
ATOM 3406 N N . ILE B 1 129 ? 2.43 -22.297 -2.271 1 97.94 129 ILE B N 1
ATOM 3407 C CA . ILE B 1 129 ? 3.547 -22.719 -3.102 1 97.94 129 ILE B CA 1
ATOM 3408 C C . ILE B 1 129 ? 4.836 -22.719 -2.279 1 97.94 129 ILE B C 1
ATOM 3410 O O . ILE B 1 129 ? 5.207 -21.688 -1.709 1 97.94 129 ILE B O 1
ATOM 3414 N N . ILE B 1 130 ? 5.516 -23.812 -2.193 1 96.38 130 ILE B N 1
ATOM 3415 C CA . ILE B 1 130 ? 6.77 -23.906 -1.458 1 96.38 130 ILE B CA 1
ATOM 3416 C C . ILE B 1 130 ? 7.902 -24.266 -2.414 1 96.38 130 ILE B C 1
ATOM 3418 O O . ILE B 1 130 ? 7.715 -25.062 -3.336 1 96.38 130 ILE B O 1
ATOM 3422 N N . GLU B 1 131 ? 9.023 -23.641 -2.211 1 95.81 131 GLU B N 1
ATOM 3423 C CA . GLU B 1 131 ? 10.141 -23.828 -3.141 1 95.81 131 GLU B CA 1
ATOM 3424 C C . GLU B 1 131 ? 11.211 -24.719 -2.545 1 95.81 131 GLU B C 1
ATOM 3426 O O . GLU B 1 131 ? 11.352 -24.812 -1.323 1 95.81 131 GLU B O 1
ATOM 3431 N N . ASP B 1 132 ? 12 -25.344 -3.367 1 96.12 132 ASP B N 1
ATOM 3432 C CA . ASP B 1 132 ? 12.961 -26.359 -2.934 1 96.12 132 ASP B CA 1
ATOM 3433 C C . ASP B 1 132 ? 14.359 -25.766 -2.787 1 96.12 132 ASP B C 1
ATOM 3435 O O . ASP B 1 132 ? 15.344 -26.391 -3.162 1 96.12 132 ASP B O 1
ATOM 3439 N N . LYS B 1 133 ? 14.398 -24.578 -2.307 1 90.81 133 LYS B N 1
ATOM 3440 C CA . LYS B 1 133 ? 15.68 -23.984 -1.935 1 90.81 133 LYS B CA 1
ATOM 3441 C C . LYS B 1 133 ? 15.961 -24.156 -0.445 1 90.81 133 LYS B C 1
ATOM 3443 O O . LYS B 1 133 ? 15.078 -24.578 0.31 1 90.81 133 LYS B O 1
ATOM 3448 N N . THR B 1 134 ? 17.312 -24.125 -0.198 1 81 134 THR B N 1
ATOM 3449 C CA . THR B 1 134 ? 17.734 -24.125 1.197 1 81 134 THR B CA 1
ATOM 3450 C C . THR B 1 134 ? 18.578 -22.891 1.514 1 81 134 THR B C 1
ATOM 3452 O O . THR B 1 134 ? 19.062 -22.219 0.605 1 81 134 THR B O 1
ATOM 3455 N N . GLY B 1 135 ? 18.609 -22.406 2.746 1 65.06 135 GLY B N 1
ATOM 3456 C CA . GLY B 1 135 ? 19.438 -21.297 3.209 1 65.06 135 GLY B CA 1
ATOM 3457 C C . GLY B 1 135 ? 18.703 -19.969 3.193 1 65.06 135 GLY B C 1
ATOM 3458 O O . GLY B 1 135 ? 17.469 -19.938 3.152 1 65.06 135 GLY B O 1
ATOM 3459 N N . LEU B 1 136 ? 19.594 -18.922 3.357 1 59.34 136 LEU B N 1
ATOM 3460 C CA . LEU B 1 136 ? 19.031 -17.578 3.488 1 59.34 136 LEU B CA 1
ATOM 3461 C C . LEU B 1 136 ? 18.438 -17.109 2.17 1 59.34 136 LEU B C 1
ATOM 3463 O O . LEU B 1 136 ? 19.078 -17.172 1.125 1 59.34 136 LEU B O 1
ATOM 3467 N N . LYS B 1 137 ? 17.234 -16.938 2.168 1 59.81 137 LYS B N 1
ATOM 3468 C CA . LYS B 1 137 ? 16.453 -16.609 0.979 1 59.81 137 LYS B CA 1
ATOM 3469 C C . LYS B 1 137 ? 16.891 -15.273 0.391 1 59.81 137 LYS B C 1
ATOM 3471 O O . LYS B 1 137 ? 16.984 -14.273 1.108 1 59.81 137 LYS B O 1
ATOM 3476 N N . LYS B 1 138 ? 17.484 -15.281 -0.889 1 63 138 LYS B N 1
ATOM 3477 C CA . LYS B 1 138 ? 17.562 -14.094 -1.736 1 63 138 LYS B CA 1
ATOM 3478 C C . LYS B 1 138 ? 16.578 -14.188 -2.904 1 63 138 LYS B C 1
ATOM 3480 O O . LYS B 1 138 ? 16.234 -15.281 -3.34 1 63 138 LYS B O 1
ATOM 3485 N N . ASN B 1 139 ? 16.094 -13.047 -3.375 1 63.78 139 ASN B N 1
ATOM 3486 C CA . ASN B 1 139 ? 15.117 -13.031 -4.461 1 63.78 139 ASN B CA 1
ATOM 3487 C C . ASN B 1 139 ? 15.688 -13.656 -5.734 1 63.78 139 ASN B C 1
ATOM 3489 O O . ASN B 1 139 ? 16.781 -13.281 -6.18 1 63.78 139 ASN B O 1
ATOM 3493 N N . SER B 1 140 ? 15.023 -14.547 -6.215 1 66.5 140 SER B N 1
ATOM 3494 C CA . SER B 1 140 ? 15.453 -15.359 -7.348 1 66.5 140 SER B CA 1
ATOM 3495 C C . SER B 1 140 ? 15.672 -14.508 -8.586 1 66.5 140 SER B C 1
ATOM 3497 O O . SER B 1 140 ? 16.406 -14.906 -9.5 1 66.5 140 SER B O 1
ATOM 3499 N N . LEU B 1 141 ? 15.055 -13.328 -8.492 1 63.97 141 LEU B N 1
ATOM 3500 C CA . LEU B 1 141 ? 15.125 -12.516 -9.703 1 63.97 141 LEU B CA 1
ATOM 3501 C C . LEU B 1 141 ? 16.406 -11.695 -9.734 1 63.97 141 LEU B C 1
ATOM 3503 O O . LEU B 1 141 ? 16.75 -11.109 -10.766 1 63.97 141 LEU B O 1
ATOM 3507 N N . LEU B 1 142 ? 17.125 -11.531 -8.586 1 65.44 142 LEU B N 1
ATOM 3508 C CA . LEU B 1 142 ? 18.344 -10.742 -8.523 1 65.44 142 LEU B CA 1
ATOM 3509 C C . LEU B 1 142 ? 19.562 -11.594 -8.883 1 65.44 142 LEU B C 1
ATOM 3511 O O . LEU B 1 142 ? 20.703 -11.125 -8.82 1 65.44 142 LEU B O 1
ATOM 3515 N N . GLY B 1 143 ? 19.422 -12.547 -9.445 1 58.03 143 GLY B N 1
ATOM 3516 C CA . GLY B 1 143 ? 20.562 -13.344 -9.867 1 58.03 143 GLY B CA 1
ATOM 3517 C C . GLY B 1 143 ? 21.203 -14.109 -8.727 1 58.03 143 GLY B C 1
ATOM 3518 O O . GLY B 1 143 ? 20.688 -14.141 -7.613 1 58.03 143 GLY B O 1
ATOM 3519 N N . ASN B 1 144 ? 22.188 -14.945 -9.023 1 56.56 144 ASN B N 1
ATOM 3520 C CA . ASN B 1 144 ? 22.828 -15.898 -8.117 1 56.56 144 ASN B CA 1
ATOM 3521 C C . ASN B 1 144 ? 24.031 -15.281 -7.418 1 56.56 144 ASN B C 1
ATOM 3523 O O . ASN B 1 144 ? 25.141 -15.812 -7.5 1 56.56 144 ASN B O 1
ATOM 3527 N N . GLU B 1 145 ? 23.906 -14.07 -7.031 1 53.81 145 GLU B N 1
ATOM 3528 C CA . GLU B 1 145 ? 25.094 -13.484 -6.414 1 53.81 145 GLU B CA 1
ATOM 3529 C C . GLU B 1 145 ? 25.438 -14.188 -5.105 1 53.81 145 GLU B C 1
ATOM 3531 O O . GLU B 1 145 ? 26.594 -14.172 -4.672 1 53.81 145 GLU B O 1
ATOM 3536 N N . VAL B 1 146 ? 24.359 -14.703 -4.465 1 56.56 146 VAL B N 1
ATOM 3537 C CA . VAL B 1 146 ? 24.641 -15.469 -3.252 1 56.56 146 VAL B CA 1
ATOM 3538 C C . VAL B 1 146 ? 24.344 -16.953 -3.49 1 56.56 146 VAL B C 1
ATOM 3540 O O . VAL B 1 146 ? 23.391 -17.281 -4.203 1 56.56 146 VAL B O 1
ATOM 3543 N N . GLU B 1 147 ? 25.281 -17.688 -3.033 1 59.28 147 GLU B N 1
ATOM 3544 C CA . GLU B 1 147 ? 25.156 -19.125 -3.232 1 59.28 147 GLU B CA 1
ATOM 3545 C C . GLU B 1 147 ? 23.844 -19.656 -2.648 1 59.28 147 GLU B C 1
ATOM 3547 O O . GLU B 1 147 ? 23.562 -19.438 -1.471 1 59.28 147 GLU B O 1
ATOM 3552 N N . GLN B 1 148 ? 22.875 -19.906 -3.48 1 68 148 GLN B N 1
ATOM 3553 C CA . GLN B 1 148 ? 21.641 -20.594 -3.09 1 68 148 GLN B CA 1
ATOM 3554 C C . GLN B 1 148 ? 21.719 -22.078 -3.436 1 68 148 GLN B C 1
ATOM 3556 O O . GLN B 1 148 ? 22.234 -22.453 -4.492 1 68 148 GLN B O 1
ATOM 3561 N N . LYS B 1 149 ? 21.422 -22.859 -2.266 1 81.5 149 LYS B N 1
ATOM 3562 C CA . LYS B 1 149 ? 21.453 -24.312 -2.498 1 81.5 149 LYS B CA 1
ATOM 3563 C C . LYS B 1 149 ? 20.031 -24.859 -2.607 1 81.5 149 LYS B C 1
ATOM 3565 O O . LYS B 1 149 ? 19.094 -24.312 -2.035 1 81.5 149 LYS B O 1
ATOM 3570 N N . GLN B 1 150 ? 19.953 -25.859 -3.473 1 91.06 150 GLN B N 1
ATOM 3571 C CA . GLN B 1 150 ? 18.703 -26.578 -3.615 1 91.06 150 GLN B CA 1
ATOM 3572 C C . GLN B 1 150 ? 18.609 -27.734 -2.611 1 91.06 150 GLN B C 1
ATOM 3574 O O . GLN B 1 150 ? 19.594 -28.422 -2.365 1 91.06 150 GLN B O 1
ATOM 3579 N N . ASP B 1 151 ? 17.516 -27.891 -2.014 1 93.94 151 ASP B N 1
ATOM 3580 C CA . ASP B 1 151 ? 17.266 -29.016 -1.123 1 93.94 151 ASP B CA 1
ATOM 3581 C C . ASP B 1 151 ? 17.438 -30.344 -1.859 1 93.94 151 ASP B C 1
ATOM 3583 O O . ASP B 1 151 ? 17.406 -30.391 -3.092 1 93.94 151 ASP B O 1
ATOM 3587 N N . THR B 1 152 ? 17.719 -31.406 -1.085 1 95.81 152 THR B N 1
ATOM 3588 C CA . THR B 1 152 ? 17.703 -32.719 -1.721 1 95.81 152 THR B CA 1
ATOM 3589 C C . THR B 1 152 ? 16.281 -33.094 -2.129 1 95.81 152 THR B C 1
ATOM 3591 O O . THR B 1 152 ? 15.312 -32.625 -1.53 1 95.81 152 THR B O 1
ATOM 3594 N N . ILE B 1 153 ? 16.188 -33.969 -3.221 1 97.94 153 ILE B N 1
ATOM 3595 C CA . ILE B 1 153 ? 14.883 -34.438 -3.695 1 97.94 153 ILE B CA 1
ATOM 3596 C C . ILE B 1 153 ? 14.148 -35.156 -2.572 1 97.94 153 ILE B C 1
ATOM 3598 O O . ILE B 1 153 ? 12.969 -34.875 -2.318 1 97.94 153 ILE B O 1
ATOM 3602 N N . GLU B 1 154 ? 14.828 -36 -1.836 1 97.81 154 GLU B N 1
ATOM 3603 C CA . GLU B 1 154 ? 14.234 -36.781 -0.763 1 97.81 154 GLU B CA 1
ATOM 3604 C C . GLU B 1 154 ? 13.703 -35.906 0.355 1 97.81 154 GLU B C 1
ATOM 3606 O O . GLU B 1 154 ? 12.586 -36.094 0.836 1 97.81 154 GLU B O 1
ATOM 3611 N N . SER B 1 155 ? 14.516 -35 0.771 1 96.5 155 SER B N 1
ATOM 3612 C CA . SER B 1 155 ? 14.133 -34.094 1.849 1 96.5 155 SER B CA 1
ATOM 3613 C C . SER B 1 155 ? 12.906 -33.281 1.466 1 96.5 155 SER B C 1
ATOM 3615 O O . SER B 1 155 ? 11.969 -33.125 2.256 1 96.5 155 SER B O 1
ATOM 3617 N N . PHE B 1 156 ? 12.938 -32.719 0.294 1 97.69 156 PHE B N 1
ATOM 3618 C CA . PHE B 1 156 ? 11.82 -31.906 -0.145 1 97.69 156 PHE B CA 1
ATOM 3619 C C . PHE B 1 156 ? 10.562 -32.75 -0.34 1 97.69 156 PHE B C 1
ATOM 3621 O O . PHE B 1 156 ? 9.461 -32.312 -0.019 1 97.69 156 PHE B O 1
ATOM 3628 N N . CYS B 1 157 ? 10.703 -33.969 -0.835 1 98.31 157 CYS B N 1
ATOM 3629 C CA . CYS B 1 157 ? 9.57 -34.875 -0.938 1 98.31 157 CYS B CA 1
ATOM 3630 C C . CYS B 1 157 ? 8.961 -35.156 0.431 1 98.31 157 CYS B C 1
ATOM 3632 O O . CYS B 1 157 ? 7.738 -35.188 0.57 1 98.31 157 CYS B O 1
ATOM 3634 N N . THR B 1 158 ? 9.812 -35.344 1.393 1 97.75 158 THR B N 1
ATOM 3635 C CA . THR B 1 158 ? 9.336 -35.531 2.754 1 97.75 158 THR B CA 1
ATOM 3636 C C . THR B 1 158 ? 8.523 -34.344 3.24 1 97.75 158 THR B C 1
ATOM 3638 O O . THR B 1 158 ? 7.484 -34.5 3.881 1 97.75 158 THR B O 1
ATOM 3641 N N . LYS B 1 159 ? 9.023 -33.188 2.926 1 97.06 159 LYS B N 1
ATOM 3642 C CA . LYS B 1 159 ? 8.32 -31.969 3.297 1 97.06 159 LYS B CA 1
ATOM 3643 C C . LYS B 1 159 ? 6.945 -31.906 2.635 1 97.06 159 LYS B C 1
ATOM 3645 O O . LYS B 1 159 ? 5.949 -31.578 3.287 1 97.06 159 LYS B O 1
ATOM 3650 N N . ILE B 1 160 ? 6.848 -32.188 1.389 1 97.94 160 ILE B N 1
ATOM 3651 C CA . ILE B 1 160 ? 5.59 -32.219 0.653 1 97.94 160 ILE B CA 1
ATOM 3652 C C . ILE B 1 160 ? 4.629 -33.219 1.288 1 97.94 160 ILE B C 1
ATOM 3654 O O . ILE B 1 160 ? 3.473 -32.875 1.565 1 97.94 160 ILE B O 1
ATOM 3658 N N . LYS B 1 161 ? 5.156 -34.375 1.553 1 97.69 161 LYS B N 1
ATOM 3659 C CA . LYS B 1 161 ? 4.336 -35.438 2.131 1 97.69 161 LYS B CA 1
ATOM 3660 C C . LYS B 1 161 ? 3.775 -35.031 3.488 1 97.69 161 LYS B C 1
ATOM 3662 O O . LYS B 1 161 ? 2.584 -35.188 3.754 1 97.69 161 LYS B O 1
ATOM 3667 N N . LYS B 1 162 ? 4.633 -34.5 4.285 1 96.62 162 LYS B N 1
ATOM 3668 C CA . LYS B 1 162 ? 4.207 -34.062 5.617 1 96.62 162 LYS B CA 1
ATOM 3669 C C . LYS B 1 162 ? 3.219 -32.906 5.531 1 96.62 162 LYS B C 1
ATOM 3671 O O . LYS B 1 162 ? 2.291 -32.812 6.34 1 96.62 162 LYS B O 1
ATOM 3676 N N . GLY B 1 163 ? 3.48 -32 4.582 1 96.25 163 GLY B N 1
ATOM 3677 C CA . GLY B 1 163 ? 2.512 -30.953 4.336 1 96.25 163 GLY B CA 1
ATOM 3678 C C . GLY B 1 163 ? 1.145 -31.469 3.939 1 96.25 163 GLY B C 1
ATOM 3679 O O . GLY B 1 163 ? 0.126 -31.047 4.488 1 96.25 163 GLY B O 1
ATOM 3680 N N . LYS B 1 164 ? 1.115 -32.406 3.084 1 96.75 164 LYS B N 1
ATOM 3681 C CA . LYS B 1 164 ? -0.132 -33 2.617 1 96.75 164 LYS B CA 1
ATOM 3682 C C . LYS B 1 164 ? -0.864 -33.719 3.754 1 96.75 164 LYS B C 1
ATOM 3684 O O . LYS B 1 164 ? -2.092 -33.656 3.848 1 96.75 164 LYS B O 1
ATOM 3689 N N . GLU B 1 165 ? -0.119 -34.312 4.551 1 95.44 165 GLU B N 1
ATOM 3690 C CA . GLU B 1 165 ? -0.691 -35.031 5.695 1 95.44 165 GLU B CA 1
ATOM 3691 C C . GLU B 1 165 ? -1.324 -34.031 6.684 1 95.44 165 GLU B C 1
ATOM 3693 O O . GLU B 1 165 ? -2.229 -34.406 7.438 1 95.44 165 GLU B O 1
ATOM 3698 N N . SER B 1 166 ? -0.854 -32.844 6.688 1 94.44 166 SER B N 1
ATOM 3699 C CA . SER B 1 166 ? -1.296 -31.875 7.672 1 94.44 166 SER B CA 1
ATOM 3700 C C . SER B 1 166 ? -2.59 -31.188 7.23 1 94.44 166 SER B C 1
ATOM 3702 O O . SER B 1 166 ? -3.254 -30.531 8.031 1 94.44 166 SER B O 1
ATOM 3704 N N . GLN B 1 167 ? -2.934 -31.344 6.008 1 93.19 167 GLN B N 1
ATOM 3705 C CA . GLN B 1 167 ? -4.102 -30.672 5.461 1 93.19 167 GLN B CA 1
ATOM 3706 C C . GLN B 1 167 ? -5.383 -31.125 6.156 1 93.19 167 GLN B C 1
ATOM 3708 O O . GLN B 1 167 ? -5.512 -32.281 6.523 1 93.19 167 GLN B O 1
ATOM 3713 N N . LEU B 1 168 ? -6.352 -30.188 6.258 1 88.62 168 LEU B N 1
ATOM 3714 C CA . LEU B 1 168 ? -7.652 -30.469 6.855 1 88.62 168 LEU B CA 1
ATOM 3715 C C . LEU B 1 168 ? -8.688 -30.781 5.785 1 88.62 168 LEU B C 1
ATOM 3717 O O . LEU B 1 168 ? -9.688 -31.453 6.055 1 88.62 168 LEU B O 1
ATOM 3721 N N . THR B 1 169 ? -8.484 -30.234 4.633 1 86.94 169 THR B N 1
ATOM 3722 C CA . THR B 1 169 ? -9.422 -30.391 3.523 1 86.94 169 THR B CA 1
ATOM 3723 C C . THR B 1 169 ? -8.695 -30.844 2.262 1 86.94 169 THR B C 1
ATOM 3725 O O . THR B 1 169 ? -7.488 -30.609 2.117 1 86.94 169 THR B O 1
ATOM 3728 N N . GLU B 1 170 ? -9.438 -31.375 1.377 1 86.75 170 GLU B N 1
ATOM 3729 C CA . GLU B 1 170 ? -8.852 -31.828 0.124 1 86.75 170 GLU B CA 1
ATOM 3730 C C . GLU B 1 170 ? -8.719 -30.688 -0.875 1 86.75 170 GLU B C 1
ATOM 3732 O O . GLU B 1 170 ? -7.969 -30.797 -1.852 1 86.75 170 GLU B O 1
ATOM 3737 N N . GLU B 1 171 ? -9.422 -29.656 -0.581 1 90.06 171 GLU B N 1
ATOM 3738 C CA . GLU B 1 171 ? -9.492 -28.547 -1.542 1 90.06 171 GLU B CA 1
ATOM 3739 C C . GLU B 1 171 ? -8.234 -27.688 -1.478 1 90.06 171 GLU B C 1
ATOM 3741 O O . GLU B 1 171 ? -7.844 -27.078 -2.473 1 90.06 171 GLU B O 1
ATOM 3746 N N . PHE B 1 172 ? -7.574 -27.641 -0.25 1 94.69 172 PHE B N 1
ATOM 3747 C CA . PHE B 1 172 ? -6.34 -26.875 -0.113 1 94.69 172 PHE B CA 1
ATOM 3748 C C . PHE B 1 172 ? -5.203 -27.531 -0.884 1 94.69 172 PHE B C 1
ATOM 3750 O O . PHE B 1 172 ? -4.988 -28.734 -0.77 1 94.69 172 PHE B O 1
ATOM 3757 N N . MET B 1 173 ? -4.492 -26.719 -1.677 1 97 173 MET B N 1
ATOM 3758 C CA . MET B 1 173 ? -3.475 -27.312 -2.543 1 97 173 MET B CA 1
ATOM 3759 C C . MET B 1 173 ? -2.074 -26.938 -2.068 1 97 173 MET B C 1
ATOM 3761 O O . MET B 1 173 ? -1.85 -25.812 -1.606 1 97 173 MET B O 1
ATOM 3765 N N . ILE B 1 174 ? -1.163 -27.891 -2.201 1 97.88 174 ILE B N 1
ATOM 3766 C CA . ILE B 1 174 ? 0.269 -27.672 -2.025 1 97.88 174 ILE B CA 1
ATOM 3767 C C . ILE B 1 174 ? 0.982 -27.828 -3.367 1 97.88 174 ILE B C 1
ATOM 3769 O O . ILE B 1 174 ? 0.967 -28.906 -3.963 1 97.88 174 ILE B O 1
ATOM 3773 N N . ILE B 1 175 ? 1.56 -26.766 -3.816 1 98.62 175 ILE B N 1
ATOM 3774 C CA . ILE B 1 175 ? 2.252 -26.734 -5.102 1 98.62 175 ILE B CA 1
ATOM 3775 C C . ILE B 1 175 ? 3.756 -26.594 -4.871 1 98.62 175 ILE B C 1
ATOM 3777 O O . ILE B 1 175 ? 4.199 -25.781 -4.062 1 98.62 175 ILE B O 1
ATOM 3781 N N . ALA B 1 176 ? 4.492 -27.438 -5.508 1 98.69 176 ALA B N 1
ATOM 3782 C CA . ALA B 1 176 ? 5.941 -27.453 -5.352 1 98.69 176 ALA B CA 1
ATOM 3783 C C . ALA B 1 176 ? 6.617 -26.594 -6.422 1 98.69 176 ALA B C 1
ATOM 3785 O O . ALA B 1 176 ? 6.375 -26.781 -7.617 1 98.69 176 ALA B O 1
ATOM 3786 N N . ARG B 1 177 ? 7.367 -25.703 -5.992 1 98.31 177 ARG B N 1
ATOM 3787 C CA . ARG B 1 177 ? 8.141 -24.875 -6.918 1 98.31 177 ARG B CA 1
ATOM 3788 C C . ARG B 1 177 ? 9.539 -25.438 -7.117 1 98.31 177 ARG B C 1
ATOM 3790 O O . ARG B 1 177 ? 10.281 -25.641 -6.152 1 98.31 177 ARG B O 1
ATOM 3797 N N . VAL B 1 178 ? 9.883 -25.656 -8.359 1 98.12 178 VAL B N 1
ATOM 3798 C CA . VAL B 1 178 ? 11.164 -26.234 -8.75 1 98.12 178 VAL B CA 1
ATOM 3799 C C . VAL B 1 178 ? 12.148 -25.125 -9.109 1 98.12 178 VAL B C 1
ATOM 3801 O O . VAL B 1 178 ? 11.922 -24.375 -10.055 1 98.12 178 VAL B O 1
ATOM 3804 N N . GLU B 1 179 ? 13.289 -25.109 -8.406 1 96 179 GLU B N 1
ATOM 3805 C CA . GLU B 1 179 ? 14.219 -24 -8.555 1 96 179 GLU B CA 1
ATOM 3806 C C . GLU B 1 179 ? 15.414 -24.391 -9.414 1 96 179 GLU B C 1
ATOM 3808 O O . GLU B 1 179 ? 16.375 -23.625 -9.547 1 96 179 GLU B O 1
ATOM 3813 N N . SER B 1 180 ? 15.375 -25.531 -10.055 1 96.69 180 SER B N 1
ATOM 3814 C CA . SER B 1 180 ? 16.484 -26.078 -10.836 1 96.69 180 SER B CA 1
ATOM 3815 C C . SER B 1 180 ? 16.922 -25.094 -11.93 1 96.69 180 SER B C 1
ATOM 3817 O O . SER B 1 180 ? 18.109 -24.859 -12.117 1 96.69 180 SER B O 1
ATOM 3819 N N . LEU B 1 1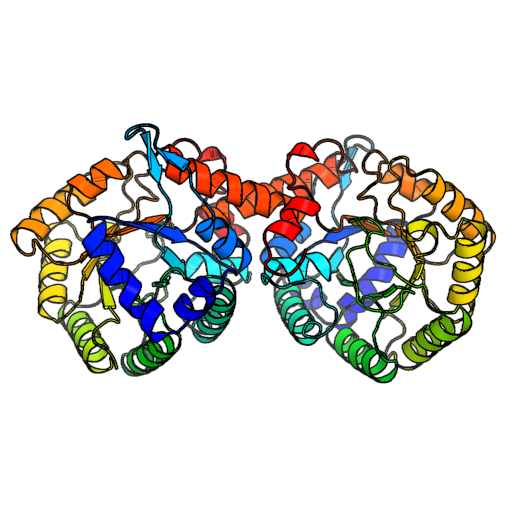81 ? 15.953 -24.531 -12.648 1 95.19 181 LEU B N 1
ATOM 3820 C CA . LEU B 1 181 ? 16.312 -23.656 -13.766 1 95.19 181 LEU B CA 1
ATOM 3821 C C . LEU B 1 181 ? 16.859 -22.328 -13.266 1 95.19 181 LEU B C 1
ATOM 3823 O O . LEU B 1 181 ? 17.766 -21.75 -13.883 1 95.19 181 LEU B O 1
ATOM 3827 N N . ILE B 1 182 ? 16.359 -21.875 -12.164 1 91.38 182 ILE B N 1
ATOM 3828 C CA . ILE B 1 182 ? 16.859 -20.656 -11.531 1 91.38 182 ILE B CA 1
ATOM 3829 C C . ILE B 1 182 ? 18.328 -20.844 -11.133 1 91.38 182 ILE B C 1
ATOM 3831 O O . ILE B 1 182 ? 19.125 -19.922 -11.258 1 91.38 182 ILE B O 1
ATOM 3835 N N . LEU B 1 183 ? 18.672 -22 -10.719 1 90.75 183 LEU B N 1
ATOM 3836 C CA . LEU B 1 183 ? 20 -22.297 -10.188 1 90.75 183 LEU B CA 1
ATOM 3837 C C . LEU B 1 183 ? 20.891 -22.875 -11.273 1 90.75 183 LEU B C 1
ATOM 3839 O O . LEU B 1 183 ? 21.984 -23.375 -10.977 1 90.75 183 LEU B O 1
ATOM 3843 N N . ASP B 1 184 ? 20.422 -22.969 -12.469 1 92.06 184 ASP B N 1
ATOM 3844 C CA . ASP B 1 184 ? 21.156 -23.453 -13.633 1 92.06 184 ASP B CA 1
ATOM 3845 C C . ASP B 1 184 ? 21.547 -24.922 -13.461 1 92.06 184 ASP B C 1
ATOM 3847 O O . ASP B 1 184 ? 22.656 -25.312 -13.852 1 92.06 184 ASP B O 1
ATOM 3851 N N . ALA B 1 185 ? 20.688 -25.688 -12.75 1 94.44 185 ALA B N 1
ATOM 3852 C CA . ALA B 1 185 ? 20.922 -27.109 -12.562 1 94.44 185 ALA B CA 1
ATOM 3853 C C . ALA B 1 185 ? 20.516 -27.906 -13.797 1 94.44 185 ALA B C 1
ATOM 3855 O O . ALA B 1 185 ? 20.812 -29.094 -13.914 1 94.44 185 ALA B O 1
ATOM 3856 N N . GLY B 1 186 ? 19.734 -27.312 -14.695 1 95.44 186 GLY B N 1
ATOM 3857 C CA . GLY B 1 186 ? 19.422 -27.906 -15.992 1 95.44 186 GLY B CA 1
ATOM 3858 C C . GLY B 1 186 ? 18.047 -28.531 -16.047 1 95.44 186 GLY B C 1
ATOM 3859 O O . GLY B 1 186 ? 17.391 -28.703 -15.008 1 95.44 186 GLY B O 1
ATOM 3860 N N . MET B 1 187 ? 17.656 -28.906 -17.266 1 98.19 187 MET B N 1
ATOM 3861 C CA . MET B 1 187 ? 16.312 -29.406 -17.547 1 98.19 187 MET B CA 1
ATOM 3862 C C . MET B 1 187 ? 16.109 -30.797 -16.953 1 98.19 187 MET B C 1
ATOM 3864 O O . MET B 1 187 ? 15.055 -31.094 -16.391 1 98.19 187 MET B O 1
ATOM 3868 N N . GLU B 1 188 ? 17.078 -31.594 -17.047 1 98.25 188 GLU B N 1
ATOM 3869 C CA . GLU B 1 188 ? 16.984 -32.969 -16.531 1 98.25 188 GLU B CA 1
ATOM 3870 C C . GLU B 1 188 ? 16.719 -32.969 -15.023 1 98.25 188 GLU B C 1
ATOM 3872 O O . GLU B 1 188 ? 15.852 -33.688 -14.539 1 98.25 188 GLU B O 1
ATOM 3877 N N . ASP B 1 189 ? 17.469 -32.125 -14.367 1 98.19 189 ASP B N 1
ATOM 3878 C CA . ASP B 1 189 ? 17.281 -32.031 -12.922 1 98.19 189 ASP B CA 1
ATOM 3879 C C . ASP B 1 189 ? 15.883 -31.5 -12.594 1 98.19 189 ASP B C 1
ATOM 3881 O O . ASP B 1 189 ? 15.227 -32 -11.688 1 98.19 189 ASP B O 1
ATOM 3885 N N . ALA B 1 190 ? 15.445 -30.484 -13.305 1 98.56 190 ALA B N 1
ATOM 3886 C CA . ALA B 1 190 ? 14.125 -29.906 -13.094 1 98.56 190 ALA B CA 1
ATOM 3887 C C . ALA B 1 190 ? 13.023 -30.953 -13.234 1 98.56 190 ALA B C 1
ATOM 3889 O O . ALA B 1 190 ? 12.133 -31.047 -12.391 1 98.56 190 ALA B O 1
ATOM 3890 N N . LEU B 1 191 ? 13.156 -31.75 -14.297 1 98.75 191 LEU B N 1
ATOM 3891 C CA . LEU B 1 191 ? 12.141 -32.75 -14.57 1 98.75 191 LEU B CA 1
ATOM 3892 C C . LEU B 1 191 ? 12.18 -33.875 -13.531 1 98.75 191 LEU B C 1
ATOM 3894 O O . LEU B 1 191 ? 11.141 -34.312 -13.047 1 98.75 191 LEU B O 1
ATOM 3898 N N . GLU B 1 192 ? 13.359 -34.312 -13.195 1 98.69 192 GLU B N 1
ATOM 3899 C CA . GLU B 1 192 ? 13.5 -35.344 -12.172 1 98.69 192 GLU B CA 1
ATOM 3900 C C . GLU B 1 192 ? 12.828 -34.938 -10.867 1 98.69 192 GLU B C 1
ATOM 3902 O O . GLU B 1 192 ? 12.086 -35.688 -10.258 1 98.69 192 GLU B O 1
ATOM 3907 N N . ARG B 1 193 ? 13.078 -33.781 -10.469 1 98.75 193 ARG B N 1
ATOM 3908 C CA . ARG B 1 193 ? 12.508 -33.219 -9.234 1 98.75 193 ARG B CA 1
ATOM 3909 C C . ARG B 1 193 ? 10.992 -33.062 -9.359 1 98.75 193 ARG B C 1
ATOM 3911 O O . ARG B 1 193 ? 10.25 -33.469 -8.453 1 98.75 193 ARG B O 1
ATOM 3918 N N . ALA B 1 194 ? 10.562 -32.531 -10.445 1 98.81 194 ALA B N 1
ATOM 3919 C CA . ALA B 1 194 ? 9.133 -32.312 -10.648 1 98.81 194 ALA B CA 1
ATOM 3920 C C . ALA B 1 194 ? 8.375 -33.625 -10.562 1 98.81 194 ALA B C 1
ATOM 3922 O O . ALA B 1 194 ? 7.309 -33.719 -9.945 1 98.81 194 ALA B O 1
ATOM 3923 N N . PHE B 1 195 ? 8.945 -34.656 -11.211 1 98.81 195 PHE B N 1
ATOM 3924 C CA . PHE B 1 195 ? 8.305 -35.969 -11.18 1 98.81 195 PHE B CA 1
ATOM 3925 C C . PHE B 1 195 ? 8.297 -36.531 -9.758 1 98.81 195 PHE B C 1
ATOM 3927 O O . PHE B 1 195 ? 7.273 -37.031 -9.289 1 98.81 195 PHE B O 1
ATOM 3934 N N . ALA B 1 196 ? 9.398 -36.406 -9.062 1 98.69 196 ALA B N 1
ATOM 3935 C CA . ALA B 1 196 ? 9.492 -36.875 -7.684 1 98.69 196 ALA B CA 1
ATOM 3936 C C . ALA B 1 196 ? 8.492 -36.156 -6.781 1 98.69 196 ALA B C 1
ATOM 3938 O O . ALA B 1 196 ? 7.828 -36.781 -5.953 1 98.69 196 ALA B O 1
ATOM 3939 N N . TYR B 1 197 ? 8.422 -34.844 -6.938 1 98.75 197 TYR B N 1
ATOM 3940 C CA . TYR B 1 197 ? 7.512 -34.062 -6.125 1 98.75 197 TYR B CA 1
ATOM 3941 C C . TYR B 1 197 ? 6.062 -34.438 -6.406 1 98.75 197 TYR B C 1
ATOM 3943 O O . TYR B 1 197 ? 5.25 -34.531 -5.484 1 98.75 197 TYR B O 1
ATOM 3951 N N . SER B 1 198 ? 5.738 -34.625 -7.645 1 98.5 198 SER B N 1
ATOM 3952 C CA . SER B 1 198 ? 4.395 -35.031 -8.031 1 98.5 198 SER B CA 1
ATOM 3953 C C . SER B 1 198 ? 4.047 -36.406 -7.422 1 98.5 198 SER B C 1
ATOM 3955 O O . SER B 1 198 ? 2.939 -36.594 -6.918 1 98.5 198 SER B O 1
ATOM 3957 N N . GLU B 1 199 ? 4.988 -37.25 -7.457 1 97.88 199 GLU B N 1
ATOM 3958 C CA . GLU B 1 199 ? 4.785 -38.594 -6.906 1 97.88 199 GLU B CA 1
ATOM 3959 C C . GLU B 1 199 ? 4.641 -38.562 -5.387 1 97.88 199 GLU B C 1
ATOM 3961 O O . GLU B 1 199 ? 3.961 -39.406 -4.797 1 97.88 199 GLU B O 1
ATOM 3966 N N . SER B 1 200 ? 5.215 -37.531 -4.832 1 97.62 200 SER B N 1
ATOM 3967 C CA . SER B 1 200 ? 5.199 -37.438 -3.377 1 97.62 200 SER B CA 1
ATOM 3968 C C . SER B 1 200 ? 3.898 -36.812 -2.885 1 97.62 200 SER B C 1
ATOM 3970 O O . SER B 1 200 ? 3.678 -36.688 -1.679 1 97.62 200 SER B O 1
ATOM 3972 N N . GLY B 1 201 ? 3.08 -36.344 -3.812 1 97 201 GLY B N 1
ATOM 3973 C CA . GLY B 1 201 ? 1.758 -35.906 -3.4 1 97 201 GLY B CA 1
ATOM 3974 C C . GLY B 1 201 ? 1.483 -34.438 -3.744 1 97 201 GLY B C 1
ATOM 3975 O O . GLY B 1 201 ? 0.382 -33.938 -3.51 1 97 201 GLY B O 1
ATOM 3976 N N . ALA B 1 202 ? 2.461 -33.719 -4.273 1 98.25 202 ALA B N 1
ATOM 3977 C CA . ALA B 1 202 ? 2.211 -32.344 -4.668 1 98.25 202 ALA B CA 1
ATOM 3978 C C . ALA B 1 202 ? 1.009 -32.25 -5.602 1 98.25 202 ALA B C 1
ATOM 3980 O O . ALA B 1 202 ? 0.855 -33.062 -6.512 1 98.25 202 ALA B O 1
ATOM 3981 N N . ASP B 1 203 ? 0.129 -31.234 -5.367 1 97.5 203 ASP B N 1
ATOM 3982 C CA . ASP B 1 203 ? -1.057 -31.047 -6.199 1 97.5 203 ASP B CA 1
ATOM 3983 C C . ASP B 1 203 ? -0.691 -30.406 -7.539 1 97.5 203 ASP B C 1
ATOM 3985 O O . ASP B 1 203 ? -1.478 -30.453 -8.492 1 97.5 203 ASP B O 1
ATOM 3989 N N . GLY B 1 204 ? 0.44 -29.828 -7.578 1 98.25 204 GLY B N 1
ATOM 3990 C CA . GLY B 1 204 ? 0.93 -29.188 -8.789 1 98.25 204 GLY B CA 1
ATOM 3991 C C . GLY B 1 204 ? 2.398 -28.812 -8.711 1 98.25 204 GLY B C 1
ATOM 3992 O O . GLY B 1 204 ? 3.047 -29.031 -7.688 1 98.25 204 GLY B O 1
ATOM 3993 N N . ILE B 1 205 ? 2.893 -28.312 -9.828 1 98.88 205 ILE B N 1
ATOM 3994 C CA . ILE B 1 205 ? 4.285 -27.906 -9.969 1 98.88 205 ILE B CA 1
ATOM 3995 C C . ILE B 1 205 ? 4.352 -26.469 -10.492 1 98.88 205 ILE B C 1
ATOM 3997 O O . ILE B 1 205 ? 3.604 -26.094 -11.406 1 98.88 205 ILE B O 1
ATOM 4001 N N . MET B 1 206 ? 5.129 -25.656 -9.828 1 98.88 206 MET B N 1
ATOM 4002 C CA . MET B 1 206 ? 5.531 -24.359 -10.391 1 98.88 206 MET B CA 1
ATOM 4003 C C . MET B 1 206 ? 6.957 -24.422 -10.93 1 98.88 206 MET B C 1
ATOM 4005 O O . MET B 1 206 ? 7.883 -24.781 -10.203 1 98.88 206 MET B O 1
ATOM 4009 N N . ILE B 1 207 ? 7.129 -24.172 -12.188 1 98.62 207 ILE B N 1
ATOM 4010 C CA . ILE B 1 207 ? 8.461 -24.094 -12.773 1 98.62 207 ILE B CA 1
ATOM 4011 C C . ILE B 1 207 ? 8.859 -22.625 -12.961 1 98.62 207 ILE B C 1
ATOM 4013 O O . ILE B 1 207 ? 8.094 -21.844 -13.523 1 98.62 207 ILE B O 1
ATOM 4017 N N . HIS B 1 208 ? 9.961 -22.25 -12.438 1 95 208 HIS B N 1
ATOM 4018 C CA . HIS B 1 208 ? 10.438 -20.875 -12.453 1 95 208 HIS B CA 1
ATOM 4019 C C . HIS B 1 208 ? 11.719 -20.734 -13.266 1 95 208 HIS B C 1
ATOM 4021 O O . HIS B 1 208 ? 12.555 -21.656 -13.273 1 95 208 HIS B O 1
ATOM 4027 N N . SER B 1 209 ? 11.805 -19.703 -14.031 1 93.81 209 SER B N 1
ATOM 4028 C CA . SER B 1 209 ? 12.961 -19.406 -14.867 1 93.81 209 SER B CA 1
ATOM 4029 C C . SER B 1 209 ? 13.242 -17.906 -14.898 1 93.81 209 SER B C 1
ATOM 4031 O O . SER B 1 209 ? 12.328 -17.094 -14.781 1 93.81 209 SER B O 1
ATOM 4033 N N . ARG B 1 210 ? 14.539 -17.547 -15.055 1 91.25 210 ARG B N 1
ATOM 4034 C CA . ARG B 1 210 ? 14.914 -16.141 -15.148 1 91.25 210 ARG B CA 1
ATOM 4035 C C . ARG B 1 210 ? 15.305 -15.766 -16.578 1 91.25 210 ARG B C 1
ATOM 4037 O O . ARG B 1 210 ? 15.641 -14.609 -16.844 1 91.25 210 ARG B O 1
ATOM 4044 N N . HIS B 1 211 ? 15.281 -16.766 -17.422 1 93.31 211 HIS B N 1
ATOM 4045 C CA . HIS B 1 211 ? 15.625 -16.469 -18.812 1 93.31 211 HIS B CA 1
ATOM 4046 C C . HIS B 1 211 ? 14.508 -15.68 -19.5 1 93.31 211 HIS B C 1
ATOM 4048 O O . HIS B 1 211 ? 13.328 -15.898 -19.219 1 93.31 211 HIS B O 1
ATOM 4054 N N . GLN B 1 212 ? 14.891 -14.914 -20.469 1 94.06 212 GLN B N 1
ATOM 4055 C CA . GLN B 1 212 ? 13.977 -13.922 -21.016 1 94.06 212 GLN B CA 1
ATOM 4056 C C . GLN B 1 212 ? 13.141 -14.5 -22.156 1 94.06 212 GLN B C 1
ATOM 4058 O O . GLN B 1 212 ? 12.102 -13.953 -22.5 1 94.06 212 GLN B O 1
ATOM 4063 N N . ASP B 1 213 ? 13.547 -15.578 -22.75 1 95.38 213 ASP B N 1
ATOM 4064 C CA . ASP B 1 213 ? 12.898 -16.016 -23.969 1 95.38 213 ASP B CA 1
ATOM 4065 C C . ASP B 1 213 ? 11.828 -17.078 -23.672 1 95.38 213 ASP B C 1
ATOM 4067 O O . ASP B 1 213 ? 11.078 -17.469 -24.578 1 95.38 213 ASP B O 1
ATOM 4071 N N . GLY B 1 214 ? 11.719 -17.641 -22.531 1 96.25 214 GLY B N 1
ATOM 4072 C CA . GLY B 1 214 ? 10.68 -18.578 -22.125 1 96.25 214 GLY B CA 1
ATOM 4073 C C . GLY B 1 214 ? 10.844 -19.953 -22.719 1 96.25 214 GLY B C 1
ATOM 4074 O O . GLY B 1 214 ? 10.008 -20.828 -22.516 1 96.25 214 GLY B O 1
ATOM 4075 N N . LYS B 1 215 ? 11.938 -20.25 -23.422 1 97.38 215 LYS B N 1
ATOM 4076 C CA . LYS B 1 215 ? 12.117 -21.516 -24.125 1 97.38 215 LYS B CA 1
ATOM 4077 C C . LYS B 1 215 ? 12.172 -22.688 -23.141 1 97.38 215 LYS B C 1
ATOM 4079 O O . LYS B 1 215 ? 11.523 -23.703 -23.359 1 97.38 215 LYS B O 1
ATOM 4084 N N . GLU B 1 216 ? 12.906 -22.484 -22.125 1 97.62 216 GLU B N 1
ATOM 4085 C CA . GLU B 1 216 ? 13.047 -23.594 -21.188 1 97.62 216 GLU B CA 1
ATOM 4086 C C . GLU B 1 216 ? 11.727 -23.875 -20.469 1 97.62 216 GLU B C 1
ATOM 4088 O O . GLU B 1 216 ? 11.461 -25.016 -20.078 1 97.62 216 GLU B O 1
ATOM 4093 N N . ILE B 1 217 ? 10.93 -22.875 -20.328 1 97.94 217 ILE B N 1
ATOM 4094 C CA . ILE B 1 217 ? 9.625 -23.031 -19.688 1 97.94 217 ILE B CA 1
ATOM 4095 C C . ILE B 1 217 ? 8.719 -23.891 -20.578 1 97.94 217 ILE B C 1
ATOM 4097 O O . ILE B 1 217 ? 8.039 -24.797 -20.094 1 97.94 217 ILE B O 1
ATOM 4101 N N . PHE B 1 218 ? 8.727 -23.688 -21.859 1 98.56 218 PHE B N 1
ATOM 4102 C CA . PHE B 1 218 ? 7.934 -24.453 -22.812 1 98.56 218 PHE B CA 1
ATOM 4103 C C . PHE B 1 218 ? 8.438 -25.875 -22.906 1 98.56 218 PHE B C 1
ATOM 4105 O O . PHE B 1 218 ? 7.637 -26.828 -22.953 1 98.56 218 PHE B O 1
ATOM 4112 N N . ASP B 1 219 ? 9.727 -25.984 -22.953 1 98.56 219 ASP B N 1
ATOM 4113 C CA . ASP B 1 219 ? 10.312 -27.328 -23 1 98.56 219 ASP B CA 1
ATOM 4114 C C . ASP B 1 219 ? 9.93 -28.141 -21.75 1 98.56 219 ASP B C 1
ATOM 4116 O O . ASP B 1 219 ? 9.539 -29.297 -21.875 1 98.56 219 ASP B O 1
ATOM 4120 N N . PHE B 1 220 ? 10.039 -27.531 -20.656 1 98.75 220 PHE B N 1
ATOM 4121 C CA . PHE B 1 220 ? 9.656 -28.188 -19.422 1 98.75 220 PHE B CA 1
ATOM 4122 C C . PHE B 1 220 ? 8.203 -28.625 -19.453 1 98.75 220 PHE B C 1
ATOM 4124 O O . PHE B 1 220 ? 7.883 -29.766 -19.141 1 98.75 220 PHE B O 1
ATOM 4131 N N . ALA B 1 221 ? 7.293 -27.703 -19.797 1 98.81 221 ALA B N 1
ATOM 4132 C CA . ALA B 1 221 ? 5.859 -27.984 -19.828 1 98.81 221 ALA B CA 1
ATOM 4133 C C . ALA B 1 221 ? 5.555 -29.188 -20.734 1 98.81 221 ALA B C 1
ATOM 4135 O O . ALA B 1 221 ? 4.801 -30.078 -20.344 1 98.81 221 ALA B O 1
ATOM 4136 N N . LYS B 1 222 ? 6.18 -29.188 -21.891 1 98.5 222 LYS B N 1
ATOM 4137 C CA . LYS B 1 222 ? 5.961 -30.266 -22.844 1 98.5 222 LYS B CA 1
ATOM 4138 C C . LYS B 1 222 ? 6.34 -31.625 -22.234 1 98.5 222 LYS B C 1
ATOM 4140 O O . LYS B 1 222 ? 5.559 -32.562 -22.281 1 98.5 222 LYS B O 1
ATOM 4145 N N . GLN B 1 223 ? 7.484 -31.656 -21.656 1 98.62 223 GLN B N 1
ATOM 4146 C CA . GLN B 1 223 ? 7.988 -32.906 -21.109 1 98.62 223 GLN B CA 1
ATOM 4147 C C . GLN B 1 223 ? 7.215 -33.312 -19.859 1 98.62 223 GLN B C 1
ATOM 4149 O O . GLN B 1 223 ? 6.871 -34.5 -19.688 1 98.62 223 GLN B O 1
ATOM 4154 N N . TYR B 1 224 ? 6.949 -32.438 -19 1 98.62 224 TYR B N 1
ATOM 4155 C CA . TYR B 1 224 ? 6.207 -32.719 -17.781 1 98.62 224 TYR B CA 1
ATOM 4156 C C . TYR B 1 224 ? 4.809 -33.219 -18.094 1 98.62 224 TYR B C 1
ATOM 4158 O O . TYR B 1 224 ? 4.336 -34.188 -17.484 1 98.62 224 TYR B O 1
ATOM 4166 N N . ARG B 1 225 ? 4.141 -32.625 -19.109 1 98.19 225 ARG B N 1
ATOM 4167 C CA . ARG B 1 225 ? 2.773 -32.969 -19.484 1 98.19 225 ARG B CA 1
ATOM 4168 C C . ARG B 1 225 ? 2.705 -34.375 -20.078 1 98.19 225 ARG B C 1
ATOM 4170 O O . ARG B 1 225 ? 1.668 -35.031 -20 1 98.19 225 ARG B O 1
ATOM 4177 N N . SER B 1 226 ? 3.754 -34.781 -20.641 1 97.75 226 SER B N 1
ATOM 4178 C CA . SER B 1 226 ? 3.775 -36.125 -21.188 1 97.75 226 SER B CA 1
ATOM 4179 C C . SER B 1 226 ? 3.547 -37.188 -20.109 1 97.75 226 SER B C 1
ATOM 4181 O O . SER B 1 226 ? 2.941 -38.219 -20.375 1 97.75 226 SER B O 1
ATOM 4183 N N . LYS B 1 227 ? 3.971 -36.906 -18.953 1 97.25 227 LYS B N 1
ATOM 4184 C CA . LYS B 1 227 ? 3.816 -37.844 -17.844 1 97.25 227 LYS B CA 1
ATOM 4185 C C . LYS B 1 227 ? 2.607 -37.469 -16.984 1 97.25 227 LYS B C 1
ATOM 4187 O O . LYS B 1 227 ? 1.899 -38.375 -16.5 1 97.25 227 LYS B O 1
ATOM 4192 N N . TYR B 1 228 ? 2.408 -36.219 -16.797 1 97.38 228 TYR B N 1
ATOM 4193 C CA . TYR B 1 228 ? 1.315 -35.75 -15.953 1 97.38 228 TYR B CA 1
ATOM 4194 C C . TYR B 1 228 ? 0.421 -34.781 -16.703 1 97.38 228 TYR B C 1
ATOM 4196 O O . TYR B 1 228 ? 0.492 -33.562 -16.5 1 97.38 228 TYR B O 1
ATOM 4204 N N . PRO B 1 229 ? -0.511 -35.25 -17.453 1 95.69 229 PRO B N 1
ATOM 4205 C CA . PRO B 1 229 ? -1.353 -34.406 -18.281 1 95.69 229 PRO B CA 1
ATOM 4206 C C . PRO B 1 229 ? -2.355 -33.594 -17.469 1 95.69 229 PRO B C 1
ATOM 4208 O O . PRO B 1 229 ? -2.797 -32.531 -17.906 1 95.69 229 PRO B O 1
ATOM 4211 N N . ASP B 1 230 ? -2.641 -34.031 -16.266 1 94 230 ASP B N 1
ATOM 4212 C CA . ASP B 1 230 ? -3.775 -33.438 -15.562 1 94 230 ASP B CA 1
ATOM 4213 C C . ASP B 1 230 ? -3.318 -32.688 -14.312 1 94 230 ASP B C 1
ATOM 4215 O O . ASP B 1 230 ? -4.121 -32.031 -13.648 1 94 230 ASP B O 1
ATOM 4219 N N . LYS B 1 231 ? -2.039 -32.75 -13.961 1 96.88 231 LYS B N 1
ATOM 4220 C CA . LYS B 1 231 ? -1.557 -32.062 -12.766 1 96.88 231 LYS B CA 1
ATOM 4221 C C . LYS B 1 231 ? -1.43 -30.547 -13.008 1 96.88 231 LYS B C 1
ATOM 4223 O O . LYS B 1 231 ? -1.118 -30.109 -14.117 1 96.88 231 LYS B O 1
ATOM 4228 N N . ILE B 1 232 ? -1.663 -29.812 -11.945 1 98.12 232 ILE B N 1
ATOM 4229 C CA . ILE B 1 232 ? -1.606 -28.359 -12.055 1 98.12 232 ILE B CA 1
ATOM 4230 C C . ILE B 1 232 ? -0.177 -27.922 -12.367 1 98.12 232 ILE B C 1
ATOM 4232 O O . ILE B 1 232 ? 0.774 -28.391 -11.734 1 98.12 232 ILE B O 1
ATOM 4236 N N . LEU B 1 233 ? -0.03 -27.156 -13.359 1 98.81 233 LEU B N 1
ATOM 4237 C CA . LEU B 1 233 ? 1.245 -26.562 -13.75 1 98.81 233 LEU B CA 1
ATOM 4238 C C . LEU B 1 233 ? 1.175 -25.031 -13.695 1 98.81 233 LEU B C 1
ATOM 4240 O O . LEU B 1 233 ? 0.242 -24.438 -14.234 1 98.81 233 LEU B O 1
ATOM 4244 N N . VAL B 1 234 ? 2.16 -24.391 -12.953 1 98.88 234 VAL B N 1
ATOM 4245 C CA . VAL B 1 234 ? 2.152 -22.953 -12.664 1 98.88 234 VAL B CA 1
ATOM 4246 C C . VAL B 1 234 ? 3.41 -22.312 -13.242 1 98.88 234 VAL B C 1
ATOM 4248 O O . VAL B 1 234 ? 4.5 -22.875 -13.164 1 98.88 234 VAL B O 1
ATOM 4251 N N . CYS B 1 235 ? 3.287 -21.141 -13.836 1 98.62 235 CYS B N 1
ATOM 4252 C CA . CYS B 1 235 ? 4.449 -20.359 -14.25 1 98.62 235 CYS B CA 1
ATOM 4253 C C . CYS B 1 235 ? 4.301 -18.891 -13.836 1 98.62 235 CYS B C 1
ATOM 4255 O O . CYS B 1 235 ? 3.209 -18.469 -13.461 1 98.62 235 CYS B O 1
ATOM 4257 N N . VAL B 1 236 ? 5.391 -18.156 -13.797 1 98.25 236 VAL B N 1
ATOM 4258 C CA . VAL B 1 236 ? 5.508 -16.734 -13.484 1 98.25 236 VAL B CA 1
ATOM 4259 C C . VAL B 1 236 ? 6.289 -16.031 -14.586 1 98.25 236 VAL B C 1
ATOM 4261 O O . VAL B 1 236 ? 7.523 -16 -14.57 1 98.25 236 VAL B O 1
ATOM 4264 N N . PRO B 1 237 ? 5.617 -15.375 -15.484 1 97.88 237 PRO B N 1
ATOM 4265 C CA . PRO B 1 237 ? 6.285 -14.859 -16.672 1 97.88 237 PRO B CA 1
ATOM 4266 C C . PRO B 1 237 ? 6.863 -13.461 -16.469 1 97.88 237 PRO B C 1
ATOM 4268 O O . PRO B 1 237 ? 6.75 -12.602 -17.344 1 97.88 237 PRO B O 1
ATOM 4271 N N . THR B 1 238 ? 7.539 -13.242 -15.367 1 95.62 238 THR B N 1
ATOM 4272 C CA . THR B 1 238 ? 8.133 -11.945 -15.07 1 95.62 238 THR B CA 1
ATOM 4273 C C . THR B 1 238 ? 9.32 -11.664 -15.984 1 95.62 238 THR B C 1
ATOM 4275 O O . THR B 1 238 ? 9.422 -10.578 -16.562 1 95.62 238 THR B O 1
ATOM 4278 N N . SER B 1 239 ? 10.211 -12.648 -16.172 1 93.75 239 SER B N 1
ATOM 4279 C CA . SER B 1 239 ? 11.422 -12.461 -16.969 1 93.75 239 SER B CA 1
ATOM 4280 C C . SER B 1 239 ? 11.156 -12.688 -18.453 1 93.75 239 SER B C 1
ATOM 4282 O O . SER B 1 239 ? 11.891 -12.18 -19.297 1 93.75 239 SER B O 1
ATOM 4284 N N . TYR B 1 240 ? 10.242 -13.438 -18.766 1 96.88 240 TYR B N 1
ATOM 4285 C CA . TYR B 1 240 ? 9.859 -13.703 -20.141 1 96.88 240 TYR B CA 1
ATOM 4286 C C . TYR B 1 240 ? 8.5 -13.086 -20.469 1 96.88 240 TYR B C 1
ATOM 4288 O O . TYR B 1 240 ? 7.59 -13.781 -20.922 1 96.88 240 TYR B O 1
ATOM 4296 N N . ASN B 1 241 ? 8.469 -11.797 -20.312 1 97.31 241 ASN B N 1
ATOM 4297 C CA . ASN B 1 241 ? 7.227 -11.023 -20.328 1 97.31 241 ASN B CA 1
ATOM 4298 C C . ASN B 1 241 ? 6.734 -10.773 -21.75 1 97.31 241 ASN B C 1
ATOM 4300 O O . ASN B 1 241 ? 5.684 -10.164 -21.938 1 97.31 241 ASN B O 1
ATOM 4304 N N . GLU B 1 242 ? 7.422 -11.281 -22.766 1 97.62 242 GLU B N 1
ATOM 4305 C CA . GLU B 1 242 ? 6.961 -11.164 -24.141 1 97.62 242 GLU B CA 1
ATOM 4306 C C . GLU B 1 242 ? 5.957 -12.266 -24.484 1 97.62 242 GLU B C 1
ATOM 4308 O O . GLU B 1 242 ? 5.246 -12.172 -25.484 1 97.62 242 GLU B O 1
ATOM 4313 N N . ILE B 1 243 ? 6 -13.336 -23.703 1 98.19 243 ILE B N 1
ATOM 4314 C CA . ILE B 1 243 ? 5.113 -14.469 -23.953 1 98.19 243 ILE B CA 1
ATOM 4315 C C . ILE B 1 243 ? 3.699 -14.133 -23.469 1 98.19 243 ILE B C 1
ATOM 4317 O O . ILE B 1 243 ? 3.512 -13.648 -22.359 1 98.19 243 ILE B O 1
ATOM 4321 N N . LYS B 1 244 ? 2.754 -14.383 -24.344 1 98.12 244 LYS B N 1
ATOM 4322 C CA . LYS B 1 244 ? 1.366 -14.055 -24.031 1 98.12 244 LYS B CA 1
ATOM 4323 C C . LYS B 1 244 ? 0.703 -15.18 -23.234 1 98.12 244 LYS B C 1
ATOM 4325 O O . LYS B 1 244 ? 1.105 -16.344 -23.344 1 98.12 244 LYS B O 1
ATOM 4330 N N . PHE B 1 245 ? -0.374 -14.844 -22.562 1 98.31 245 PHE B N 1
ATOM 4331 C CA . PHE B 1 245 ? -1.155 -15.758 -21.734 1 98.31 245 PHE B CA 1
ATOM 4332 C C . PHE B 1 245 ? -1.604 -16.969 -22.547 1 98.31 245 PHE B C 1
ATOM 4334 O O . PHE B 1 245 ? -1.467 -18.109 -22.109 1 98.31 245 PHE B O 1
ATOM 4341 N N . ASP B 1 246 ? -2.082 -16.688 -23.719 1 97.94 246 ASP B N 1
ATOM 4342 C CA . ASP B 1 246 ? -2.646 -17.766 -24.547 1 97.94 246 ASP B CA 1
ATOM 4343 C C . ASP B 1 246 ? -1.572 -18.766 -24.953 1 97.94 246 ASP B C 1
ATOM 4345 O O . ASP B 1 246 ? -1.852 -19.969 -25.078 1 97.94 246 ASP B O 1
ATOM 4349 N N . GLU B 1 247 ? -0.391 -18.297 -25.125 1 98.31 247 GLU B N 1
ATOM 4350 C CA . GLU B 1 247 ? 0.714 -19.188 -25.438 1 98.31 247 GLU B CA 1
ATOM 4351 C C . GLU B 1 247 ? 1.017 -20.125 -24.266 1 98.31 247 GLU B C 1
ATOM 4353 O O . GLU B 1 247 ? 1.287 -21.312 -24.453 1 98.31 247 GLU B O 1
ATOM 4358 N N . LEU B 1 248 ? 0.97 -19.578 -23.094 1 98.62 248 LEU B N 1
ATOM 4359 C CA . LEU B 1 248 ? 1.214 -20.359 -21.891 1 98.62 248 LEU B CA 1
ATOM 4360 C C . LEU B 1 248 ? 0.089 -21.359 -21.656 1 98.62 248 LEU B C 1
ATOM 4362 O O . LEU B 1 248 ? 0.343 -22.516 -21.297 1 98.62 248 LEU B O 1
ATOM 4366 N N . LYS B 1 249 ? -1.134 -20.891 -21.906 1 98.19 249 LYS B N 1
ATOM 4367 C CA . LYS B 1 249 ? -2.293 -21.781 -21.828 1 98.19 249 LYS B CA 1
ATOM 4368 C C . LYS B 1 249 ? -2.152 -22.953 -22.797 1 98.19 249 LYS B C 1
ATOM 4370 O O . LYS B 1 249 ? -2.34 -24.109 -22.406 1 98.19 249 LYS B O 1
ATOM 4375 N N . GLN B 1 250 ? -1.748 -22.672 -23.953 1 97.75 250 GLN B N 1
ATOM 4376 C CA . GLN B 1 250 ? -1.59 -23.703 -24.969 1 97.75 250 GLN B CA 1
ATOM 4377 C C . GLN B 1 250 ? -0.466 -24.672 -24.594 1 97.75 250 GLN B C 1
ATOM 4379 O O . GLN B 1 250 ? -0.53 -25.859 -24.922 1 97.75 250 GLN B O 1
ATOM 4384 N N . ALA B 1 251 ? 0.519 -24.172 -23.906 1 98.25 251 ALA B N 1
ATOM 4385 C CA . ALA B 1 251 ? 1.664 -24.984 -23.5 1 98.25 251 ALA B CA 1
ATOM 4386 C C . ALA B 1 251 ? 1.291 -25.922 -22.359 1 98.25 251 ALA B C 1
ATOM 4388 O O . ALA B 1 251 ? 2.078 -26.797 -21.984 1 98.25 251 ALA B O 1
ATOM 4389 N N . GLY B 1 252 ? 0.104 -25.719 -21.781 1 98.12 252 GLY B N 1
ATOM 4390 C CA . GLY B 1 252 ? -0.379 -26.672 -20.781 1 98.12 252 GLY B CA 1
ATOM 4391 C C . GLY B 1 252 ? -0.352 -26.125 -19.375 1 98.12 252 GLY B C 1
ATOM 4392 O O . GLY B 1 252 ? -0.618 -26.844 -18.406 1 98.12 252 GLY B O 1
ATOM 4393 N N . PHE B 1 253 ? -0.036 -24.844 -19.219 1 98.75 253 PHE B N 1
ATOM 4394 C CA . PHE B 1 253 ? -0.068 -24.25 -17.891 1 98.75 253 PHE B CA 1
ATOM 4395 C C . PHE B 1 253 ? -1.503 -24.031 -17.422 1 98.75 253 PHE B C 1
ATOM 4397 O O . PHE B 1 253 ? -2.387 -23.75 -18.234 1 98.75 253 PHE B O 1
ATOM 4404 N N . ASN B 1 254 ? -1.744 -24.203 -16.125 1 98.75 254 ASN B N 1
ATOM 4405 C CA . ASN B 1 254 ? -3.066 -24.047 -15.523 1 98.75 254 ASN B CA 1
ATOM 4406 C C . ASN B 1 254 ? -3.184 -22.734 -14.766 1 98.75 254 ASN B C 1
ATOM 4408 O O . ASN B 1 254 ? -4.289 -22.234 -14.539 1 98.75 254 ASN B O 1
ATOM 4412 N N . ILE B 1 255 ? -2.057 -22.188 -14.273 1 98.88 255 ILE B N 1
ATOM 4413 C CA . ILE B 1 255 ? -2.02 -20.953 -13.5 1 98.88 255 ILE B CA 1
ATOM 4414 C C . ILE B 1 255 ? -0.87 -20.062 -13.984 1 98.88 255 ILE B C 1
ATOM 4416 O O . ILE B 1 255 ? 0.278 -20.516 -14.047 1 98.88 255 ILE B O 1
ATOM 4420 N N . VAL B 1 256 ? -1.188 -18.875 -14.375 1 98.88 256 VAL B N 1
ATOM 4421 C CA . VAL B 1 256 ? -0.203 -17.859 -14.711 1 98.88 256 VAL B CA 1
ATOM 4422 C C . VAL B 1 256 ? -0.239 -16.75 -13.672 1 98.88 256 VAL B C 1
ATOM 4424 O O . VAL B 1 256 ? -1.271 -16.094 -13.477 1 98.88 256 VAL B O 1
ATOM 4427 N N . ILE B 1 257 ? 0.891 -16.5 -13.016 1 98.81 257 ILE B N 1
ATOM 4428 C CA . ILE B 1 257 ? 0.948 -15.547 -11.914 1 98.81 257 ILE B CA 1
ATOM 4429 C C . ILE B 1 257 ? 1.71 -14.297 -12.352 1 98.81 257 ILE B C 1
ATOM 4431 O O . ILE B 1 257 ? 2.879 -14.383 -12.734 1 98.81 257 ILE B O 1
ATOM 4435 N N . TYR B 1 258 ? 1.077 -13.18 -12.359 1 98.62 258 TYR B N 1
ATOM 4436 C CA . TYR B 1 258 ? 1.732 -11.883 -12.453 1 98.62 258 TYR B CA 1
ATOM 4437 C C . TYR B 1 258 ? 2.104 -11.359 -11.07 1 98.62 258 TYR B C 1
ATOM 4439 O O . TYR B 1 258 ? 1.26 -10.805 -10.367 1 98.62 258 TYR B O 1
ATOM 4447 N N . ALA B 1 259 ? 3.363 -11.422 -10.742 1 97.62 259 ALA B N 1
ATOM 4448 C CA . ALA B 1 259 ? 3.752 -11.688 -9.359 1 97.62 259 ALA B CA 1
ATOM 4449 C C . ALA B 1 259 ? 4.133 -10.398 -8.641 1 97.62 259 ALA B C 1
ATOM 4451 O O . ALA B 1 259 ? 4.207 -10.367 -7.41 1 97.62 259 ALA B O 1
ATOM 4452 N N . ASN B 1 260 ? 4.398 -9.32 -9.305 1 96.62 260 ASN B N 1
ATOM 4453 C CA . ASN B 1 260 ? 4.941 -8.18 -8.578 1 96.62 260 ASN B CA 1
ATOM 4454 C C . ASN B 1 260 ? 4.648 -6.867 -9.297 1 96.62 260 ASN B C 1
ATOM 4456 O O . ASN B 1 260 ? 5.188 -5.82 -8.93 1 96.62 260 ASN B O 1
ATOM 4460 N N . HIS B 1 261 ? 3.816 -6.906 -10.219 1 98.19 261 HIS B N 1
ATOM 4461 C CA . HIS B 1 261 ? 3.652 -5.801 -11.156 1 98.19 261 HIS B CA 1
ATOM 4462 C C . HIS B 1 261 ? 2.854 -4.664 -10.531 1 98.19 261 HIS B C 1
ATOM 4464 O O . HIS B 1 261 ? 3.162 -3.49 -10.75 1 98.19 261 HIS B O 1
ATOM 4470 N N . MET B 1 262 ? 1.819 -4.98 -9.703 1 98.19 262 MET B N 1
ATOM 4471 C CA . MET B 1 262 ? 1.04 -3.93 -9.055 1 98.19 262 MET B CA 1
ATOM 4472 C C . MET B 1 262 ? 1.917 -3.092 -8.133 1 98.19 262 MET B C 1
ATOM 4474 O O . MET B 1 262 ? 1.86 -1.86 -8.164 1 98.19 262 MET B O 1
ATOM 4478 N N . LEU B 1 263 ? 2.738 -3.76 -7.352 1 97.19 263 LEU B N 1
ATOM 4479 C CA . LEU B 1 263 ? 3.582 -3.045 -6.398 1 97.19 263 LEU B CA 1
ATOM 4480 C C . LEU B 1 263 ? 4.613 -2.186 -7.125 1 97.19 263 LEU B C 1
ATOM 4482 O O . LEU B 1 263 ? 4.824 -1.025 -6.766 1 97.19 263 LEU B O 1
ATOM 4486 N N . ARG B 1 264 ? 5.277 -2.754 -8.125 1 97.56 264 ARG B N 1
ATOM 4487 C CA . ARG B 1 264 ? 6.297 -2.014 -8.859 1 97.56 264 ARG B CA 1
ATOM 4488 C C . ARG B 1 264 ? 5.703 -0.789 -9.547 1 97.56 264 ARG B C 1
ATOM 4490 O O . ARG B 1 264 ? 6.344 0.261 -9.625 1 97.56 264 ARG B O 1
ATOM 4497 N N . ALA B 1 265 ? 4.492 -0.93 -10.086 1 98.38 265 ALA B N 1
ATOM 4498 C CA . ALA B 1 265 ? 3.801 0.202 -10.695 1 98.38 265 ALA B CA 1
ATOM 4499 C C . ALA B 1 265 ? 3.508 1.286 -9.656 1 98.38 265 ALA B C 1
ATOM 4501 O O . ALA B 1 265 ? 3.736 2.471 -9.914 1 98.38 265 ALA B O 1
ATOM 4502 N N . ALA B 1 266 ? 2.99 0.895 -8.531 1 98 266 ALA B N 1
ATOM 4503 C CA . ALA B 1 266 ? 2.658 1.826 -7.453 1 98 266 ALA B CA 1
ATOM 4504 C C . ALA B 1 266 ? 3.893 2.6 -6.996 1 98 266 ALA B C 1
ATOM 4506 O O . ALA B 1 266 ? 3.836 3.818 -6.812 1 98 266 ALA B O 1
ATOM 4507 N N . TYR B 1 267 ? 5.008 1.879 -6.812 1 96.75 267 TYR B N 1
ATOM 4508 C CA . TYR B 1 267 ? 6.234 2.494 -6.324 1 96.75 267 TYR B CA 1
ATOM 4509 C C . TYR B 1 267 ? 6.754 3.535 -7.312 1 96.75 267 TYR B C 1
ATOM 4511 O O . TYR B 1 267 ? 7.148 4.633 -6.918 1 96.75 267 TYR B O 1
ATOM 4519 N N . LYS B 1 268 ? 6.758 3.182 -8.547 1 97.88 268 LYS B N 1
ATOM 4520 C CA . LYS B 1 268 ? 7.211 4.125 -9.562 1 97.88 268 LYS B CA 1
ATOM 4521 C C . LYS B 1 268 ? 6.348 5.383 -9.57 1 97.88 268 LYS B C 1
ATOM 4523 O O . LYS B 1 268 ? 6.867 6.5 -9.648 1 97.88 268 LYS B O 1
ATOM 4528 N N . ALA B 1 269 ? 5.047 5.215 -9.5 1 98.38 269 ALA B N 1
ATOM 4529 C CA . ALA B 1 269 ? 4.113 6.34 -9.484 1 98.38 269 ALA B CA 1
ATOM 4530 C C . ALA B 1 269 ? 4.359 7.238 -8.273 1 98.38 269 ALA B C 1
ATOM 4532 O O . ALA B 1 269 ? 4.34 8.461 -8.391 1 98.38 269 ALA B O 1
ATOM 4533 N N . MET B 1 270 ? 4.617 6.652 -7.141 1 98.19 270 MET B N 1
ATOM 4534 C CA . MET B 1 270 ? 4.848 7.422 -5.922 1 98.19 270 MET B CA 1
ATOM 4535 C C . MET B 1 270 ? 6.172 8.172 -6 1 98.19 270 MET B C 1
ATOM 4537 O O . MET B 1 270 ? 6.258 9.336 -5.59 1 98.19 270 MET B O 1
ATOM 4541 N N . GLU B 1 271 ? 7.211 7.484 -6.512 1 97.62 271 GLU B N 1
ATOM 4542 C CA . GLU B 1 271 ? 8.5 8.148 -6.684 1 97.62 271 GLU B CA 1
ATOM 4543 C C . GLU B 1 271 ? 8.367 9.375 -7.586 1 97.62 271 GLU B C 1
ATOM 4545 O O . GLU B 1 271 ? 8.82 10.461 -7.23 1 97.62 271 GLU B O 1
ATOM 4550 N N . TYR B 1 272 ? 7.738 9.195 -8.703 1 98.25 272 TYR B N 1
ATOM 4551 C CA . TYR B 1 272 ? 7.527 10.281 -9.648 1 98.25 272 TYR B CA 1
ATOM 4552 C C . TYR B 1 272 ? 6.738 11.414 -9.008 1 98.25 272 TYR B C 1
ATOM 4554 O O . TYR B 1 272 ? 7.121 12.578 -9.117 1 98.25 272 TYR B O 1
ATOM 4562 N N . THR B 1 273 ? 5.656 11.102 -8.352 1 98.62 273 THR B N 1
ATOM 4563 C CA . THR B 1 273 ? 4.77 12.07 -7.723 1 98.62 273 THR B CA 1
ATOM 4564 C C . THR B 1 273 ? 5.516 12.891 -6.676 1 98.62 273 THR B C 1
ATOM 4566 O O . THR B 1 273 ? 5.465 14.125 -6.688 1 98.62 273 THR B O 1
ATOM 4569 N N . SER B 1 274 ? 6.203 12.195 -5.766 1 98.69 274 SER B N 1
ATOM 4570 C CA . SER B 1 274 ? 6.918 12.875 -4.688 1 98.69 274 SER B CA 1
ATOM 4571 C C . SER B 1 274 ? 7.957 13.844 -5.238 1 98.69 274 SER B C 1
ATOM 4573 O O . SER B 1 274 ? 8.086 14.969 -4.75 1 98.69 274 SER B O 1
ATOM 4575 N N . GLU B 1 275 ? 8.648 13.484 -6.27 1 98.56 275 GLU B N 1
ATOM 4576 C CA . GLU B 1 275 ? 9.688 14.328 -6.859 1 98.56 275 GLU B CA 1
ATOM 4577 C C . GLU B 1 275 ? 9.078 15.508 -7.609 1 98.56 275 GLU B C 1
ATOM 4579 O O . GLU B 1 275 ? 9.57 16.641 -7.512 1 98.56 275 GLU B O 1
ATOM 4584 N N . GLN B 1 276 ? 7.996 15.242 -8.312 1 98.75 276 GLN B N 1
ATOM 4585 C CA . GLN B 1 276 ? 7.375 16.297 -9.117 1 98.75 276 GLN B CA 1
ATOM 4586 C C . GLN B 1 276 ? 6.762 17.375 -8.234 1 98.75 276 GLN B C 1
ATOM 4588 O O . GLN B 1 276 ? 6.781 18.547 -8.586 1 98.75 276 GLN B O 1
ATOM 4593 N N . ILE B 1 277 ? 6.184 17 -7.102 1 98.81 277 ILE B N 1
ATOM 4594 C CA . ILE B 1 277 ? 5.629 17.984 -6.18 1 98.81 277 ILE B CA 1
ATOM 4595 C C . ILE B 1 277 ? 6.738 18.906 -5.68 1 98.81 277 ILE B C 1
ATOM 4597 O O . ILE B 1 277 ? 6.562 20.125 -5.625 1 98.81 277 ILE B O 1
ATOM 4601 N N . LEU B 1 278 ? 7.906 18.312 -5.309 1 98.75 278 LEU B N 1
ATOM 4602 C CA . LEU B 1 278 ? 9.047 19.109 -4.867 1 98.75 278 LEU B CA 1
ATOM 4603 C C . LEU B 1 278 ? 9.555 20 -5.996 1 98.75 278 LEU B C 1
ATOM 4605 O O . LEU B 1 278 ? 9.789 21.203 -5.789 1 98.75 278 LEU B O 1
ATOM 4609 N N . LYS B 1 279 ? 9.688 19.453 -7.191 1 98.62 279 LYS B N 1
ATOM 4610 C CA . LYS B 1 279 ? 10.234 20.156 -8.352 1 98.62 279 LYS B CA 1
ATOM 4611 C C . LYS B 1 279 ? 9.391 21.375 -8.688 1 98.62 279 LYS B C 1
ATOM 4613 O O . LYS B 1 279 ? 9.938 22.438 -8.992 1 98.62 279 LYS B O 1
ATOM 4618 N N . ASN B 1 280 ? 8.07 21.297 -8.617 1 98.56 280 ASN B N 1
ATOM 4619 C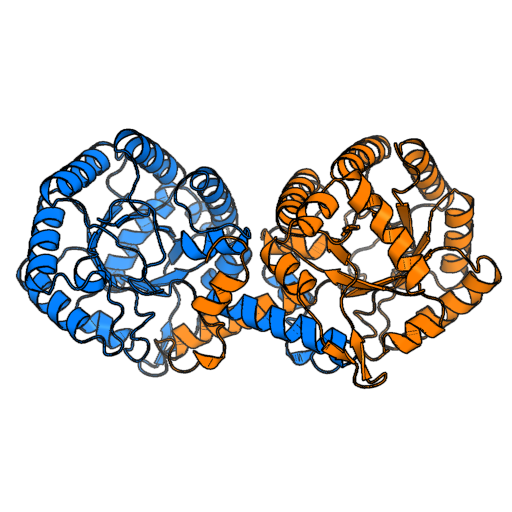 CA . ASN B 1 280 ? 7.172 22.344 -9.086 1 98.56 280 ASN B CA 1
ATOM 4620 C C . ASN B 1 280 ? 6.691 23.219 -7.93 1 98.56 280 ASN B C 1
ATOM 4622 O O . ASN B 1 280 ? 6.16 24.312 -8.148 1 98.56 280 ASN B O 1
ATOM 4626 N N . GLY B 1 281 ? 6.816 22.672 -6.719 1 98.12 281 GLY B N 1
ATOM 4627 C CA . GLY B 1 281 ? 6.305 23.391 -5.555 1 98.12 281 GLY B CA 1
ATOM 4628 C C . GLY B 1 281 ? 4.793 23.359 -5.453 1 98.12 281 GLY B C 1
ATOM 4629 O O . GLY B 1 281 ? 4.195 24.188 -4.762 1 98.12 281 GLY B O 1
ATOM 4630 N N . ARG B 1 282 ? 4.156 22.516 -6.188 1 98.31 282 ARG B N 1
ATOM 4631 C CA . ARG B 1 282 ? 2.713 22.297 -6.23 1 98.31 282 ARG B CA 1
ATOM 4632 C C . ARG B 1 282 ? 2.365 21.016 -6.961 1 98.31 282 ARG B C 1
ATOM 4634 O O . ARG B 1 282 ? 3.248 20.344 -7.5 1 98.31 282 ARG B O 1
ATOM 4641 N N . THR B 1 283 ? 1.065 20.641 -6.934 1 98.25 283 THR B N 1
ATOM 4642 C CA . THR B 1 283 ? 0.69 19.359 -7.523 1 98.25 283 THR B CA 1
ATOM 4643 C C . THR B 1 283 ? 0.023 19.562 -8.883 1 98.25 283 THR B C 1
ATOM 4645 O O . THR B 1 283 ? -0.261 18.594 -9.594 1 98.25 283 THR B O 1
ATOM 4648 N N . SER B 1 284 ? -0.2 20.766 -9.367 1 97.88 284 SER B N 1
ATOM 4649 C CA . SER B 1 284 ? -1.019 21.094 -10.531 1 97.88 284 SER B CA 1
ATOM 4650 C C . SER B 1 284 ? -0.531 20.359 -11.773 1 97.88 284 SER B C 1
ATOM 4652 O O . SER B 1 284 ? -1.338 19.875 -12.57 1 97.88 284 SER B O 1
ATOM 4654 N N . GLU B 1 285 ? 0.782 20.25 -12 1 97.81 285 GLU B N 1
ATOM 4655 C CA . GLU B 1 285 ? 1.368 19.703 -13.219 1 97.81 285 GLU B CA 1
ATOM 4656 C C . GLU B 1 285 ? 1.093 18.203 -13.328 1 97.81 285 GLU B C 1
ATOM 4658 O O . GLU B 1 285 ? 1.189 17.625 -14.414 1 97.81 285 GLU B O 1
ATOM 4663 N N . ILE B 1 286 ? 0.667 17.547 -12.141 1 97.62 286 ILE B N 1
ATOM 4664 C CA . ILE B 1 286 ? 0.615 16.094 -12.203 1 97.62 286 ILE B CA 1
ATOM 4665 C C . ILE B 1 286 ? -0.751 15.602 -11.727 1 97.62 286 ILE B C 1
ATOM 4667 O O . ILE B 1 286 ? -0.901 14.438 -11.328 1 97.62 286 ILE B O 1
ATOM 4671 N N . GLU B 1 287 ? -1.7 16.5 -11.711 1 97 287 GLU B N 1
ATOM 4672 C CA . GLU B 1 287 ? -3.029 16.125 -11.227 1 97 287 GLU B CA 1
ATOM 4673 C C . GLU B 1 287 ? -3.627 15 -12.062 1 97 287 GLU B C 1
ATOM 4675 O O . GLU B 1 287 ? -4.375 14.172 -11.539 1 97 287 GLU B O 1
ATOM 4680 N N . SER B 1 288 ? -3.258 14.969 -13.359 1 96.12 288 SER B N 1
ATOM 4681 C CA . SER B 1 288 ? -3.77 13.922 -14.242 1 96.12 288 SER B CA 1
ATOM 4682 C C . SER B 1 288 ? -3.223 12.555 -13.852 1 96.12 288 SER B C 1
ATOM 4684 O O . SER B 1 288 ? -3.73 11.523 -14.305 1 96.12 288 SER B O 1
ATOM 4686 N N . HIS B 1 289 ? -2.191 12.508 -13.031 1 96.12 289 HIS B N 1
ATOM 4687 C CA . HIS B 1 289 ? -1.556 11.25 -12.633 1 96.12 289 HIS B CA 1
ATOM 4688 C C . HIS B 1 289 ? -2.223 10.664 -11.398 1 96.12 289 HIS B C 1
ATOM 4690 O O . HIS B 1 289 ? -1.818 9.609 -10.906 1 96.12 289 HIS B O 1
ATOM 4696 N N . PHE B 1 290 ? -3.311 11.328 -10.906 1 96.69 290 PHE B N 1
ATOM 4697 C CA . PHE B 1 290 ? -3.975 10.883 -9.688 1 96.69 290 PHE B CA 1
ATOM 4698 C C . PHE B 1 290 ? -5.375 10.367 -9.992 1 96.69 290 PHE B C 1
ATOM 4700 O O . PHE B 1 290 ? -6.055 10.891 -10.875 1 96.69 290 PHE B O 1
ATOM 4707 N N . LEU B 1 291 ? -5.742 9.312 -9.266 1 94.69 291 LEU B N 1
ATOM 4708 C CA . LEU B 1 291 ? -7.172 9.031 -9.195 1 94.69 291 LEU B CA 1
ATOM 4709 C C . LEU B 1 291 ? -7.914 10.172 -8.508 1 94.69 291 LEU B C 1
ATOM 4711 O O . LEU B 1 291 ? -7.395 10.789 -7.57 1 94.69 291 LEU B O 1
ATOM 4715 N N . SER B 1 292 ? -9.078 10.445 -9.008 1 92.06 292 SER B N 1
ATOM 4716 C CA . SER B 1 292 ? -9.898 11.391 -8.258 1 92.06 292 SER B CA 1
ATOM 4717 C C . SER B 1 292 ? -10.211 10.867 -6.863 1 92.06 292 SER B C 1
ATOM 4719 O O . SER B 1 292 ? -10.219 9.656 -6.637 1 92.06 292 SER B O 1
ATOM 4721 N N . ILE B 1 293 ? -10.422 11.766 -5.938 1 88.5 293 ILE B N 1
ATOM 4722 C CA . ILE B 1 293 ? -10.789 11.375 -4.578 1 88.5 293 ILE B CA 1
ATOM 4723 C C . ILE B 1 293 ? -12.086 10.57 -4.602 1 88.5 293 ILE B C 1
ATOM 4725 O O . ILE B 1 293 ? -12.203 9.555 -3.916 1 88.5 293 ILE B O 1
ATOM 4729 N N . LYS B 1 294 ? -13 11 -5.406 1 87.31 294 LYS B N 1
ATOM 4730 C CA . LYS B 1 294 ? -14.273 10.297 -5.547 1 87.31 294 LYS B CA 1
ATOM 4731 C C . LYS B 1 294 ? -14.062 8.852 -5.992 1 87.31 294 LYS B C 1
ATOM 4733 O O . LYS B 1 294 ? -14.625 7.93 -5.398 1 87.31 294 LYS B O 1
ATOM 4738 N N . ARG B 1 295 ? -13.312 8.68 -6.988 1 88.5 295 ARG B N 1
ATOM 4739 C CA . ARG B 1 295 ? -13.039 7.34 -7.496 1 88.5 295 ARG B CA 1
ATOM 4740 C C . ARG B 1 295 ? -12.32 6.496 -6.453 1 88.5 295 ARG B C 1
ATOM 4742 O O . ARG B 1 295 ? -12.586 5.301 -6.32 1 88.5 295 ARG B O 1
ATOM 4749 N N . MET B 1 296 ? -11.375 7.125 -5.805 1 88.06 296 MET B N 1
ATOM 4750 C CA . MET B 1 296 ? -10.648 6.43 -4.746 1 88.06 296 MET B CA 1
ATOM 4751 C C . MET B 1 296 ? -11.609 5.91 -3.678 1 88.06 296 MET B C 1
ATOM 4753 O O . MET B 1 296 ? -11.508 4.754 -3.256 1 88.06 296 MET B O 1
ATOM 4757 N N . LEU B 1 297 ? -12.57 6.703 -3.33 1 85.88 297 LEU B N 1
ATOM 4758 C CA . LEU B 1 297 ? -13.539 6.324 -2.311 1 85.88 297 LEU B CA 1
ATOM 4759 C C . LEU B 1 297 ? -14.5 5.266 -2.84 1 85.88 297 LEU B C 1
ATOM 4761 O O . LEU B 1 297 ? -14.93 4.383 -2.094 1 85.88 297 LEU B O 1
ATOM 4765 N N . ASP B 1 298 ? -14.727 5.27 -4.098 1 86.62 298 ASP B N 1
ATOM 4766 C CA . ASP B 1 298 ? -15.648 4.324 -4.727 1 86.62 298 ASP B CA 1
ATOM 4767 C C . ASP B 1 298 ? -15.047 2.918 -4.766 1 86.62 298 ASP B C 1
ATOM 4769 O O . ASP B 1 298 ? -15.773 1.936 -4.938 1 86.62 298 ASP B O 1
ATOM 4773 N N . LEU B 1 299 ? -13.773 2.85 -4.684 1 84.81 299 LEU B N 1
ATOM 4774 C CA . LEU B 1 299 ? -13.133 1.541 -4.699 1 84.81 299 LEU B CA 1
ATOM 4775 C C . LEU B 1 299 ? -13.438 0.765 -3.424 1 84.81 299 LEU B C 1
ATOM 4777 O O . LEU B 1 299 ? -13.367 -0.466 -3.406 1 84.81 299 LEU B O 1
ATOM 4781 N N . VAL B 1 300 ? -13.703 1.476 -2.344 1 83.19 300 VAL B N 1
ATOM 4782 C CA . VAL B 1 300 ? -13.93 0.847 -1.047 1 83.19 300 VAL B CA 1
ATOM 4783 C C . VAL B 1 300 ? -15.43 0.637 -0.827 1 83.19 300 VAL B C 1
ATOM 4785 O O . VAL B 1 300 ? -16.188 1.601 -0.77 1 83.19 300 VAL B O 1
ATOM 4788 N N . PRO B 1 301 ? -15.781 -0.602 -0.646 1 75.75 301 PRO B N 1
ATOM 4789 C CA . PRO B 1 301 ? -17.203 -0.87 -0.407 1 75.75 301 PRO B CA 1
ATOM 4790 C C . PRO B 1 301 ? -17.734 -0.172 0.843 1 75.75 301 PRO B C 1
ATOM 4792 O O . PRO B 1 301 ? -17.031 -0.089 1.854 1 75.75 301 PRO B O 1
ATOM 4795 N N . GLY B 1 302 ? -18.891 0.373 0.783 1 65.75 302 GLY B N 1
ATOM 4796 C CA . GLY B 1 302 ? -19.562 0.949 1.938 1 65.75 302 GLY B CA 1
ATOM 4797 C C . GLY B 1 302 ? -19.203 2.406 2.166 1 65.75 302 GLY B C 1
ATOM 4798 O O . GLY B 1 302 ? -19.719 3.037 3.092 1 65.75 302 GLY B O 1
ATOM 4799 N N . THR B 1 303 ? -18.172 2.924 1.541 1 59.66 303 THR B N 1
ATOM 4800 C CA . THR B 1 303 ? -17.781 4.309 1.769 1 59.66 303 THR B CA 1
ATOM 4801 C C . THR B 1 303 ? -18.781 5.273 1.157 1 59.66 303 THR B C 1
ATOM 480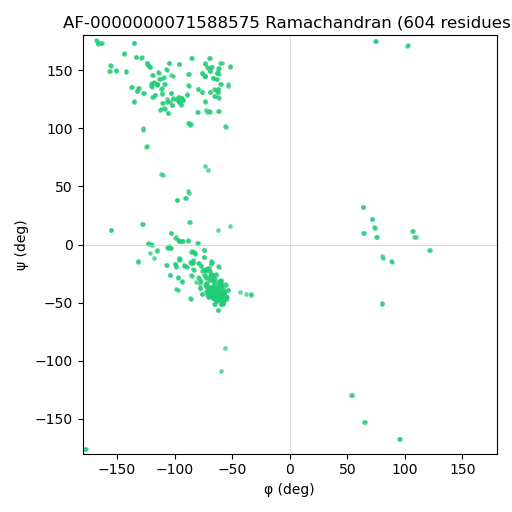3 O O . THR B 1 303 ? -18.969 6.387 1.652 1 59.66 303 THR B O 1
ATOM 4806 N N . ARG B 1 304 ? -19.375 4.984 0.011 1 54.31 304 ARG B N 1
ATOM 4807 C CA . ARG B 1 304 ? -20.422 5.867 -0.468 1 54.31 304 ARG B CA 1
ATOM 4808 C C . ARG B 1 304 ? -21.797 5.293 -0.147 1 54.31 304 ARG B C 1
ATOM 4810 O O . ARG B 1 304 ? -22 4.078 -0.203 1 54.31 304 ARG B O 1
#

Nearest PDB structures (foldseek):
  5unc-assembly1_D  TM=9.604E-01  e=2.372E-26  Streptomyces platensis
  1m1b-assembly1_A  TM=9.172E-01  e=2.462E-25  Mytilus edulis
  1s2v-assembly1_A  TM=9.088E-01  e=1.416E-23  Mytilus edulis
  1s2u-assembly1_A  TM=8.937E-01  e=9.495E-24  Mytilus edulis
  1s2w-assembly1_A  TM=9.130E-01  e=1.334E-20  Mytilus edulis

Secondary structure (DSSP, 8-state):
--HHHHHTTSHHHHHHHHHHHHHHHSSEEEEE--SHHHHHHHHH-EEE-TTT--EEE--EEEE-HHHHHHHTT----SGGGHHHHHHHHHHHHHH--S-EEEE-TT--SHHHHHHHHHHHHHHT--EEEEE-EESS---GGG-SSS-PEEPPHHHHHHHHHHHHHH-S-SS-EEEEEE-TTTTT--HHHHHHHHHHHHHTT-SEEEE----SS-HHHHHHHHHHHHH-TTSEEEE-TTTTTTS-HHHHHHTT-SEEEE-SHHHHHHHHHHHHHHHHHHHHTSSGGGGGGS--HHHHHHTSTT--/--HHHHHTTSHHHHHHHHHHHHHHHSSEEEEE--SHHHHHHHHH-EEE-TTT--EEE--EEEE-HHHHHHHTT----SGGGHHHHHHHHHHHHHH--S-EEEE-TT--SHHHHHHHHHHHHHHT--EEEEE-EESS---GGG-SSS-PEEPPHHHHHHHHHHHHHH-S-SSSEEEEEE-TTTTT--HHHHHHHHHHHHHTT-SEEEE----SS-HHHHHHHHHHHHH-SSSEEEE-TTTTTTS-HHHHHHTT-SEEEE-SHHHHHHHHHHHHHHHHHHHHTSSGGGGGGS--HHHHHHTSTT--

Organism: Aliivibrio fischeri (strain ATCC 700601 / ES114) (NCBI:txid312309)

Radius of gyration: 25.99 Å; Cα contacts (8 Å, |Δi|>4): 1243; chains: 2; bounding box: 51×79×59 Å